Protein AF-A0A9D9QK35-F1 (afdb_monomer)

pLDDT: mean 75.26, std 17.84, range [32.78, 96.38]

Sequence (414 aa):
GKDINMLPVLISDKKNRTYVKGNFLLESWALDYFKVDVSSFGDTKRGLKISDTFCGIDVDGYVLGDLSISGMSDSITIDGDITVNNCIINLSQNSNYDSFDSNSMTEYIVNMNITTGTGVEFFWPTKKLPVLRAFASRGQKVQILYDSSINQFDIDGNVAFRGGDIFYFSNNFFIKDGLLVLNENQDKFDPLITVNAECRTATRNNQKVKLMFIMDNTPLSHFQPRIESVPALSQAELYELMGDTMMGGNVSDEERSTMSTLANAGAYGTQLIGILRPLERSVKDFLNVDIFAIRAQLNDKVFNDQRNAEKSSGDMKRVGSNTVFRNIDVFFGKYFGEYFFLDTTIRFSAWDFDTFEYYEYNMPTFYNMYLESEINLEVNTPLCILNLGLYPKLGKMPDFLMDTTIGLSWRFTF

Foldseek 3Di:
DDKDWDDWDFPDDPFKTKTKTKIFDADPNHTFKIKIKIAIDGDLAATCFDADADPQKTKGFHKHFIWMWMDGPAEIEIATEIETHLMEIERHPPPPVPPPVLPRSHKYWYKYKYWYTFNYWYFPHDPQQGQWIFGWDGGWIWIWTATSVVRKTWIFTKTKTCWTWGQAQLDIWIWRIKIWTGTAMSVDDWIWIWTWTWDWDAFPLRHIKIKIWTDDRHTPQRPDTDIAIVVGDDPVRVVVVSPPPQPPDPDDPVNPSVVVSRSVSRVPQSNVQVVCVVVQVVVCVVVVFRGKGKHFRFDPVVVVCVVCVVPDDDDDDPDFDPDRTQKMKIKTWHDDPPFKIKIKIKMWGADRPPDDPDDPDPADDDPRTGIWMKIWMWGHDPFKIKIKIWTDGPPDPPCRVVVIDIDIGGDDDD

Nearest PDB structures (foldseek):
  1nqe-assembly1_A  TM=1.660E-01  e=2.524E-01  Escherichia coli

Radius of gyration: 25.51 Å; Cα contacts (8 Å, |Δi|>4): 914; chains: 1; bounding box: 65×65×82 Å

Solvent-accessible surface area (backbone atoms only — not comparable to full-atom values): 22113 Å² total; per-residue (Å²): 111,51,81,47,76,45,70,75,41,81,58,64,58,105,66,30,45,28,36,39,31,36,42,37,36,27,43,96,87,40,72,49,34,42,37,37,41,38,40,34,53,62,51,76,66,48,48,53,79,45,76,53,73,54,96,41,34,38,39,42,26,18,38,30,38,41,38,39,43,34,35,46,83,44,36,37,39,38,42,33,50,33,35,37,9,49,21,42,39,25,50,43,83,76,50,67,78,68,61,72,63,88,78,58,82,53,35,44,37,37,43,36,41,38,28,35,30,44,42,25,35,42,26,30,63,31,86,72,60,44,39,35,38,36,31,46,38,64,73,26,48,37,40,40,41,35,32,57,84,78,65,45,39,40,34,43,32,54,43,42,27,66,26,43,38,36,53,52,56,75,39,66,23,39,32,65,39,32,37,38,41,40,79,29,40,74,90,44,84,61,43,30,34,28,38,40,23,40,29,79,49,62,48,98,85,68,46,75,31,37,38,37,39,39,36,78,72,33,37,62,87,62,78,71,69,49,77,48,48,47,66,81,67,56,71,69,57,50,45,51,74,37,51,71,84,74,78,83,60,92,72,56,87,87,64,72,48,67,63,61,57,44,53,65,54,31,58,66,63,29,50,54,51,63,69,45,44,66,54,30,52,51,50,21,63,73,72,66,44,44,39,48,46,72,45,67,38,70,30,72,64,64,58,52,49,66,68,44,64,81,74,58,94,73,79,88,71,85,75,73,61,92,54,68,48,39,36,38,40,40,40,40,28,35,70,54,84,94,36,35,37,40,36,36,40,41,35,39,35,51,56,76,69,85,70,81,72,90,72,93,67,78,56,65,64,60,95,65,16,45,68,46,40,40,39,38,40,38,39,56,51,101,68,35,38,39,36,43,37,37,43,53,53,68,82,46,85,75,60,31,72,79,45,56,46,79,46,79,46,70,80,82,81,134

Mean predicted aligned error: 12.46 Å

Secondary structure (DSSP, 8-state):
-EEEEEEEEEEEETTEEEEEEEEEEEETTEEEEEEEEEEEEE-TT--EEEEEEETTEEEEEEEEEEEEEEEESSEEEEEEEEEEEEEEEEE-TT-------TT--SEEEEEEEEEE-SS-EEEES-SSS-SEEEEEPTT-EEEEEEETTTTEEEEEEEEEEEEEEEEETTEEEEEEEEEEEEEEESS----EEEEEEEEEEE-TT--EEEEEEEEEEEEGGG---EEEEES---HHHHHHHHHTTSSSS---TT---HHHHHHHHHTTHHHHHHHHHHHHHHHHHHHT-SEEEEEEEEPHHHHHHHHHTTT--S-----S---SEEEEEEEEEEEETTTEEEEEEEEEEE--TT--------PPEETTEEEEEEEEEEEE-SSEEEEEEE---TTSTTGGGGGEEEEEEE----

Structure (mmCIF, N/CA/C/O backbone):
data_AF-A0A9D9QK35-F1
#
_entry.id   AF-A0A9D9QK35-F1
#
loop_
_atom_site.group_PDB
_atom_site.id
_atom_site.type_symbol
_atom_site.label_atom_id
_atom_site.label_alt_id
_atom_site.label_comp_id
_atom_site.label_asym_id
_atom_site.label_entity_id
_atom_site.label_seq_id
_atom_site.pdbx_PDB_ins_code
_atom_site.Cartn_x
_atom_site.Cartn_y
_atom_site.Cartn_z
_atom_site.occupancy
_atom_site.B_iso_or_equiv
_atom_site.auth_seq_id
_atom_site.auth_comp_id
_atom_site.auth_asym_id
_atom_site.auth_atom_id
_atom_site.pdbx_PDB_model_num
ATOM 1 N N . GLY A 1 1 ? 25.762 1.185 -41.593 1.00 70.88 1 GLY A N 1
ATOM 2 C CA . GLY A 1 1 ? 25.521 2.129 -40.488 1.00 70.88 1 GLY A CA 1
ATOM 3 C C . GLY A 1 1 ? 26.793 2.489 -39.735 1.00 70.88 1 GLY A C 1
ATOM 4 O O . GLY A 1 1 ? 27.824 1.859 -39.948 1.00 70.88 1 GLY A O 1
ATOM 5 N N . LYS A 1 2 ? 26.729 3.514 -38.880 1.00 80.50 2 LYS A N 1
ATOM 6 C CA . LYS A 1 2 ? 27.716 3.814 -37.832 1.00 80.50 2 LYS A CA 1
ATOM 7 C C . LYS A 1 2 ? 27.169 3.302 -36.500 1.00 80.50 2 LYS A C 1
ATOM 9 O O . LYS A 1 2 ? 26.040 3.634 -36.161 1.00 80.50 2 LYS A O 1
ATOM 14 N N . ASP A 1 3 ? 27.970 2.535 -35.769 1.00 84.62 3 ASP A N 1
ATOM 15 C CA . ASP A 1 3 ? 27.663 2.121 -34.396 1.00 84.62 3 ASP A CA 1
ATOM 16 C C . ASP A 1 3 ? 28.226 3.161 -33.416 1.00 84.62 3 ASP A C 1
ATOM 18 O O . ASP A 1 3 ? 29.409 3.516 -33.479 1.00 84.62 3 ASP A O 1
ATOM 22 N N . ILE A 1 4 ? 27.368 3.684 -32.545 1.00 85.88 4 ILE A N 1
ATOM 23 C CA . ILE A 1 4 ? 27.723 4.614 -31.478 1.00 85.88 4 ILE A CA 1
ATOM 24 C C . ILE A 1 4 ? 27.440 3.933 -30.144 1.00 85.88 4 ILE A C 1
ATOM 26 O O . ILE A 1 4 ? 26.296 3.702 -29.760 1.00 85.88 4 ILE A O 1
ATOM 30 N N . ASN A 1 5 ? 28.511 3.681 -29.398 1.00 85.62 5 ASN A N 1
ATOM 31 C CA . ASN A 1 5 ? 28.445 3.114 -28.061 1.00 85.62 5 ASN A CA 1
ATOM 32 C C . ASN A 1 5 ? 28.623 4.214 -27.013 1.00 85.62 5 ASN A C 1
ATOM 34 O O . ASN A 1 5 ? 29.683 4.836 -26.921 1.00 85.62 5 ASN A O 1
ATOM 38 N N . MET A 1 6 ? 27.598 4.424 -26.192 1.00 86.25 6 MET A N 1
ATOM 39 C CA . MET A 1 6 ? 27.694 5.223 -24.980 1.00 86.25 6 MET A CA 1
ATOM 40 C C . MET A 1 6 ? 28.158 4.320 -23.837 1.00 86.25 6 MET A C 1
ATOM 42 O O . MET A 1 6 ? 27.431 3.429 -23.387 1.00 86.25 6 MET A O 1
ATOM 46 N N . LEU A 1 7 ? 29.389 4.549 -23.371 1.00 85.06 7 LEU A N 1
ATOM 47 C CA . LEU A 1 7 ? 29.916 3.882 -22.181 1.00 85.06 7 LEU A CA 1
ATOM 48 C C . LEU A 1 7 ? 29.020 4.172 -20.964 1.00 85.06 7 LEU A C 1
ATOM 50 O O . LEU A 1 7 ? 28.403 5.235 -20.927 1.00 85.06 7 LEU A O 1
ATOM 54 N N . PRO A 1 8 ? 28.960 3.272 -19.964 1.00 82.88 8 PRO A N 1
ATOM 55 C CA . PRO A 1 8 ? 28.147 3.485 -18.772 1.00 82.88 8 PRO A CA 1
ATOM 56 C C . PRO A 1 8 ? 28.460 4.827 -18.101 1.00 82.88 8 PRO A C 1
ATOM 58 O O . PRO A 1 8 ? 29.577 5.049 -17.627 1.00 82.88 8 PRO A O 1
ATOM 61 N N . VAL A 1 9 ? 27.470 5.715 -18.048 1.00 84.75 9 VAL A N 1
ATOM 62 C CA . VAL A 1 9 ? 27.563 7.014 -17.379 1.00 84.75 9 VAL A CA 1
ATOM 63 C C . VAL A 1 9 ? 26.848 6.925 -16.040 1.00 84.75 9 VAL A C 1
ATOM 65 O O . VAL A 1 9 ? 25.692 6.512 -15.968 1.00 84.75 9 VAL A O 1
ATOM 68 N N . LEU A 1 10 ? 27.537 7.326 -14.971 1.00 81.44 10 LEU A N 1
ATOM 69 C CA . LEU A 1 10 ? 26.926 7.481 -13.657 1.00 81.44 10 LEU A CA 1
ATOM 70 C C . LEU A 1 10 ? 26.151 8.802 -13.613 1.00 81.44 10 LEU A C 1
ATOM 72 O O . LEU A 1 10 ? 26.740 9.881 -13.607 1.00 81.44 10 LEU A O 1
ATOM 76 N N . ILE A 1 11 ? 24.833 8.698 -13.515 1.00 75.19 11 ILE A N 1
ATOM 77 C CA . ILE A 1 11 ? 23.922 9.797 -13.217 1.00 75.19 11 ILE A CA 1
ATOM 78 C C . ILE A 1 11 ? 23.600 9.679 -11.723 1.00 75.19 11 ILE A C 1
ATOM 80 O O . ILE A 1 11 ? 22.804 8.839 -11.303 1.00 75.19 11 ILE A O 1
ATOM 84 N N . SER A 1 12 ? 24.307 10.447 -10.892 1.00 65.56 12 SER A N 1
ATOM 85 C CA . SER A 1 12 ? 24.224 10.344 -9.430 1.00 65.56 12 SER A CA 1
ATOM 86 C C . SER A 1 12 ? 23.837 11.669 -8.780 1.00 65.56 12 SER A C 1
ATOM 88 O O . SER A 1 12 ? 24.371 12.722 -9.116 1.00 65.56 12 SER A O 1
ATOM 90 N N . ASP A 1 13 ? 22.952 11.574 -7.790 1.00 60.47 13 ASP A N 1
ATOM 91 C CA . ASP A 1 13 ? 22.933 12.460 -6.621 1.00 60.47 13 ASP A CA 1
ATOM 92 C C . ASP A 1 13 ? 23.658 11.727 -5.473 1.00 60.47 13 ASP A C 1
ATOM 94 O O . ASP A 1 13 ? 23.740 10.500 -5.490 1.00 60.47 13 ASP A O 1
ATOM 98 N N . LYS A 1 14 ? 24.161 12.432 -4.451 1.00 57.78 14 LYS A N 1
ATOM 99 C CA . LYS A 1 14 ? 24.988 11.918 -3.334 1.00 57.78 14 LYS A CA 1
ATOM 100 C C . LYS A 1 14 ? 24.472 10.632 -2.660 1.00 57.78 14 LYS A C 1
ATOM 102 O O . LYS A 1 14 ? 25.232 10.003 -1.927 1.00 57.78 14 LYS A O 1
ATOM 107 N N . LYS A 1 15 ? 23.205 10.255 -2.863 1.00 62.62 15 LYS A N 1
ATOM 108 C CA . LYS A 1 15 ? 22.542 9.081 -2.274 1.00 62.62 15 LYS A CA 1
ATOM 109 C C . LYS A 1 15 ? 22.077 8.018 -3.284 1.00 62.62 15 LYS A C 1
ATOM 111 O O . LYS A 1 15 ? 21.806 6.898 -2.860 1.00 62.62 15 LYS A O 1
ATOM 116 N N . ASN A 1 16 ? 22.044 8.324 -4.585 1.00 67.69 16 ASN A N 1
ATOM 117 C CA . ASN A 1 16 ? 21.499 7.440 -5.623 1.00 67.69 16 ASN A CA 1
ATOM 118 C C . ASN A 1 16 ? 22.539 7.231 -6.727 1.00 67.69 16 ASN A C 1
ATOM 120 O O . ASN A 1 16 ? 23.146 8.197 -7.198 1.00 67.69 16 ASN A O 1
ATOM 124 N N . ARG A 1 17 ? 22.742 5.981 -7.154 1.00 78.06 17 ARG A N 1
ATOM 125 C CA . ARG A 1 17 ? 23.639 5.647 -8.264 1.00 78.06 17 ARG A CA 1
ATOM 126 C C . ARG A 1 17 ? 22.832 5.007 -9.380 1.00 78.06 17 ARG A C 1
ATOM 128 O O . ARG A 1 17 ? 22.469 3.838 -9.295 1.00 78.06 17 ARG A O 1
ATOM 135 N N . THR A 1 18 ? 22.576 5.779 -10.426 1.00 83.00 18 THR A N 1
ATOM 136 C CA . THR A 1 18 ? 21.956 5.267 -11.644 1.00 83.00 18 THR A CA 1
ATOM 137 C C . THR A 1 18 ? 23.003 5.232 -12.740 1.00 83.00 18 THR A C 1
ATOM 139 O O . THR A 1 18 ? 23.640 6.241 -13.033 1.00 83.00 18 THR A O 1
ATOM 142 N N . TYR A 1 19 ? 23.207 4.063 -13.325 1.00 86.81 19 TYR A N 1
ATOM 143 C CA . TYR A 1 19 ? 24.061 3.870 -14.483 1.00 86.81 19 TYR A CA 1
ATOM 144 C C . TYR A 1 19 ? 23.188 3.828 -15.724 1.00 86.81 19 TYR A C 1
ATOM 146 O O . TYR A 1 19 ? 22.184 3.123 -15.745 1.00 86.81 19 TYR A O 1
ATOM 154 N N . VAL A 1 20 ? 23.582 4.576 -16.749 1.00 89.00 20 VAL A N 1
ATOM 155 C CA . VAL A 1 20 ? 22.929 4.531 -18.057 1.00 89.00 20 VAL A CA 1
ATOM 156 C C . VAL A 1 20 ? 23.963 4.149 -19.099 1.00 89.00 20 VAL A C 1
ATOM 158 O O . VAL A 1 20 ? 25.029 4.762 -19.178 1.00 89.00 20 VAL A O 1
ATOM 161 N N . LYS A 1 21 ? 23.654 3.133 -19.896 1.00 92.12 21 LYS A N 1
ATOM 162 C CA . LYS A 1 21 ? 24.457 2.667 -21.027 1.00 92.12 21 LYS A CA 1
ATOM 163 C C . LYS A 1 21 ? 23.590 2.709 -22.278 1.00 92.12 21 LYS A C 1
ATOM 165 O O . LYS A 1 21 ? 22.399 2.437 -22.203 1.00 92.12 21 LYS A O 1
ATOM 170 N N . GLY A 1 22 ? 24.182 3.048 -23.419 1.00 91.69 22 GLY A N 1
ATOM 171 C CA . GLY A 1 22 ? 23.455 3.141 -24.683 1.00 91.69 22 GLY A CA 1
ATOM 172 C C . GLY A 1 22 ? 24.227 2.524 -25.841 1.00 91.69 22 GLY A C 1
ATOM 173 O O . GLY A 1 22 ? 25.446 2.667 -25.917 1.00 91.69 22 GLY A O 1
ATOM 174 N N . ASN A 1 23 ? 23.524 1.866 -26.750 1.00 91.44 23 ASN A N 1
ATOM 175 C CA . ASN A 1 23 ? 24.012 1.471 -28.063 1.00 91.44 23 ASN A CA 1
ATOM 176 C C . ASN A 1 23 ? 23.062 2.052 -29.115 1.00 91.44 23 ASN A C 1
ATOM 178 O O . ASN A 1 23 ? 21.847 1.941 -28.972 1.00 91.44 23 ASN A O 1
ATOM 182 N N . PHE A 1 24 ? 23.616 2.699 -30.135 1.00 90.19 24 PHE A N 1
ATOM 183 C CA . PHE A 1 24 ? 22.847 3.349 -31.188 1.00 90.19 24 PHE A CA 1
ATOM 184 C C . PHE A 1 24 ? 23.430 2.971 -32.544 1.00 90.19 24 PHE A C 1
ATOM 186 O O . PHE A 1 24 ? 24.603 3.229 -32.819 1.00 90.19 24 PHE A O 1
ATOM 193 N N . LEU A 1 25 ? 22.595 2.415 -33.412 1.00 88.75 25 LEU A N 1
ATOM 194 C CA . LEU A 1 25 ? 22.929 2.133 -34.795 1.00 88.75 25 LEU A CA 1
ATOM 195 C C . LEU A 1 25 ? 22.318 3.217 -35.679 1.00 88.75 25 LEU A C 1
ATOM 197 O O . LEU A 1 25 ? 21.104 3.397 -35.718 1.00 88.75 25 LEU A O 1
ATOM 201 N N . LEU A 1 26 ? 23.171 3.944 -36.395 1.00 85.44 26 LEU A N 1
ATOM 202 C CA . LEU A 1 26 ? 22.745 4.964 -37.349 1.00 85.44 26 LEU A CA 1
ATOM 203 C C . LEU A 1 26 ? 22.941 4.474 -38.778 1.00 85.44 26 LEU A C 1
ATOM 205 O O . LEU A 1 26 ? 24.072 4.200 -39.187 1.00 85.44 26 LEU A O 1
ATOM 209 N N . GLU A 1 27 ? 21.886 4.458 -39.579 1.00 84.06 27 GLU A N 1
ATOM 210 C CA . GLU A 1 27 ? 21.961 4.234 -41.019 1.00 84.06 27 GLU A CA 1
ATOM 211 C C . GLU A 1 27 ? 21.617 5.522 -41.770 1.00 84.06 27 GLU A C 1
ATOM 213 O O . GLU A 1 27 ? 20.596 6.149 -41.532 1.00 84.06 27 GLU A O 1
ATOM 218 N N . SER A 1 28 ? 22.510 5.980 -42.655 1.00 84.44 28 SER A N 1
ATOM 219 C CA . SER A 1 28 ? 22.316 7.227 -43.418 1.00 84.44 28 SER A CA 1
ATOM 220 C C . SER A 1 28 ? 21.981 8.466 -42.564 1.00 84.44 28 SER A C 1
ATOM 222 O O . SER A 1 28 ? 21.263 9.351 -43.018 1.00 84.44 28 SER A O 1
ATOM 224 N N . TRP A 1 29 ? 22.538 8.548 -41.347 1.00 77.56 29 TRP A N 1
ATOM 225 C CA . TRP A 1 29 ? 22.240 9.569 -40.321 1.00 77.56 29 TRP A CA 1
ATOM 226 C C . TRP A 1 29 ? 20.842 9.489 -39.682 1.00 77.56 29 TRP A C 1
ATOM 228 O O . TRP A 1 29 ? 20.546 10.306 -38.815 1.00 77.56 29 TRP A O 1
ATOM 238 N N . ALA A 1 30 ? 20.025 8.498 -40.041 1.00 78.56 30 ALA A N 1
ATOM 239 C CA . ALA A 1 30 ? 18.809 8.136 -39.324 1.00 78.56 30 ALA A CA 1
ATOM 240 C C . ALA A 1 30 ? 19.121 7.087 -38.246 1.00 78.56 30 ALA A C 1
ATOM 242 O O . ALA A 1 30 ? 20.017 6.259 -38.422 1.00 78.56 30 ALA A O 1
ATOM 243 N N . LEU A 1 31 ? 18.421 7.153 -37.112 1.00 79.69 31 LEU A N 1
ATOM 244 C CA . LEU A 1 31 ? 18.518 6.148 -36.057 1.00 79.69 31 LEU A CA 1
ATOM 245 C C . LEU A 1 31 ? 17.752 4.905 -36.515 1.00 79.69 31 LEU A C 1
ATOM 247 O O . LEU A 1 31 ? 16.541 4.971 -36.677 1.00 79.69 31 LEU A O 1
ATOM 251 N N . ASP A 1 32 ? 18.471 3.816 -36.751 1.00 86.56 32 ASP A N 1
ATOM 252 C CA . ASP A 1 32 ? 17.900 2.548 -37.214 1.00 86.56 32 ASP A CA 1
ATOM 253 C C . ASP A 1 32 ? 17.542 1.646 -36.028 1.00 86.56 32 ASP A C 1
ATOM 255 O O . ASP A 1 32 ? 16.464 1.062 -35.961 1.00 86.56 32 ASP A O 1
ATOM 259 N N . TYR A 1 33 ? 18.432 1.610 -35.035 1.00 90.19 33 TYR A N 1
ATOM 260 C CA . TYR A 1 33 ? 18.228 0.875 -33.796 1.00 90.19 33 TYR A CA 1
ATOM 261 C C . TYR A 1 33 ? 18.820 1.635 -32.617 1.00 90.19 33 TYR A C 1
ATOM 263 O O . TYR A 1 33 ? 19.884 2.254 -32.718 1.00 90.19 33 TYR A O 1
ATOM 271 N N . PHE A 1 34 ? 18.161 1.550 -31.469 1.00 92.19 34 PHE A N 1
ATOM 272 C CA . PHE A 1 34 ? 18.730 1.977 -30.204 1.00 92.19 34 PHE A CA 1
ATOM 273 C C . PHE A 1 34 ? 18.466 0.956 -29.108 1.00 92.19 34 PHE A C 1
ATOM 275 O O . PHE A 1 34 ? 17.460 0.252 -29.104 1.00 92.19 34 PHE A O 1
ATOM 282 N N . LYS A 1 35 ? 19.372 0.921 -28.137 1.00 93.31 35 LYS A N 1
ATOM 283 C CA . LYS A 1 35 ? 19.196 0.233 -26.867 1.00 93.31 35 LYS A CA 1
ATOM 284 C C . LYS A 1 35 ? 19.773 1.078 -25.752 1.00 93.31 35 LYS A C 1
ATOM 286 O O . LYS A 1 35 ? 20.924 1.496 -25.827 1.00 93.31 35 LYS A O 1
ATOM 291 N N . VAL A 1 36 ? 18.985 1.302 -24.717 1.00 92.88 36 VAL A N 1
ATOM 292 C CA . VAL A 1 36 ? 19.343 2.040 -23.516 1.00 92.88 36 VAL A CA 1
ATOM 293 C C . VAL A 1 36 ? 19.088 1.134 -22.324 1.00 92.88 36 VAL A C 1
ATOM 295 O O . VAL A 1 36 ? 17.955 0.755 -22.058 1.00 92.88 36 VAL A O 1
ATOM 298 N N . ASP A 1 37 ? 20.152 0.807 -21.602 1.00 92.19 37 ASP A N 1
ATOM 299 C CA . ASP A 1 37 ? 20.083 0.056 -20.356 1.00 92.19 37 ASP A CA 1
ATOM 300 C C . ASP A 1 37 ? 20.263 1.033 -19.189 1.00 92.19 37 ASP A C 1
ATOM 302 O O . ASP A 1 37 ? 21.234 1.799 -19.139 1.00 92.19 37 ASP A O 1
ATOM 306 N N . VAL A 1 38 ? 19.322 1.009 -18.252 1.00 90.00 38 VAL A N 1
ATOM 307 C CA . VAL A 1 38 ? 19.310 1.815 -17.035 1.00 90.00 38 VAL A CA 1
ATOM 308 C C . VAL A 1 38 ? 19.345 0.870 -15.844 1.00 90.00 38 VAL A C 1
ATOM 310 O O . VAL A 1 38 ? 18.424 0.087 -15.648 1.00 90.00 38 VAL A O 1
ATOM 313 N N . SER A 1 39 ? 20.377 0.989 -15.017 1.00 89.25 39 SER A N 1
ATOM 314 C CA . SER A 1 39 ? 20.517 0.203 -13.791 1.00 89.25 39 SER A CA 1
ATOM 315 C C . SER A 1 39 ? 20.654 1.136 -12.599 1.00 89.25 39 SER A C 1
ATOM 317 O O . SER A 1 39 ? 21.602 1.923 -12.517 1.00 89.25 39 SER A O 1
ATOM 319 N N . SER A 1 40 ? 19.712 1.074 -11.663 1.00 86.12 40 SER A N 1
ATOM 320 C CA . SER A 1 40 ? 19.708 1.917 -10.469 1.00 86.12 40 SER A CA 1
ATOM 321 C C . SER A 1 40 ? 19.931 1.091 -9.208 1.00 86.12 40 SER A C 1
ATOM 323 O O . SER A 1 40 ? 19.134 0.218 -8.866 1.00 86.12 40 SER A O 1
ATOM 325 N N . PHE A 1 41 ? 21.008 1.419 -8.491 1.00 74.56 41 PHE A N 1
ATOM 326 C CA . PHE A 1 41 ? 21.401 0.794 -7.232 1.00 74.56 41 PHE A CA 1
ATOM 327 C C . PHE A 1 41 ? 21.605 1.876 -6.165 1.00 74.56 41 PHE A C 1
ATOM 329 O O . PHE A 1 41 ? 22.182 2.936 -6.426 1.00 74.56 41 PHE A O 1
ATOM 336 N N . GLY A 1 42 ? 21.164 1.635 -4.933 1.00 68.12 42 GLY A N 1
ATOM 337 C CA . GLY A 1 42 ? 21.307 2.641 -3.883 1.00 68.12 42 GLY A CA 1
ATOM 338 C C . GLY A 1 42 ? 20.447 2.390 -2.658 1.00 68.12 42 GLY A C 1
ATOM 339 O O . GLY A 1 42 ? 19.992 1.274 -2.418 1.00 68.12 42 GLY A O 1
ATOM 340 N N . ASP A 1 43 ? 20.262 3.446 -1.867 1.00 63.69 43 ASP A N 1
ATOM 341 C CA . ASP A 1 43 ? 19.432 3.400 -0.669 1.00 63.69 43 ASP A CA 1
ATOM 342 C C . ASP A 1 43 ? 17.989 3.022 -1.040 1.00 63.69 43 ASP A C 1
ATOM 344 O O . ASP A 1 43 ? 17.361 3.656 -1.889 1.00 63.69 43 ASP A O 1
ATOM 348 N N . THR A 1 44 ? 17.458 2.005 -0.358 1.00 63.12 44 THR A N 1
ATOM 349 C CA . THR A 1 44 ? 16.124 1.395 -0.536 1.00 63.12 44 THR A CA 1
ATOM 350 C C . THR A 1 44 ? 14.942 2.371 -0.474 1.00 63.12 44 THR A C 1
ATOM 352 O O . THR A 1 44 ? 13.802 1.962 -0.634 1.00 63.12 44 THR A O 1
ATOM 355 N N . LYS A 1 45 ? 15.175 3.665 -0.231 1.00 64.88 45 LYS A N 1
ATOM 356 C CA . LYS A 1 45 ? 14.140 4.699 -0.114 1.00 64.88 45 LYS A CA 1
ATOM 357 C C . LYS A 1 45 ? 14.117 5.705 -1.259 1.00 64.88 45 LYS A C 1
ATOM 359 O O . LYS A 1 45 ? 13.104 6.387 -1.423 1.00 64.88 45 LYS A O 1
ATOM 364 N N . ARG A 1 46 ? 15.215 5.868 -2.005 1.00 69.00 46 ARG A N 1
ATOM 365 C CA . ARG A 1 46 ? 15.365 6.918 -3.024 1.00 69.00 46 ARG A CA 1
ATOM 366 C C . ARG A 1 46 ? 16.091 6.329 -4.234 1.00 69.00 46 ARG A C 1
ATOM 368 O O . ARG A 1 46 ? 17.262 5.998 -4.164 1.00 69.00 46 ARG A O 1
ATOM 375 N N . GLY A 1 47 ? 15.366 6.205 -5.338 1.00 76.31 47 GLY A N 1
ATOM 376 C CA . GLY A 1 47 ? 15.853 5.731 -6.637 1.00 76.31 47 GLY A CA 1
ATOM 377 C C . GLY A 1 47 ? 15.646 6.776 -7.732 1.00 76.31 47 GLY A C 1
ATOM 378 O O . GLY A 1 47 ? 15.660 7.978 -7.456 1.00 76.31 47 GLY A O 1
ATOM 379 N N . LEU A 1 48 ? 15.428 6.338 -8.970 1.00 83.38 48 LEU A N 1
ATOM 380 C CA . LEU A 1 48 ? 14.980 7.205 -10.058 1.00 83.38 48 LEU A CA 1
ATOM 381 C C . LEU A 1 48 ? 13.564 7.708 -9.753 1.00 83.38 48 LEU A C 1
ATOM 383 O O . LEU A 1 48 ? 12.675 6.910 -9.466 1.00 83.38 48 LEU A O 1
ATOM 387 N N . LYS A 1 49 ? 13.344 9.025 -9.776 1.00 85.50 49 LYS A N 1
ATOM 388 C CA . LYS A 1 49 ? 12.009 9.591 -9.555 1.00 85.50 49 LYS A CA 1
ATOM 389 C C . LYS A 1 49 ? 11.125 9.292 -10.769 1.00 85.50 49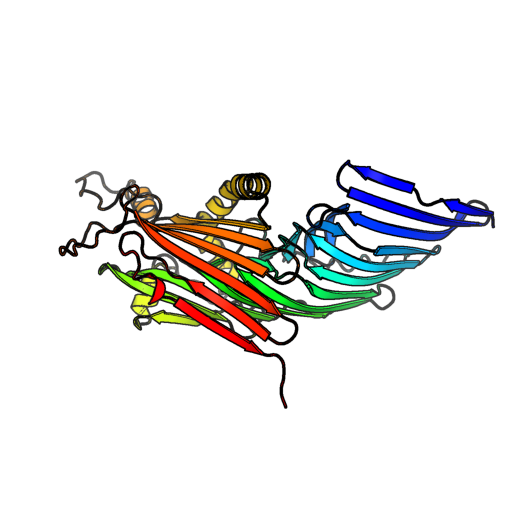 LYS A C 1
ATOM 391 O O . LYS A 1 49 ? 11.513 9.618 -11.885 1.00 85.50 49 LYS A O 1
ATOM 396 N N . ILE A 1 50 ? 9.939 8.738 -10.528 1.00 85.44 50 ILE A N 1
ATOM 397 C CA . ILE A 1 50 ? 8.877 8.567 -11.525 1.00 85.44 50 ILE A CA 1
ATOM 398 C C . ILE A 1 50 ? 7.636 9.333 -11.065 1.00 85.44 50 ILE A C 1
ATOM 400 O O . ILE A 1 50 ? 7.321 9.348 -9.873 1.00 85.44 50 ILE A O 1
ATOM 404 N N . SER A 1 51 ? 6.975 10.014 -11.993 1.00 87.25 51 SER A N 1
ATOM 405 C CA . SER A 1 51 ? 5.719 10.724 -11.755 1.00 87.25 51 SER A CA 1
ATOM 406 C C . SER A 1 51 ? 4.968 10.803 -13.074 1.00 87.25 51 SER A C 1
ATOM 408 O O . SER A 1 51 ? 5.178 11.749 -13.830 1.00 87.25 51 SER A O 1
ATOM 410 N N . ASP A 1 52 ? 4.143 9.803 -13.354 1.00 83.38 52 ASP A N 1
ATOM 411 C CA . ASP A 1 52 ? 3.440 9.688 -14.629 1.00 83.38 52 ASP A CA 1
ATOM 412 C C . ASP A 1 52 ? 2.158 8.851 -14.485 1.00 83.38 52 ASP A C 1
ATOM 414 O O . ASP A 1 52 ? 1.890 8.284 -13.422 1.00 83.38 52 ASP A O 1
ATOM 418 N N . THR A 1 53 ? 1.352 8.805 -15.541 1.00 75.31 53 THR A N 1
ATOM 419 C CA . THR A 1 53 ? 0.102 8.044 -15.607 1.00 75.31 53 THR A CA 1
ATOM 420 C C . THR A 1 53 ? 0.200 6.996 -16.704 1.00 75.31 53 THR A C 1
ATOM 422 O O . THR A 1 53 ? 0.369 7.334 -17.871 1.00 75.31 53 THR A O 1
ATOM 425 N N . PHE A 1 54 ? 0.061 5.722 -16.341 1.00 69.75 54 PHE A N 1
ATOM 426 C CA . PHE A 1 54 ? 0.150 4.602 -17.278 1.00 69.75 54 PHE A CA 1
ATOM 427 C C . PHE A 1 54 ? -1.127 3.775 -17.208 1.00 69.75 54 PHE A C 1
ATOM 429 O O . PHE A 1 54 ? -1.466 3.292 -16.134 1.00 69.75 54 PHE A O 1
ATOM 436 N N . CYS A 1 55 ? -1.829 3.597 -18.331 1.00 63.78 55 CYS A N 1
ATOM 437 C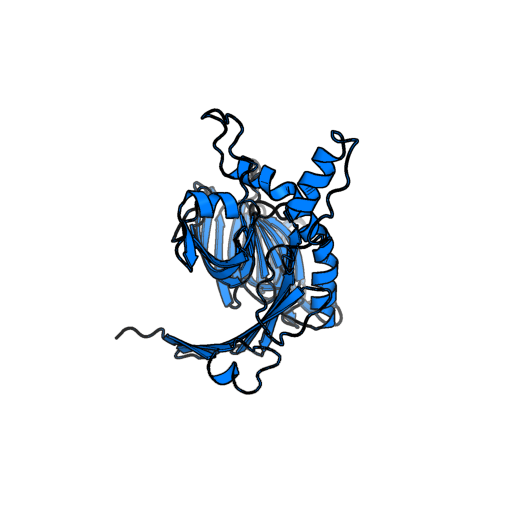 CA . CYS A 1 55 ? -3.015 2.729 -18.421 1.00 63.78 55 CYS A CA 1
ATOM 438 C C . CYS A 1 55 ? -4.054 2.984 -17.307 1.00 63.78 55 CYS A C 1
ATOM 440 O O . CYS A 1 55 ? -4.524 2.056 -16.658 1.00 63.78 55 CYS A O 1
ATOM 442 N N . GLY A 1 56 ? -4.353 4.257 -17.018 1.00 67.00 56 GLY A N 1
ATOM 443 C CA . GLY A 1 56 ? -5.282 4.616 -15.941 1.00 67.00 56 GLY A CA 1
ATOM 444 C C . GLY A 1 56 ? -4.722 4.444 -14.523 1.00 67.00 56 GLY A C 1
ATOM 445 O O . GLY A 1 56 ? -5.482 4.524 -13.564 1.00 67.00 56 GLY A O 1
ATOM 446 N N . ILE A 1 57 ? -3.414 4.243 -14.349 1.00 78.31 57 ILE A N 1
ATOM 447 C CA . ILE A 1 57 ? -2.743 4.149 -13.048 1.00 78.31 57 ILE A CA 1
ATOM 448 C C . ILE A 1 57 ? -1.812 5.352 -12.873 1.00 78.31 57 ILE A C 1
ATOM 450 O O . ILE A 1 57 ? -0.811 5.485 -13.577 1.00 78.31 57 ILE A O 1
ATOM 454 N N . ASP A 1 58 ? -2.105 6.214 -11.897 1.00 85.50 58 ASP A N 1
ATOM 455 C CA . ASP A 1 58 ? -1.246 7.352 -11.560 1.00 85.50 58 ASP A CA 1
ATOM 456 C C . ASP A 1 58 ? -0.148 6.908 -10.588 1.00 85.50 58 ASP A C 1
ATOM 458 O O . ASP A 1 58 ? -0.420 6.603 -9.417 1.00 85.50 58 ASP A O 1
ATOM 462 N N . VAL A 1 59 ? 1.107 6.985 -11.016 1.00 88.94 59 VAL A N 1
ATOM 463 C CA . VAL A 1 59 ? 2.270 6.547 -10.242 1.00 88.94 59 VAL A CA 1
ATOM 464 C C . VAL A 1 59 ? 3.157 7.743 -9.918 1.00 88.94 59 VAL A C 1
ATOM 466 O O . VAL A 1 59 ? 3.623 8.443 -10.807 1.00 88.94 59 VAL A O 1
ATOM 469 N N . ASP A 1 60 ? 3.424 7.979 -8.633 1.00 90.88 60 ASP A N 1
ATOM 470 C CA . ASP A 1 60 ? 4.348 9.025 -8.168 1.00 90.88 60 ASP A CA 1
ATOM 471 C C . ASP A 1 60 ? 5.262 8.466 -7.075 1.00 90.88 60 ASP A C 1
ATOM 473 O O . ASP A 1 60 ? 4.840 8.283 -5.935 1.00 90.88 60 ASP A O 1
ATOM 477 N N . GLY A 1 61 ? 6.521 8.171 -7.399 1.00 89.88 61 GLY A N 1
ATOM 478 C CA . GLY A 1 61 ? 7.418 7.464 -6.487 1.00 89.88 61 GLY A CA 1
ATOM 479 C C . GLY A 1 61 ? 8.862 7.410 -6.937 1.00 89.88 61 GLY A C 1
ATOM 480 O O . GLY A 1 61 ? 9.308 8.247 -7.719 1.00 89.88 61 GLY A O 1
ATOM 481 N N . TYR A 1 62 ? 9.596 6.442 -6.404 1.00 89.25 62 TYR A N 1
ATOM 482 C CA . TYR A 1 62 ? 10.966 6.156 -6.794 1.00 89.25 62 TYR A CA 1
ATOM 483 C C . TYR A 1 62 ? 11.108 4.714 -7.262 1.00 89.25 62 TYR A C 1
ATOM 485 O O . TYR A 1 62 ? 10.477 3.820 -6.707 1.00 89.25 62 TYR A O 1
ATOM 493 N N . VAL A 1 63 ? 11.981 4.491 -8.236 1.00 89.19 63 VAL A N 1
ATOM 494 C CA . VAL A 1 63 ? 12.218 3.192 -8.863 1.00 89.19 63 VAL A CA 1
ATOM 495 C C . VAL A 1 63 ? 13.694 2.821 -8.742 1.00 89.19 63 VAL A C 1
ATOM 497 O O . VAL A 1 63 ? 14.569 3.660 -8.954 1.00 89.19 63 VAL A O 1
ATOM 500 N N . LEU A 1 64 ? 13.968 1.574 -8.374 1.00 90.62 64 LEU A N 1
ATOM 501 C CA . LEU A 1 64 ? 15.291 0.944 -8.375 1.00 90.62 64 LEU A CA 1
ATOM 502 C C . LEU A 1 64 ? 15.246 -0.314 -9.244 1.00 90.62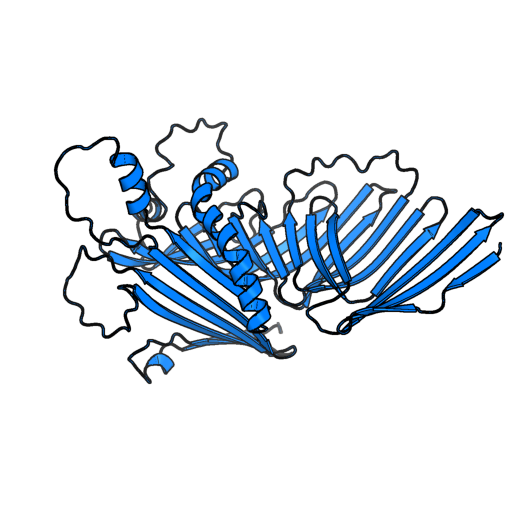 64 LEU A C 1
ATOM 504 O O . LEU A 1 64 ? 14.161 -0.839 -9.460 1.00 90.62 64 LEU A O 1
ATOM 508 N N . GLY A 1 65 ? 16.393 -0.822 -9.686 1.00 90.50 65 GLY A N 1
ATOM 509 C CA . GLY A 1 65 ? 16.468 -2.030 -10.513 1.00 90.50 65 GLY A CA 1
ATOM 510 C C . GLY A 1 65 ? 16.926 -1.751 -11.936 1.00 90.50 65 GLY A C 1
ATOM 511 O O . GLY A 1 65 ? 17.565 -0.726 -12.198 1.00 90.50 65 GLY A O 1
ATOM 512 N N . ASP A 1 66 ? 16.616 -2.687 -12.823 1.00 91.88 66 ASP A N 1
ATOM 513 C CA . ASP A 1 66 ? 17.121 -2.734 -14.187 1.00 91.88 66 ASP A CA 1
ATOM 514 C C . ASP A 1 66 ? 15.980 -2.514 -15.184 1.00 91.88 66 ASP A C 1
ATOM 516 O O . ASP A 1 66 ? 14.922 -3.135 -15.099 1.00 91.88 66 ASP A O 1
ATOM 520 N N . LEU A 1 67 ? 16.210 -1.614 -16.134 1.00 92.81 67 LEU A N 1
ATOM 521 C CA . LEU A 1 67 ? 15.296 -1.278 -17.217 1.00 92.81 67 LEU A CA 1
ATOM 522 C C . LEU A 1 67 ? 16.081 -1.275 -18.527 1.00 92.81 67 LEU A C 1
ATOM 524 O O . LEU A 1 67 ? 17.128 -0.637 -18.629 1.00 92.81 67 LEU A O 1
ATOM 528 N N . SER A 1 68 ? 15.565 -1.955 -19.537 1.00 94.06 68 SER A N 1
ATOM 529 C CA . SER A 1 68 ? 16.099 -1.971 -20.889 1.00 94.06 68 SER A CA 1
ATOM 530 C C . SER A 1 68 ? 15.044 -1.412 -21.828 1.00 94.06 68 SER A C 1
ATOM 532 O O . SER A 1 68 ? 13.929 -1.917 -21.905 1.00 94.06 68 SER A O 1
ATOM 534 N N . ILE A 1 69 ? 15.393 -0.341 -22.526 1.00 93.31 69 ILE A N 1
ATOM 535 C CA . ILE A 1 69 ? 14.555 0.271 -23.549 1.00 93.31 69 ILE A CA 1
ATOM 536 C C . ILE A 1 69 ? 15.279 0.064 -24.866 1.00 93.31 69 ILE A C 1
ATOM 538 O O . ILE A 1 69 ? 16.388 0.562 -25.045 1.00 93.31 69 ILE A O 1
ATOM 542 N N . SER A 1 70 ? 14.673 -0.654 -25.795 1.00 94.19 70 SER A N 1
ATOM 543 C CA . SER A 1 70 ? 15.217 -0.822 -27.138 1.00 94.19 70 SER A CA 1
ATOM 544 C C . SER A 1 70 ? 14.173 -0.483 -28.176 1.00 94.19 70 SER A C 1
ATOM 546 O O . SER A 1 70 ? 12.983 -0.498 -27.885 1.00 94.19 70 SER A O 1
ATOM 548 N N . GLY A 1 71 ? 14.599 -0.132 -29.376 1.00 90.25 71 GLY A N 1
ATOM 549 C CA . GLY A 1 71 ? 13.650 0.167 -30.427 1.00 90.25 71 GLY A CA 1
ATOM 550 C C . GLY A 1 71 ? 14.283 0.269 -31.795 1.00 90.25 71 GLY A C 1
ATOM 551 O O . GLY A 1 71 ? 15.492 0.476 -31.935 1.00 90.25 71 GLY A O 1
ATOM 552 N N . MET A 1 72 ? 13.423 0.106 -32.785 1.00 87.38 72 MET A N 1
ATOM 553 C CA . MET A 1 72 ? 13.673 0.316 -34.201 1.00 87.38 72 MET A CA 1
ATOM 554 C C . MET A 1 72 ? 12.798 1.480 -34.687 1.00 87.38 72 MET A C 1
ATOM 556 O O . MET A 1 72 ? 12.137 2.156 -33.898 1.00 87.38 72 MET A O 1
ATOM 560 N N . SER A 1 73 ? 12.810 1.735 -35.991 1.00 77.75 73 SER A N 1
ATOM 561 C CA . SER A 1 73 ? 12.064 2.833 -36.622 1.00 77.75 73 SER A CA 1
ATOM 562 C C . SER A 1 73 ? 10.557 2.840 -36.305 1.00 77.75 73 SER A C 1
ATOM 564 O O . SER A 1 73 ? 9.933 3.900 -36.311 1.00 77.75 73 SER A O 1
ATOM 566 N N . ASP A 1 74 ? 9.979 1.671 -36.040 1.00 84.44 74 ASP A N 1
ATOM 567 C CA . ASP A 1 74 ? 8.543 1.414 -35.913 1.00 84.44 74 ASP A CA 1
ATOM 568 C C . ASP A 1 74 ? 8.160 0.643 -34.644 1.00 84.44 74 ASP A C 1
ATOM 570 O O . ASP A 1 74 ? 6.977 0.426 -34.415 1.00 84.44 74 ASP A O 1
ATOM 574 N N . SER A 1 75 ? 9.116 0.258 -33.798 1.00 89.00 75 SER A N 1
ATOM 575 C CA . SER A 1 75 ? 8.841 -0.515 -32.585 1.00 89.00 75 SER A CA 1
ATOM 576 C C . SER A 1 75 ? 9.722 -0.085 -31.418 1.00 89.00 75 SER A C 1
ATOM 578 O O . SER A 1 75 ? 10.902 0.219 -31.581 1.00 89.00 75 SER A O 1
ATOM 580 N N . ILE A 1 76 ? 9.157 -0.059 -30.215 1.00 91.44 76 ILE A N 1
ATOM 581 C CA . ILE A 1 76 ? 9.832 0.236 -28.954 1.00 91.44 76 ILE A CA 1
ATOM 582 C C . ILE A 1 76 ? 9.480 -0.875 -27.972 1.00 91.44 76 ILE A C 1
ATOM 584 O O . ILE A 1 76 ? 8.320 -1.094 -27.644 1.00 91.44 76 ILE A O 1
ATOM 588 N N . THR A 1 77 ? 10.498 -1.566 -27.478 1.00 93.19 77 THR A N 1
ATOM 589 C CA . THR A 1 77 ? 10.392 -2.588 -26.439 1.00 93.19 77 THR A CA 1
ATOM 590 C C . THR A 1 77 ? 10.949 -2.061 -25.120 1.00 93.19 77 THR A C 1
ATOM 592 O O . THR A 1 77 ? 12.054 -1.512 -25.075 1.00 93.19 77 THR A O 1
ATOM 595 N N . ILE A 1 78 ? 10.186 -2.234 -24.045 1.00 93.12 78 ILE A N 1
ATOM 596 C CA . ILE A 1 78 ? 10.530 -1.846 -22.680 1.00 93.12 78 ILE A CA 1
ATOM 597 C C . ILE A 1 78 ? 10.478 -3.100 -21.809 1.00 93.12 78 ILE A C 1
ATOM 599 O O . ILE A 1 78 ? 9.398 -3.596 -21.500 1.00 93.12 78 ILE A O 1
ATOM 603 N N . ASP A 1 79 ? 11.637 -3.582 -21.377 1.00 95.38 79 ASP A N 1
ATOM 604 C CA . ASP A 1 79 ? 11.764 -4.700 -20.444 1.00 95.38 79 ASP A CA 1
ATOM 605 C C . ASP A 1 79 ? 12.330 -4.205 -19.116 1.00 95.38 79 ASP A C 1
ATOM 607 O O . ASP A 1 79 ? 13.282 -3.421 -19.097 1.00 95.38 79 ASP A O 1
ATOM 611 N N . GLY A 1 80 ? 11.818 -4.687 -17.988 1.00 93.88 80 GLY A N 1
ATOM 612 C CA . GLY A 1 80 ? 12.386 -4.297 -16.701 1.00 93.88 80 GLY A CA 1
ATOM 613 C C . GLY A 1 80 ? 12.045 -5.206 -15.535 1.00 93.88 80 GLY A C 1
ATOM 614 O O . GLY A 1 80 ? 10.981 -5.820 -15.481 1.00 93.88 80 GLY A O 1
ATOM 615 N N . ASP A 1 81 ? 12.958 -5.245 -14.569 1.00 95.56 81 ASP A N 1
ATOM 616 C CA . ASP A 1 81 ? 12.718 -5.748 -13.217 1.00 95.56 81 ASP A CA 1
ATOM 617 C C . ASP A 1 81 ? 13.041 -4.620 -12.243 1.00 95.56 81 ASP A C 1
ATOM 619 O O . ASP A 1 81 ? 14.197 -4.219 -12.059 1.00 95.56 81 ASP A O 1
ATOM 623 N N . ILE A 1 82 ? 11.982 -4.050 -11.676 1.00 93.06 82 ILE A N 1
ATOM 624 C CA . ILE A 1 82 ? 12.062 -2.830 -10.898 1.00 93.06 82 ILE A CA 1
ATOM 625 C C . ILE A 1 82 ? 11.449 -2.994 -9.515 1.00 93.06 82 ILE A C 1
ATOM 627 O O . ILE A 1 82 ? 10.447 -3.670 -9.311 1.00 93.06 82 ILE A O 1
ATOM 631 N N . THR A 1 83 ? 12.024 -2.301 -8.540 1.00 93.44 83 THR A N 1
ATOM 632 C CA . THR A 1 83 ? 11.474 -2.152 -7.196 1.00 93.44 83 THR A CA 1
ATOM 633 C C . THR A 1 83 ? 11.001 -0.722 -6.972 1.00 93.44 83 THR A C 1
ATOM 635 O O . THR A 1 83 ? 11.790 0.223 -7.062 1.00 93.44 83 THR A O 1
ATOM 638 N N . VAL A 1 84 ? 9.725 -0.552 -6.626 1.00 92.69 84 VAL A N 1
ATOM 639 C CA . VAL A 1 84 ? 9.121 0.760 -6.353 1.00 92.69 84 VAL A CA 1
ATOM 640 C C . VAL A 1 84 ? 9.186 1.101 -4.866 1.00 92.69 84 VAL A C 1
ATOM 642 O O . VAL A 1 84 ? 8.794 0.312 -4.016 1.00 92.69 84 VAL A O 1
ATOM 645 N N . ASN A 1 85 ? 9.666 2.294 -4.526 1.00 91.06 85 ASN A N 1
ATOM 646 C CA . ASN A 1 85 ? 9.823 2.773 -3.153 1.00 91.06 85 ASN A CA 1
ATOM 647 C C . ASN A 1 85 ? 9.212 4.162 -2.994 1.00 91.06 85 ASN A C 1
ATOM 649 O O . ASN A 1 85 ? 9.277 4.982 -3.912 1.00 91.06 85 ASN A O 1
ATOM 653 N N . ASN A 1 86 ? 8.661 4.447 -1.812 1.00 90.31 86 ASN A N 1
ATOM 654 C CA . ASN A 1 86 ? 8.012 5.713 -1.472 1.00 90.31 86 ASN A CA 1
ATOM 655 C C . ASN A 1 86 ? 7.087 6.186 -2.601 1.00 90.31 86 ASN A C 1
ATOM 657 O O . ASN A 1 86 ? 7.208 7.312 -3.090 1.00 90.31 86 ASN A O 1
ATOM 661 N N . CYS A 1 87 ? 6.244 5.266 -3.065 1.00 91.62 87 CYS A N 1
ATOM 662 C CA . CYS A 1 87 ? 5.469 5.402 -4.284 1.00 91.62 87 CYS A CA 1
ATOM 663 C C . CYS A 1 87 ? 3.984 5.476 -3.965 1.00 91.62 87 CYS A C 1
ATOM 665 O O . CYS A 1 87 ? 3.479 4.678 -3.184 1.00 91.62 87 CYS A O 1
ATOM 667 N N . ILE A 1 88 ? 3.299 6.436 -4.571 1.00 91.69 88 ILE A N 1
ATOM 668 C CA . ILE A 1 88 ? 1.863 6.624 -4.466 1.00 91.69 88 ILE A CA 1
ATOM 669 C C . ILE A 1 88 ? 1.229 6.151 -5.763 1.00 91.69 88 ILE A C 1
ATOM 671 O O . ILE A 1 88 ? 1.442 6.762 -6.813 1.00 91.69 88 ILE A O 1
ATOM 675 N N . ILE A 1 89 ? 0.403 5.121 -5.642 1.00 91.19 89 ILE A N 1
ATOM 676 C CA . ILE A 1 89 ? -0.345 4.490 -6.721 1.00 91.19 89 ILE A CA 1
ATOM 677 C C . ILE A 1 89 ? -1.820 4.853 -6.543 1.00 91.19 89 ILE A C 1
ATOM 679 O O . ILE A 1 89 ? -2.356 4.775 -5.437 1.00 91.19 89 ILE A O 1
ATOM 683 N N . ASN A 1 90 ? -2.475 5.285 -7.614 1.00 88.31 90 ASN A N 1
ATOM 684 C CA . ASN A 1 90 ? -3.908 5.564 -7.630 1.00 88.31 90 ASN A CA 1
ATOM 685 C C . ASN A 1 90 ? -4.527 5.032 -8.916 1.00 88.31 90 ASN A C 1
ATOM 687 O O . ASN A 1 90 ? -3.935 5.191 -9.979 1.00 88.31 90 ASN A O 1
ATOM 691 N N . LEU A 1 91 ? -5.724 4.463 -8.817 1.00 78.19 91 LEU A N 1
ATOM 692 C CA . LEU A 1 91 ? -6.510 4.107 -9.994 1.00 78.19 91 LEU A CA 1
ATOM 693 C C . LEU A 1 91 ? -7.265 5.350 -10.474 1.00 78.19 91 LEU A C 1
ATOM 695 O O . LEU A 1 91 ? -8.071 5.921 -9.743 1.00 78.19 91 LEU A O 1
ATOM 699 N N . SER A 1 92 ? -6.984 5.801 -11.686 1.00 64.19 92 SER A N 1
ATOM 700 C CA . SER A 1 92 ? -7.679 6.908 -12.329 1.00 64.19 92 SER A CA 1
ATOM 701 C C . SER A 1 92 ? -8.988 6.409 -12.940 1.00 64.19 92 SER A C 1
ATOM 703 O O . SER A 1 92 ? -9.005 5.752 -13.979 1.00 64.19 92 SER A O 1
ATOM 705 N N . GLN A 1 93 ? -10.108 6.763 -12.302 1.00 55.09 93 GLN A N 1
ATOM 706 C CA . GLN A 1 93 ? -11.465 6.464 -12.790 1.00 55.09 93 GLN A CA 1
ATOM 707 C C . GLN A 1 93 ? -11.831 7.183 -14.094 1.00 55.09 93 GLN A C 1
ATOM 709 O O . GLN A 1 93 ? -12.819 6.832 -14.725 1.00 55.09 93 GLN A O 1
ATOM 714 N N . ASN A 1 94 ? -11.039 8.184 -14.490 1.00 44.69 94 ASN A N 1
ATOM 715 C CA . ASN A 1 94 ? -11.234 8.965 -15.709 1.00 44.69 94 ASN A CA 1
ATOM 716 C C . ASN A 1 94 ? -10.299 8.540 -16.838 1.00 44.69 94 ASN A C 1
ATOM 718 O O . ASN A 1 94 ? -10.102 9.305 -17.782 1.00 44.69 94 ASN A O 1
ATOM 722 N N . SER A 1 95 ? -9.769 7.319 -16.794 1.00 41.53 95 SER A N 1
ATOM 723 C CA . SER A 1 95 ? -9.467 6.691 -18.066 1.00 41.53 95 SER A CA 1
ATOM 724 C C . SER A 1 95 ? -10.811 6.352 -18.721 1.00 41.53 95 SER A C 1
ATOM 726 O O . SER A 1 95 ? -11.291 5.225 -18.703 1.00 41.53 95 SER A O 1
ATOM 728 N N . ASN A 1 96 ? -11.377 7.338 -19.435 1.00 37.31 96 ASN A N 1
ATOM 729 C CA . ASN A 1 96 ? -11.652 7.007 -20.823 1.00 37.31 96 ASN A CA 1
ATOM 730 C C . ASN A 1 96 ? -10.390 6.260 -21.243 1.00 37.31 96 ASN A C 1
ATOM 732 O O . ASN A 1 96 ? -9.291 6.819 -21.154 1.00 37.31 96 ASN A O 1
ATOM 736 N N . TYR A 1 97 ? -10.513 4.974 -21.553 1.00 46.47 97 TYR A N 1
ATOM 737 C CA . TYR A 1 97 ? -9.574 4.374 -22.471 1.00 46.47 97 TYR A CA 1
ATOM 738 C C . TYR A 1 97 ? -9.748 5.227 -23.726 1.00 46.47 97 TYR A C 1
ATOM 740 O O . TYR A 1 97 ? -10.529 4.886 -24.610 1.00 46.47 97 TYR A O 1
ATOM 748 N N . ASP A 1 98 ? -9.143 6.422 -23.733 1.00 39.62 98 ASP A N 1
ATOM 749 C CA . ASP A 1 98 ? -8.761 7.130 -24.923 1.00 39.62 98 ASP A CA 1
ATOM 750 C C . ASP A 1 98 ? -7.918 6.059 -25.564 1.00 39.62 98 ASP A C 1
ATOM 752 O O . ASP A 1 98 ? -6.802 5.781 -25.121 1.00 39.62 98 ASP A O 1
ATOM 756 N N . SER A 1 99 ? -8.596 5.312 -26.438 1.00 42.03 99 SER A N 1
ATOM 757 C CA . SER A 1 99 ? -8.058 4.300 -27.314 1.00 42.03 99 SER A CA 1
ATOM 758 C C . SER A 1 99 ? -6.648 4.750 -27.589 1.00 42.03 99 SER A C 1
ATOM 760 O O . SER A 1 99 ? -6.522 5.837 -28.165 1.00 42.03 99 SER A O 1
ATOM 762 N N . PHE A 1 100 ? -5.649 4.023 -27.059 1.00 47.66 100 PHE A N 1
ATOM 763 C CA . PHE A 1 100 ? -4.240 4.274 -27.350 1.00 47.66 100 PHE A CA 1
ATOM 764 C C . PHE A 1 100 ? -4.207 4.709 -28.792 1.00 47.66 100 PHE A C 1
ATOM 766 O O . PHE A 1 100 ? -4.684 3.926 -29.613 1.00 47.66 100 PHE A O 1
ATOM 773 N N . ASP A 1 101 ? -3.880 5.983 -29.036 1.00 43.09 101 ASP A N 1
ATOM 774 C CA . ASP A 1 101 ? -4.228 6.649 -30.286 1.00 43.09 101 ASP A CA 1
ATOM 775 C C . ASP A 1 101 ? -3.758 5.734 -31.409 1.00 43.09 101 ASP A C 1
ATOM 777 O O . ASP A 1 101 ? -2.560 5.593 -31.636 1.00 43.09 101 ASP A O 1
ATOM 781 N N . SER A 1 102 ? -4.696 5.005 -32.027 1.00 46.78 102 SER A N 1
ATOM 782 C CA . SER A 1 102 ? -4.380 3.856 -32.897 1.00 46.78 102 SER A CA 1
ATOM 783 C C . SER A 1 102 ? -3.658 4.291 -34.179 1.00 46.78 102 SER A C 1
ATOM 785 O O . SER A 1 102 ? -3.349 3.486 -35.051 1.00 46.78 102 SER A O 1
ATOM 787 N N . ASN A 1 103 ? -3.395 5.595 -34.275 1.00 45.22 103 ASN A N 1
ATOM 788 C CA . ASN A 1 103 ? -2.594 6.282 -35.261 1.00 45.22 103 ASN A CA 1
ATOM 789 C C . ASN A 1 103 ? -1.129 6.503 -34.851 1.00 45.22 103 ASN A C 1
ATOM 791 O O . ASN A 1 103 ? -0.387 7.084 -35.648 1.00 45.22 103 ASN A O 1
ATOM 795 N N . SER A 1 104 ? -0.667 6.079 -33.667 1.00 54.09 104 SER A N 1
ATOM 796 C CA . SER A 1 104 ? 0.775 6.045 -33.422 1.00 54.09 104 SER A CA 1
ATOM 797 C C . SER A 1 104 ? 1.373 4.938 -34.282 1.00 54.09 104 SER A C 1
ATOM 799 O O . SER A 1 104 ? 1.199 3.757 -34.008 1.00 54.09 104 SER A O 1
ATOM 801 N N . MET A 1 105 ? 2.094 5.328 -35.330 1.00 61.44 105 MET A N 1
ATOM 802 C CA . MET A 1 105 ? 2.773 4.428 -36.272 1.00 61.44 105 MET A CA 1
ATOM 803 C C . MET A 1 105 ? 3.897 3.591 -35.621 1.00 61.44 105 MET A C 1
ATOM 805 O O . MET A 1 105 ? 4.600 2.871 -36.320 1.00 61.44 105 MET A O 1
ATOM 809 N N . THR A 1 106 ? 4.097 3.734 -34.307 1.00 76.00 106 THR A N 1
ATOM 810 C CA . THR A 1 106 ? 5.130 3.080 -33.509 1.00 76.00 106 THR A CA 1
ATOM 811 C C . THR A 1 106 ? 4.478 2.085 -32.557 1.00 76.00 106 THR A C 1
ATOM 813 O O . THR A 1 106 ? 3.651 2.461 -31.729 1.00 76.00 106 THR A O 1
ATOM 816 N N . GLU A 1 107 ? 4.877 0.826 -32.671 1.00 87.44 107 GLU A N 1
ATOM 817 C CA . GLU A 1 107 ? 4.467 -0.271 -31.809 1.00 87.44 107 GLU A CA 1
ATOM 818 C C . GLU A 1 107 ? 5.225 -0.205 -30.477 1.00 87.44 107 GLU A C 1
ATOM 820 O O . GLU A 1 107 ? 6.440 -0.045 -30.433 1.00 87.44 107 GLU A O 1
ATOM 825 N N . TYR A 1 108 ? 4.514 -0.340 -29.369 1.00 87.75 108 TYR A N 1
ATOM 826 C CA . TYR A 1 108 ? 5.049 -0.458 -28.021 1.00 87.75 108 TYR A CA 1
ATOM 827 C C . TYR A 1 108 ? 4.829 -1.868 -27.480 1.00 87.75 108 TYR A C 1
ATOM 829 O O . TYR A 1 108 ? 3.698 -2.356 -27.451 1.00 87.75 108 TYR A O 1
ATOM 837 N N . ILE A 1 109 ? 5.909 -2.476 -26.998 1.00 91.56 109 ILE A N 1
ATOM 838 C CA . ILE A 1 109 ? 5.914 -3.741 -26.265 1.00 91.56 109 ILE A CA 1
ATOM 839 C C . ILE A 1 109 ? 6.500 -3.456 -24.884 1.00 91.56 109 ILE A C 1
ATOM 841 O O . ILE A 1 109 ? 7.598 -2.918 -24.769 1.00 91.56 109 ILE A O 1
ATOM 845 N N . VAL A 1 110 ? 5.775 -3.784 -23.823 1.00 91.88 110 VAL A N 1
ATOM 846 C CA . VAL A 1 110 ? 6.180 -3.546 -22.435 1.00 91.88 110 VAL A CA 1
ATOM 847 C C . VAL A 1 110 ? 6.077 -4.848 -21.660 1.00 91.88 110 VAL A C 1
ATOM 849 O O . VAL A 1 110 ? 5.044 -5.510 -21.680 1.00 91.88 110 VAL A O 1
ATOM 852 N N . ASN A 1 111 ? 7.141 -5.189 -20.944 1.00 94.94 111 ASN A N 1
ATOM 853 C CA . ASN A 1 111 ? 7.217 -6.341 -20.062 1.00 94.94 111 ASN A CA 1
ATOM 854 C C . ASN A 1 111 ? 7.946 -5.948 -18.777 1.00 94.94 111 ASN A C 1
ATOM 856 O O . ASN A 1 111 ? 9.172 -5.845 -18.721 1.00 94.94 111 ASN A O 1
ATOM 860 N N . MET A 1 112 ? 7.168 -5.696 -17.732 1.00 93.62 112 MET A N 1
ATOM 861 C CA . MET A 1 112 ? 7.668 -5.137 -16.485 1.00 93.62 112 MET A CA 1
ATOM 862 C C . MET A 1 112 ? 7.339 -6.057 -15.322 1.00 93.62 112 MET A C 1
ATOM 864 O O . MET A 1 112 ? 6.175 -6.324 -15.034 1.00 93.62 112 MET A O 1
ATOM 868 N N . ASN A 1 113 ? 8.372 -6.472 -14.598 1.00 96.38 113 ASN A N 1
ATOM 869 C CA . ASN A 1 113 ? 8.241 -7.072 -13.281 1.00 96.38 113 ASN A CA 1
ATOM 870 C C . ASN A 1 113 ? 8.422 -5.978 -12.234 1.00 96.38 113 ASN A C 1
ATOM 872 O O . ASN A 1 113 ? 9.466 -5.331 -12.159 1.00 96.38 113 ASN A O 1
ATOM 876 N N . ILE A 1 114 ? 7.392 -5.750 -11.429 1.00 94.56 114 ILE A N 1
ATOM 877 C CA . ILE A 1 114 ? 7.367 -4.703 -10.416 1.00 94.56 114 ILE A CA 1
ATOM 878 C C . ILE A 1 114 ? 7.317 -5.356 -9.045 1.00 94.56 114 ILE A C 1
ATOM 880 O O . ILE A 1 114 ? 6.394 -6.098 -8.721 1.00 94.56 114 ILE A O 1
ATOM 884 N N . THR A 1 115 ? 8.299 -5.033 -8.212 1.00 95.31 115 THR A N 1
ATOM 885 C CA . THR A 1 115 ? 8.361 -5.448 -6.815 1.00 95.31 115 THR A CA 1
ATOM 886 C C . THR A 1 115 ? 8.070 -4.259 -5.899 1.00 95.31 115 THR A C 1
ATOM 888 O O . THR A 1 115 ? 8.670 -3.191 -6.021 1.00 95.31 115 THR A O 1
ATOM 891 N N . THR A 1 116 ? 7.164 -4.412 -4.937 1.00 93.94 116 THR A N 1
ATOM 892 C CA . THR A 1 116 ? 6.904 -3.368 -3.939 1.00 93.94 116 THR A CA 1
ATOM 893 C C . THR A 1 116 ? 8.051 -3.279 -2.933 1.00 93.94 116 THR A C 1
ATOM 895 O O . THR A 1 116 ? 8.507 -4.266 -2.356 1.00 93.94 116 THR A O 1
ATOM 898 N N . GLY A 1 117 ? 8.535 -2.071 -2.700 1.00 91.19 117 GLY A N 1
ATOM 899 C CA . GLY A 1 117 ? 9.575 -1.767 -1.733 1.00 91.19 117 GLY A CA 1
ATOM 900 C C . GLY A 1 117 ? 9.011 -1.152 -0.451 1.00 91.19 117 GLY A C 1
ATOM 901 O O . GLY A 1 117 ? 7.970 -1.572 0.051 1.00 91.19 117 GLY A O 1
ATOM 902 N N . THR A 1 118 ? 9.708 -0.169 0.116 1.00 89.62 118 THR A N 1
ATOM 903 C CA . THR A 1 118 ? 9.272 0.520 1.346 1.00 89.62 118 THR A CA 1
ATOM 904 C C . THR A 1 118 ? 8.365 1.709 1.036 1.00 89.62 118 THR A C 1
ATOM 906 O O . THR A 1 118 ? 8.574 2.409 0.049 1.00 89.62 118 THR A O 1
ATOM 909 N N . GLY A 1 119 ? 7.364 1.969 1.884 1.00 88.62 119 GLY A N 1
ATOM 910 C CA . GLY A 1 119 ? 6.530 3.177 1.801 1.00 88.62 119 GLY A CA 1
ATOM 911 C C . GLY A 1 119 ? 5.664 3.283 0.540 1.00 88.62 119 GLY A C 1
ATOM 912 O O . GLY A 1 119 ? 5.446 4.391 0.053 1.00 88.62 119 GLY A O 1
ATOM 913 N N . VAL A 1 120 ? 5.224 2.154 -0.020 1.00 93.12 120 VAL A N 1
ATOM 914 C CA . VAL A 1 120 ? 4.301 2.122 -1.164 1.00 93.12 120 VAL A CA 1
ATOM 915 C C . VAL A 1 120 ? 2.864 2.273 -0.662 1.00 93.12 120 VAL A C 1
ATOM 917 O O . VAL A 1 120 ? 2.416 1.516 0.198 1.00 93.12 120 VAL A O 1
ATOM 920 N N . GLU A 1 121 ? 2.152 3.261 -1.193 1.00 93.19 121 GLU A N 1
ATOM 921 C CA . GLU A 1 121 ? 0.805 3.654 -0.789 1.00 93.19 121 GLU A CA 1
ATOM 922 C C . GLU A 1 121 ? -0.163 3.514 -1.965 1.00 93.19 121 GLU A C 1
ATOM 924 O O . GLU A 1 121 ? 0.079 4.053 -3.045 1.00 93.19 121 GLU A O 1
ATOM 929 N N . PHE A 1 122 ? -1.280 2.835 -1.738 1.00 92.81 122 PHE A N 1
ATOM 930 C CA . PHE A 1 122 ? -2.377 2.702 -2.684 1.00 92.81 122 PHE A CA 1
ATOM 931 C C . PHE A 1 122 ? -3.548 3.584 -2.255 1.00 92.81 122 PHE A C 1
ATOM 933 O O . PHE A 1 122 ? -3.942 3.561 -1.089 1.00 92.81 122 PHE A O 1
ATOM 940 N N . PHE A 1 123 ? -4.098 4.352 -3.192 1.00 88.38 123 PHE A N 1
ATOM 941 C CA . PHE A 1 123 ? -5.260 5.209 -2.988 1.00 88.38 123 PHE A CA 1
ATOM 942 C C . PHE A 1 123 ? -6.376 4.808 -3.946 1.00 88.38 123 PHE A C 1
ATOM 944 O O . PHE A 1 123 ? -6.141 4.591 -5.134 1.00 88.38 123 PHE A O 1
ATOM 951 N N . TRP A 1 124 ? -7.599 4.771 -3.430 1.00 87.00 124 TRP A N 1
ATOM 952 C CA . TRP A 1 124 ? -8.797 4.565 -4.229 1.00 87.00 124 TRP A CA 1
ATOM 953 C C . TRP A 1 124 ? -9.989 5.310 -3.610 1.00 87.00 124 TRP A C 1
ATOM 955 O O . TRP A 1 124 ? -10.096 5.359 -2.384 1.00 87.00 124 TRP A O 1
ATOM 965 N N . PRO A 1 125 ? -10.899 5.909 -4.398 1.00 78.25 125 PRO A N 1
ATOM 966 C CA . PRO A 1 125 ? -10.850 6.030 -5.856 1.00 78.25 125 PRO A CA 1
ATOM 967 C C . PRO A 1 125 ? -9.934 7.158 -6.346 1.00 78.25 125 PRO A C 1
ATOM 969 O O . PRO A 1 125 ? -9.557 7.180 -7.509 1.00 78.25 125 PRO A O 1
ATOM 972 N N . THR A 1 126 ? -9.585 8.123 -5.488 1.00 78.00 126 THR A N 1
ATOM 973 C CA . THR A 1 126 ? -8.690 9.227 -5.862 1.00 78.00 126 THR A CA 1
ATOM 974 C C . THR A 1 126 ? -7.726 9.578 -4.734 1.00 78.00 126 THR A C 1
ATOM 976 O O . THR A 1 126 ? -8.047 9.445 -3.553 1.00 78.00 126 THR A O 1
ATOM 979 N N . LYS A 1 127 ? -6.572 10.168 -5.074 1.00 77.62 127 LYS A N 1
ATOM 980 C CA . LYS A 1 127 ? -5.618 10.702 -4.080 1.00 77.62 127 LYS A CA 1
ATOM 981 C C . LYS A 1 127 ? -6.194 11.853 -3.239 1.00 77.62 127 LYS A C 1
ATOM 983 O O . LYS A 1 127 ? -5.661 12.146 -2.169 1.00 77.62 127 LYS A O 1
ATOM 988 N N . LYS A 1 128 ? -7.204 12.584 -3.729 1.00 75.31 128 LYS A N 1
ATOM 989 C CA . LYS A 1 128 ? -7.764 13.767 -3.039 1.00 75.31 128 LYS A CA 1
ATOM 990 C C . LYS A 1 128 ? -8.856 13.388 -2.045 1.00 75.31 128 LYS A C 1
ATOM 992 O O . LYS A 1 128 ? -8.860 13.926 -0.944 1.00 75.31 128 LYS A O 1
ATOM 997 N N . LEU A 1 129 ? -9.727 12.465 -2.439 1.00 73.94 129 LEU A N 1
ATOM 998 C CA . LEU A 1 129 ? -10.837 11.953 -1.641 1.00 73.94 129 LEU A CA 1
ATOM 999 C C . LEU A 1 129 ? -10.762 10.416 -1.624 1.00 73.94 129 LEU A C 1
ATOM 1001 O O . LEU A 1 129 ? -11.564 9.763 -2.294 1.00 73.94 129 LEU A O 1
ATOM 1005 N N . PRO A 1 130 ? -9.759 9.822 -0.951 1.00 80.75 130 PRO A N 1
ATOM 1006 C CA . PRO A 1 130 ? -9.661 8.375 -0.879 1.00 80.75 130 PRO A CA 1
ATOM 1007 C C . PRO A 1 130 ? -10.721 7.817 0.068 1.00 80.75 130 PRO A C 1
ATOM 1009 O O . PRO A 1 130 ? -10.858 8.274 1.201 1.00 80.75 130 PRO A O 1
ATOM 1012 N N . VAL A 1 131 ? -11.430 6.799 -0.405 1.00 83.75 131 VAL A N 1
ATOM 1013 C CA . VAL A 1 131 ? -12.217 5.882 0.426 1.00 83.75 131 VAL A CA 1
ATOM 1014 C C . VAL A 1 131 ? -11.282 4.854 1.056 1.00 83.75 131 VAL A C 1
ATOM 1016 O O . VAL A 1 131 ? -11.426 4.527 2.224 1.00 83.75 131 VAL A O 1
ATOM 1019 N N . LEU A 1 132 ? -10.290 4.389 0.299 1.00 87.44 132 LEU A N 1
ATOM 1020 C CA . LEU A 1 132 ? -9.279 3.433 0.718 1.00 87.44 132 LEU A CA 1
ATOM 1021 C C . LEU A 1 132 ? -7.894 4.064 0.561 1.00 87.44 132 LEU A C 1
ATOM 1023 O O . LEU A 1 132 ? -7.521 4.511 -0.527 1.00 87.44 132 LEU A O 1
ATOM 1027 N N . ARG A 1 133 ? -7.118 4.054 1.643 1.00 89.81 133 ARG A N 1
ATOM 1028 C CA . ARG A 1 133 ? -5.665 4.241 1.627 1.00 89.81 133 ARG A CA 1
ATOM 1029 C C . ARG A 1 133 ? -5.028 3.006 2.235 1.00 89.81 133 ARG A C 1
ATOM 1031 O O . ARG A 1 133 ? -5.265 2.723 3.398 1.00 89.81 133 ARG A O 1
ATOM 1038 N N . ALA A 1 134 ? -4.194 2.299 1.487 1.00 92.50 134 ALA A N 1
ATOM 1039 C CA . ALA A 1 134 ? -3.523 1.098 1.972 1.00 92.50 134 ALA A CA 1
ATOM 1040 C C . ALA A 1 134 ? -2.006 1.191 1.803 1.00 92.50 134 ALA A C 1
ATOM 1042 O O . ALA A 1 134 ? -1.513 1.803 0.856 1.00 92.50 134 ALA A O 1
ATOM 1043 N N . PHE A 1 135 ? -1.263 0.566 2.713 1.00 92.81 135 PHE A N 1
ATOM 1044 C CA . PHE A 1 135 ? 0.188 0.431 2.617 1.00 92.81 135 PHE A CA 1
ATOM 1045 C C . PHE A 1 135 ? 0.532 -0.972 2.130 1.00 92.81 135 PHE A C 1
ATOM 1047 O O . PHE A 1 135 ? 0.240 -1.962 2.810 1.00 92.81 135 PHE A O 1
ATOM 1054 N N . ALA A 1 136 ? 1.149 -1.060 0.953 1.00 93.81 136 ALA A N 1
ATOM 1055 C CA . ALA A 1 136 ? 1.558 -2.338 0.395 1.00 93.81 136 ALA A CA 1
ATOM 1056 C C . ALA A 1 136 ? 2.712 -2.933 1.210 1.00 93.81 136 ALA A C 1
ATOM 1058 O O . ALA A 1 136 ? 3.650 -2.241 1.612 1.00 93.81 136 ALA A O 1
ATOM 1059 N N . SER A 1 137 ? 2.643 -4.242 1.431 1.00 91.69 137 SER A N 1
ATOM 1060 C CA . SER A 1 137 ? 3.740 -5.021 1.997 1.00 91.69 137 SER A CA 1
ATOM 1061 C C . SER A 1 137 ? 4.970 -4.923 1.105 1.00 91.69 137 SER A C 1
ATOM 1063 O O . SER A 1 137 ? 4.847 -4.763 -0.106 1.00 91.69 137 SER A O 1
ATOM 1065 N N . ARG A 1 138 ? 6.162 -5.099 1.673 1.00 91.31 138 ARG A N 1
ATOM 1066 C CA . ARG A 1 138 ? 7.387 -5.254 0.881 1.00 91.31 138 ARG A CA 1
ATOM 1067 C C . ARG A 1 138 ? 7.406 -6.596 0.135 1.00 91.31 138 ARG A C 1
ATOM 1069 O O . ARG A 1 138 ? 6.885 -7.597 0.628 1.00 91.31 138 ARG A O 1
ATOM 1076 N N . GLY A 1 139 ? 8.054 -6.625 -1.024 1.00 91.06 139 GLY A N 1
ATOM 1077 C CA . GLY A 1 139 ? 8.343 -7.829 -1.802 1.00 91.06 139 GLY A CA 1
ATOM 1078 C C . GLY A 1 139 ? 7.155 -8.405 -2.573 1.00 91.06 139 GLY A C 1
ATOM 1079 O O . GLY A 1 139 ? 7.250 -9.539 -3.037 1.00 91.06 139 GLY A O 1
ATOM 1080 N N . GLN A 1 140 ? 6.042 -7.676 -2.686 1.00 93.69 140 GLN A N 1
ATOM 1081 C CA . GLN A 1 140 ? 4.900 -8.099 -3.500 1.00 93.69 140 GLN A CA 1
ATOM 1082 C C . GLN A 1 140 ? 5.242 -7.899 -4.968 1.00 93.69 140 GLN A C 1
ATOM 1084 O O . GLN A 1 140 ? 5.861 -6.893 -5.310 1.00 93.69 140 GLN A O 1
ATOM 1089 N N . LYS A 1 141 ? 4.859 -8.852 -5.813 1.00 95.12 141 LYS A N 1
ATOM 1090 C CA . LYS A 1 141 ? 5.197 -8.847 -7.234 1.00 95.12 141 LYS A CA 1
ATOM 1091 C C . LYS A 1 141 ? 3.948 -8.619 -8.069 1.00 95.12 141 LYS A C 1
ATOM 1093 O O . LYS A 1 141 ? 2.922 -9.246 -7.814 1.00 95.12 141 LYS A O 1
ATOM 1098 N N . VAL A 1 142 ? 4.079 -7.738 -9.048 1.00 94.62 142 VAL A N 1
ATOM 1099 C CA . VAL A 1 142 ? 3.075 -7.442 -10.067 1.00 94.62 142 VAL A CA 1
ATOM 1100 C C . VAL A 1 142 ? 3.777 -7.463 -11.414 1.00 94.62 142 VAL A C 1
ATOM 1102 O O . VAL A 1 142 ? 4.821 -6.828 -11.569 1.00 94.62 142 VAL A O 1
ATOM 1105 N N . GLN A 1 143 ? 3.224 -8.198 -12.366 1.00 94.88 143 GLN A N 1
ATOM 1106 C CA . GLN A 1 143 ? 3.674 -8.197 -13.745 1.00 94.88 143 GLN A CA 1
ATOM 1107 C C . GLN A 1 143 ? 2.755 -7.301 -14.568 1.00 94.88 143 GLN A C 1
ATOM 1109 O O . GLN A 1 143 ? 1.542 -7.322 -14.385 1.00 94.88 143 GLN A O 1
ATOM 1114 N N . ILE A 1 144 ? 3.344 -6.511 -15.462 1.00 91.81 144 ILE A N 1
ATOM 1115 C CA . ILE A 1 144 ? 2.614 -5.732 -16.458 1.00 91.81 144 ILE A CA 1
ATOM 1116 C C . ILE A 1 144 ? 3.126 -6.138 -17.831 1.00 91.81 144 ILE A C 1
ATOM 1118 O O . ILE A 1 144 ? 4.324 -6.027 -18.105 1.00 91.81 144 ILE A O 1
ATOM 1122 N N . LEU A 1 145 ? 2.208 -6.579 -18.683 1.00 92.62 145 LEU A N 1
ATOM 1123 C CA . LEU A 1 145 ? 2.450 -6.872 -20.085 1.00 92.62 145 LEU A CA 1
ATOM 1124 C C . LEU A 1 145 ? 1.576 -5.954 -20.934 1.00 92.62 145 LEU A C 1
ATOM 1126 O O . LEU A 1 145 ? 0.383 -5.797 -20.679 1.00 92.62 145 LEU A O 1
ATOM 1130 N N . TYR A 1 146 ? 2.164 -5.348 -21.954 1.00 89.38 146 TYR A N 1
ATOM 1131 C CA . TYR A 1 146 ? 1.424 -4.564 -22.931 1.00 89.38 146 TYR A CA 1
ATOM 1132 C C . TYR A 1 146 ? 2.031 -4.754 -24.313 1.00 89.38 146 TYR A C 1
ATOM 1134 O O . TYR A 1 146 ? 3.243 -4.656 -24.475 1.00 89.38 146 TYR A O 1
ATOM 1142 N N . ASP A 1 147 ? 1.188 -5.006 -25.302 1.00 90.44 147 ASP A N 1
ATOM 1143 C CA . ASP A 1 147 ? 1.567 -5.081 -26.704 1.00 90.44 147 ASP A CA 1
ATOM 1144 C C . ASP A 1 147 ? 0.542 -4.307 -27.533 1.00 90.44 147 ASP A C 1
ATOM 1146 O O . ASP A 1 147 ? -0.599 -4.735 -27.728 1.00 90.44 147 ASP A O 1
ATOM 1150 N N . SER A 1 148 ? 0.956 -3.142 -28.022 1.00 86.69 148 SER A N 1
ATOM 1151 C CA . SER A 1 148 ? 0.097 -2.280 -28.836 1.00 86.69 148 SER A CA 1
ATOM 1152 C C . SER A 1 148 ? -0.208 -2.852 -30.226 1.00 86.69 148 SER A C 1
ATOM 1154 O O . SER A 1 148 ? -1.235 -2.493 -30.796 1.00 86.69 148 SER A O 1
ATOM 1156 N N . SER A 1 149 ? 0.633 -3.745 -30.770 1.00 84.56 149 SER A N 1
ATOM 1157 C CA . SER A 1 149 ? 0.462 -4.289 -32.129 1.00 84.56 149 SER A CA 1
ATOM 1158 C C . SER A 1 149 ? -0.795 -5.161 -32.234 1.00 84.56 149 SER A C 1
ATOM 1160 O O . SER A 1 149 ? -1.485 -5.180 -33.254 1.00 84.56 149 SER A O 1
ATOM 1162 N N . ILE A 1 150 ? -1.125 -5.839 -31.133 1.00 87.31 150 ILE A N 1
ATOM 1163 C CA . ILE A 1 150 ? -2.306 -6.694 -30.972 1.00 87.31 150 ILE A CA 1
ATOM 1164 C C . ILE A 1 150 ? -3.311 -6.132 -29.960 1.00 87.31 150 ILE A C 1
ATOM 1166 O O . ILE A 1 150 ? -4.318 -6.780 -29.678 1.00 87.31 150 ILE A O 1
ATOM 1170 N N . ASN A 1 151 ? -3.051 -4.931 -29.433 1.00 82.75 151 ASN A N 1
ATOM 1171 C CA . ASN A 1 151 ? -3.837 -4.268 -28.392 1.00 82.75 151 ASN A CA 1
ATOM 1172 C C . ASN A 1 151 ? -4.103 -5.178 -27.174 1.00 82.75 151 ASN A C 1
ATOM 1174 O O . ASN A 1 151 ? -5.223 -5.262 -26.666 1.00 82.75 151 ASN A O 1
ATOM 1178 N N . GLN A 1 152 ? -3.068 -5.897 -26.738 1.00 87.94 152 GLN A N 1
ATOM 1179 C CA . GLN A 1 152 ? -3.121 -6.781 -25.579 1.00 87.94 152 GLN A CA 1
ATOM 1180 C C . GLN A 1 152 ? -2.544 -6.068 -24.360 1.00 87.94 152 GLN A C 1
ATOM 1182 O O . GLN A 1 152 ? -1.457 -5.497 -24.415 1.00 87.94 152 GLN A O 1
ATOM 1187 N N . PHE A 1 153 ? -3.256 -6.140 -23.244 1.00 87.50 153 PHE A N 1
ATOM 1188 C CA . PHE A 1 153 ? -2.812 -5.624 -21.957 1.00 87.50 153 PHE A CA 1
ATOM 1189 C C . PHE A 1 153 ? -3.101 -6.669 -20.888 1.00 87.50 153 PHE A C 1
ATOM 1191 O O . PHE A 1 153 ? -4.172 -7.268 -20.908 1.00 87.50 153 PHE A O 1
ATOM 1198 N N . ASP A 1 154 ? -2.160 -6.890 -19.978 1.00 90.94 154 ASP A N 1
ATOM 1199 C CA . ASP A 1 154 ? -2.299 -7.832 -18.870 1.00 90.94 154 ASP A CA 1
ATOM 1200 C C . ASP A 1 154 ? -1.599 -7.273 -17.625 1.00 90.94 154 ASP A C 1
ATOM 1202 O O . ASP A 1 154 ? -0.459 -6.795 -17.693 1.00 90.94 154 ASP A O 1
ATOM 1206 N N . ILE A 1 155 ? -2.291 -7.314 -16.489 1.00 91.94 155 ILE A N 1
ATOM 1207 C CA . ILE A 1 155 ? -1.721 -7.076 -15.168 1.00 91.94 155 ILE A CA 1
ATOM 1208 C C . ILE A 1 155 ? -2.094 -8.242 -14.265 1.00 91.94 155 ILE A C 1
ATOM 1210 O O . ILE A 1 155 ? -3.257 -8.392 -13.885 1.00 91.94 155 ILE A O 1
ATOM 1214 N N . ASP A 1 156 ? -1.073 -8.962 -13.811 1.00 94.38 156 ASP A N 1
ATOM 1215 C CA . ASP A 1 156 ? -1.211 -10.072 -12.873 1.00 94.38 156 ASP A CA 1
ATOM 1216 C C . ASP A 1 156 ? -0.373 -9.831 -11.617 1.00 94.38 156 ASP A C 1
ATOM 1218 O O . ASP A 1 156 ? 0.794 -9.425 -11.673 1.00 94.38 156 ASP A O 1
ATOM 1222 N N . GLY A 1 157 ? -0.959 -10.075 -10.449 1.00 94.06 157 GLY A N 1
ATOM 1223 C CA . GLY A 1 157 ? -0.217 -10.000 -9.200 1.00 94.06 157 GLY A CA 1
ATOM 1224 C C . GLY A 1 157 ? -1.070 -9.917 -7.947 1.00 94.06 157 GLY A C 1
ATOM 1225 O O . GLY A 1 157 ? -2.219 -9.489 -7.946 1.00 94.06 157 GLY A O 1
ATOM 1226 N N . ASN A 1 158 ? -0.449 -10.279 -6.829 1.00 95.50 158 ASN A N 1
ATOM 1227 C CA . ASN A 1 158 ? -1.064 -10.241 -5.509 1.00 95.50 158 ASN A CA 1
ATOM 1228 C C . ASN A 1 158 ? -0.310 -9.251 -4.629 1.00 95.50 158 ASN A C 1
ATOM 1230 O O . ASN A 1 158 ? 0.887 -9.415 -4.381 1.00 95.50 158 ASN A O 1
ATOM 1234 N N . VAL A 1 159 ? -1.018 -8.238 -4.132 1.00 94.94 159 VAL A N 1
ATOM 1235 C CA . VAL A 1 159 ? -0.453 -7.184 -3.290 1.00 94.94 159 VAL A CA 1
ATOM 1236 C C . VAL A 1 159 ? -1.116 -7.214 -1.921 1.00 94.94 159 VAL A C 1
ATOM 1238 O O . VAL A 1 159 ? -2.228 -6.728 -1.736 1.00 94.94 159 VAL A O 1
ATOM 1241 N N . ALA A 1 160 ? -0.421 -7.781 -0.937 1.00 94.44 160 ALA A N 1
ATOM 1242 C CA . ALA A 1 160 ? -0.877 -7.759 0.449 1.00 94.44 160 ALA A CA 1
ATOM 1243 C C . ALA A 1 160 ? -0.702 -6.370 1.088 1.00 94.44 160 ALA A C 1
ATOM 1245 O O . ALA A 1 160 ? 0.337 -5.724 0.921 1.00 94.44 160 ALA A O 1
ATOM 1246 N N . PHE A 1 161 ? -1.663 -5.953 1.907 1.00 91.44 161 PHE A N 1
ATOM 1247 C CA . PHE A 1 161 ? -1.634 -4.728 2.704 1.00 91.44 161 PHE A CA 1
ATOM 1248 C C . PHE A 1 161 ? -1.312 -5.034 4.169 1.00 91.44 161 PHE A C 1
ATOM 1250 O O . PHE A 1 161 ? -1.831 -5.993 4.734 1.00 91.44 161 PHE A O 1
ATOM 1257 N N . ARG A 1 162 ? -0.473 -4.199 4.792 1.00 82.12 162 ARG A N 1
ATOM 1258 C CA . ARG A 1 162 ? -0.090 -4.312 6.221 1.00 82.12 162 ARG A CA 1
ATOM 1259 C C . ARG A 1 162 ? -0.692 -3.233 7.109 1.00 82.12 162 ARG A C 1
ATOM 1261 O O . ARG A 1 162 ? -0.342 -3.106 8.275 1.00 82.12 162 ARG A O 1
ATOM 1268 N N . GLY A 1 163 ? -1.543 -2.403 6.532 1.00 86.38 163 GLY A N 1
ATOM 1269 C CA . GLY A 1 163 ? -2.151 -1.296 7.233 1.00 86.38 163 GLY A CA 1
ATOM 1270 C C . GLY A 1 163 ? -2.735 -0.293 6.267 1.00 86.38 163 GLY A C 1
ATOM 1271 O O . GLY A 1 163 ? -2.666 -0.443 5.043 1.00 86.38 163 GLY A O 1
ATOM 1272 N N . GLY A 1 164 ? -3.279 0.763 6.849 1.00 87.62 164 GLY A N 1
ATOM 1273 C CA . GLY A 1 164 ? -3.982 1.802 6.126 1.00 87.62 164 GLY A CA 1
ATOM 1274 C C . GLY A 1 164 ? -5.329 2.068 6.762 1.00 87.62 164 GLY A C 1
ATOM 1275 O O . GLY A 1 164 ? -5.572 1.733 7.923 1.00 87.62 164 GLY A O 1
ATOM 1276 N N . ASP A 1 165 ? -6.201 2.689 5.994 1.00 85.31 165 ASP A N 1
ATOM 1277 C CA . ASP A 1 165 ? -7.473 3.176 6.463 1.00 85.31 165 ASP A CA 1
ATOM 1278 C C . ASP A 1 165 ? -8.541 3.131 5.380 1.00 85.31 165 ASP A C 1
ATOM 1280 O O . ASP A 1 165 ? -8.279 3.356 4.195 1.00 85.31 165 ASP A O 1
ATOM 1284 N N . ILE A 1 166 ? -9.758 2.845 5.831 1.00 87.38 166 ILE A N 1
ATOM 1285 C CA . ILE A 1 166 ? -10.967 2.878 5.031 1.00 87.38 166 ILE A CA 1
ATOM 1286 C C . ILE A 1 166 ? -11.921 3.879 5.653 1.00 87.38 166 ILE A C 1
ATOM 1288 O O . ILE A 1 166 ? -12.412 3.699 6.768 1.00 87.38 166 ILE A O 1
ATOM 1292 N N . PHE A 1 167 ? -12.222 4.919 4.892 1.00 80.81 167 PHE A N 1
ATOM 1293 C CA . PHE A 1 167 ? -13.238 5.881 5.246 1.00 80.81 167 PHE A CA 1
ATOM 1294 C C . PHE A 1 167 ? -14.596 5.412 4.718 1.00 80.81 167 PHE A C 1
ATOM 1296 O O . PHE A 1 167 ? -14.813 5.333 3.509 1.00 80.81 167 PHE A O 1
ATOM 1303 N N . TYR A 1 168 ? -15.521 5.105 5.625 1.00 78.69 168 TYR A N 1
ATOM 1304 C CA . TYR A 1 168 ? -16.849 4.605 5.283 1.00 78.69 168 TYR A CA 1
ATOM 1305 C C . TYR A 1 168 ? -17.915 5.316 6.125 1.00 78.69 168 TYR A C 1
ATOM 1307 O O . TYR A 1 168 ? -17.953 5.193 7.353 1.00 78.69 168 TYR A O 1
ATOM 1315 N N . PHE A 1 169 ? -18.775 6.081 5.445 1.00 76.25 169 PHE A N 1
ATOM 1316 C CA . PHE A 1 169 ? -19.733 7.022 6.042 1.00 76.25 169 PHE A CA 1
ATOM 1317 C C . PHE A 1 169 ? -19.079 8.020 7.006 1.00 76.25 169 PHE A C 1
ATOM 1319 O O . PHE A 1 169 ? -18.272 8.821 6.559 1.00 76.25 169 PHE A O 1
ATOM 1326 N N . SER A 1 170 ? -19.413 8.023 8.301 1.00 71.19 170 SER A N 1
ATOM 1327 C CA . SER A 1 170 ? -18.781 8.907 9.291 1.00 71.19 170 SER A CA 1
ATOM 1328 C C . SER A 1 170 ? -17.583 8.272 10.002 1.00 71.19 170 SER A C 1
ATOM 1330 O O . SER A 1 170 ? -16.962 8.919 10.850 1.00 71.19 170 SER A O 1
ATOM 1332 N N . ASN A 1 171 ? -17.237 7.018 9.682 1.00 76.50 171 ASN A N 1
ATOM 1333 C CA . ASN A 1 171 ? -16.224 6.249 10.399 1.00 76.50 171 ASN A CA 1
ATOM 1334 C C . ASN A 1 171 ? -14.963 6.007 9.586 1.00 76.50 171 ASN A C 1
ATOM 1336 O O . ASN A 1 171 ? -14.987 5.837 8.370 1.00 76.50 171 ASN A O 1
ATOM 1340 N N . ASN A 1 172 ? -13.851 5.948 10.313 1.00 78.94 172 ASN A N 1
ATOM 1341 C CA . ASN A 1 172 ? -12.572 5.545 9.770 1.00 78.94 172 ASN A CA 1
ATOM 1342 C C . ASN A 1 172 ? -12.171 4.191 10.361 1.00 78.94 172 ASN A C 1
ATOM 1344 O O . ASN A 1 172 ? -12.055 4.055 11.582 1.00 78.94 172 ASN A O 1
ATOM 1348 N N . PHE A 1 173 ? -11.989 3.202 9.498 1.00 85.19 173 PHE A N 1
ATOM 1349 C CA . PHE A 1 173 ? -11.609 1.843 9.851 1.00 85.19 173 PHE A CA 1
ATOM 1350 C C . PHE A 1 173 ? -10.125 1.651 9.582 1.00 85.19 173 PHE A C 1
ATOM 1352 O O . PHE A 1 173 ? -9.649 1.937 8.491 1.00 85.19 173 PHE A O 1
ATOM 1359 N N . PHE A 1 174 ? -9.392 1.153 10.569 1.00 85.81 174 PHE A N 1
ATOM 1360 C CA . PHE A 1 174 ? -7.974 0.857 10.438 1.00 85.81 174 PHE A CA 1
ATOM 1361 C C . PHE A 1 174 ? -7.782 -0.551 9.876 1.00 85.81 174 PHE A C 1
ATOM 1363 O O . PHE A 1 174 ? -8.286 -1.513 10.457 1.00 85.81 174 PHE A O 1
ATOM 1370 N N . ILE A 1 175 ? -7.058 -0.672 8.764 1.00 90.56 175 ILE A N 1
ATOM 1371 C CA . ILE A 1 175 ? -6.791 -1.957 8.106 1.00 90.56 175 ILE A CA 1
ATOM 1372 C C . ILE A 1 175 ? -5.839 -2.774 8.979 1.00 90.56 175 ILE A C 1
ATOM 1374 O O . ILE A 1 175 ? -4.753 -2.305 9.311 1.00 90.56 175 ILE A O 1
ATOM 1378 N N . LYS A 1 176 ? -6.239 -3.995 9.332 1.00 85.81 176 LYS A N 1
ATOM 1379 C CA . LYS A 1 176 ? -5.387 -4.966 10.033 1.00 85.81 176 LYS A CA 1
ATOM 1380 C C . LYS A 1 176 ? -4.643 -5.853 9.050 1.00 85.81 176 LYS A C 1
ATOM 1382 O O . LYS A 1 176 ? -3.441 -6.056 9.187 1.00 85.81 176 LYS A O 1
ATOM 1387 N N . ASP A 1 177 ? -5.346 -6.298 8.024 1.00 87.81 177 ASP A N 1
ATOM 1388 C CA . ASP A 1 177 ? -4.810 -7.100 6.941 1.00 87.81 177 ASP A CA 1
ATOM 1389 C C . ASP A 1 177 ? -5.643 -6.876 5.683 1.00 87.81 177 ASP A C 1
ATOM 1391 O O . ASP A 1 177 ? -6.827 -6.526 5.731 1.00 87.81 177 ASP A O 1
ATOM 1395 N N . GLY A 1 178 ? -5.004 -7.052 4.534 1.00 92.88 178 GLY A N 1
ATOM 1396 C CA . GLY A 1 178 ? -5.708 -7.022 3.270 1.00 92.88 178 GLY A CA 1
ATOM 1397 C C . GLY A 1 178 ? -4.893 -7.588 2.124 1.00 92.88 178 GLY A C 1
ATOM 1398 O O . GLY A 1 178 ? -3.691 -7.830 2.240 1.00 92.88 178 GLY A O 1
ATOM 1399 N N . LEU A 1 179 ? -5.567 -7.792 1.006 1.00 95.75 179 LEU A N 1
ATOM 1400 C CA . LEU A 1 179 ? -5.027 -8.329 -0.226 1.00 95.75 179 LEU A CA 1
ATOM 1401 C C . LEU A 1 179 ? -5.754 -7.682 -1.400 1.00 95.75 179 LEU A C 1
ATOM 1403 O O . LEU A 1 179 ? -6.983 -7.665 -1.440 1.00 95.75 179 LEU A O 1
ATOM 1407 N N . LEU A 1 180 ? -4.981 -7.189 -2.357 1.00 94.75 180 LEU A N 1
ATOM 1408 C CA . LEU A 1 180 ? -5.455 -6.808 -3.676 1.00 94.75 180 LEU A CA 1
ATOM 1409 C C . LEU A 1 180 ? -4.967 -7.848 -4.680 1.00 94.75 180 LEU A C 1
ATOM 1411 O O . LEU A 1 180 ? -3.762 -8.072 -4.798 1.00 94.75 180 LEU A O 1
ATOM 1415 N N . VAL A 1 181 ? -5.906 -8.477 -5.372 1.00 95.50 181 VAL A N 1
ATOM 1416 C CA . VAL A 1 181 ? -5.646 -9.415 -6.461 1.00 95.50 181 VAL A CA 1
ATOM 1417 C C . VAL A 1 181 ? -5.870 -8.666 -7.765 1.00 95.50 181 VAL A C 1
ATOM 1419 O O . VAL A 1 181 ? -6.974 -8.184 -8.026 1.00 95.50 181 VAL A O 1
ATOM 1422 N N . LEU A 1 182 ? -4.804 -8.551 -8.546 1.00 92.62 182 LEU A N 1
ATOM 1423 C CA . LEU A 1 182 ? -4.792 -7.984 -9.885 1.00 92.62 182 LEU A CA 1
ATOM 1424 C C . LEU A 1 182 ? -4.810 -9.153 -10.869 1.00 92.62 182 LEU A C 1
ATOM 1426 O O . LEU A 1 182 ? -3.938 -10.016 -10.800 1.00 92.62 182 LEU A O 1
ATOM 1430 N N . ASN A 1 183 ? -5.820 -9.191 -11.728 1.00 93.00 183 ASN A N 1
ATOM 1431 C CA . ASN A 1 183 ? -5.896 -10.094 -12.874 1.00 93.00 183 ASN A CA 1
ATOM 1432 C C . ASN A 1 183 ? -6.720 -9.375 -13.943 1.00 93.00 183 ASN A C 1
ATOM 1434 O O . ASN A 1 183 ? -7.892 -9.690 -14.182 1.00 93.00 183 ASN A O 1
ATOM 1438 N N . GLU A 1 184 ? -6.122 -8.307 -14.460 1.00 89.50 184 GLU A N 1
ATOM 1439 C CA . GLU A 1 184 ? -6.777 -7.329 -15.320 1.00 89.50 184 GLU A CA 1
ATOM 1440 C C . GLU A 1 184 ? -6.238 -7.421 -16.737 1.00 89.50 184 GLU A C 1
ATOM 1442 O O . GLU A 1 184 ? -5.077 -7.758 -16.954 1.00 89.50 184 GLU A O 1
ATOM 1447 N N . ASN A 1 185 ? -7.077 -7.078 -17.706 1.00 88.56 185 ASN A N 1
ATOM 1448 C CA . ASN A 1 185 ? -6.698 -7.062 -19.108 1.00 88.56 185 ASN A CA 1
ATOM 1449 C C . ASN A 1 185 ? -7.298 -5.856 -19.841 1.00 88.56 185 ASN A C 1
ATOM 1451 O O . ASN A 1 185 ? -7.880 -4.962 -19.224 1.00 88.56 185 ASN A O 1
ATOM 1455 N N . GLN A 1 186 ? -7.143 -5.803 -21.165 1.00 80.75 186 GLN A N 1
ATOM 1456 C CA . GLN A 1 186 ? -7.663 -4.695 -21.971 1.00 80.75 186 GLN A CA 1
ATOM 1457 C C . GLN A 1 186 ? -9.192 -4.523 -21.892 1.00 80.75 186 GLN A C 1
ATOM 1459 O O . GLN A 1 186 ? -9.687 -3.420 -22.110 1.00 80.75 186 GLN A O 1
ATOM 1464 N N . ASP A 1 187 ? -9.935 -5.587 -21.575 1.00 81.81 187 ASP A N 1
ATOM 1465 C CA . ASP A 1 187 ? -11.403 -5.588 -21.565 1.00 81.81 187 ASP A CA 1
ATOM 1466 C C . ASP A 1 187 ? -11.986 -5.352 -20.164 1.00 81.81 187 ASP A C 1
ATOM 1468 O O . ASP A 1 187 ? -13.123 -4.894 -20.020 1.00 81.81 187 ASP A O 1
ATOM 1472 N N . LYS A 1 188 ? -11.230 -5.696 -19.117 1.00 83.44 188 LYS A N 1
ATOM 1473 C CA . LYS A 1 188 ? -11.671 -5.637 -17.726 1.00 83.44 188 LYS A CA 1
ATOM 1474 C C . LYS A 1 188 ? -10.553 -5.117 -16.831 1.00 83.44 188 LYS A C 1
ATOM 1476 O O . LYS A 1 188 ? -9.490 -5.723 -16.746 1.00 83.44 188 LYS A O 1
ATOM 1481 N N . PHE A 1 189 ? -10.869 -4.048 -16.104 1.00 85.00 189 PHE A N 1
ATOM 1482 C CA . PHE A 1 189 ? -10.034 -3.494 -15.046 1.00 85.00 189 PHE A CA 1
ATOM 1483 C C . PHE A 1 189 ? -10.883 -3.238 -13.796 1.00 85.00 189 PHE A C 1
ATOM 1485 O O . PHE A 1 189 ? -11.454 -2.164 -13.604 1.00 85.00 189 PHE A O 1
ATOM 1492 N N . ASP A 1 190 ? -11.024 -4.261 -12.962 1.00 86.94 190 ASP A N 1
ATOM 1493 C CA . ASP A 1 190 ? -11.770 -4.215 -11.709 1.00 86.94 190 ASP A CA 1
ATOM 1494 C C . ASP A 1 190 ? -11.198 -5.230 -10.706 1.00 86.94 190 ASP A C 1
ATOM 1496 O O . ASP A 1 190 ? -11.729 -6.343 -10.565 1.00 86.94 190 ASP A O 1
ATOM 1500 N N . PRO A 1 191 ? -10.100 -4.862 -10.021 1.00 91.25 191 PRO A N 1
ATOM 1501 C CA . PRO A 1 191 ? -9.366 -5.791 -9.182 1.00 91.25 191 PRO A CA 1
ATOM 1502 C C . PRO A 1 191 ? -10.141 -6.169 -7.927 1.00 91.25 191 PRO A C 1
ATOM 1504 O O . PRO A 1 191 ? -10.980 -5.418 -7.415 1.00 91.25 191 PRO A O 1
ATOM 1507 N N . LEU A 1 192 ? -9.837 -7.360 -7.416 1.00 93.50 192 LEU A N 1
ATOM 1508 C CA . LEU A 1 192 ? -10.525 -7.940 -6.269 1.00 93.50 192 LEU A CA 1
ATOM 1509 C C . LEU A 1 192 ? -9.800 -7.553 -4.986 1.00 93.50 192 LEU A C 1
ATOM 1511 O O . LEU A 1 192 ? -8.587 -7.714 -4.860 1.00 93.50 192 LEU A O 1
ATOM 1515 N N . ILE A 1 193 ? -10.557 -7.073 -4.008 1.00 94.31 193 ILE A N 1
ATOM 1516 C CA . ILE A 1 193 ? -10.050 -6.685 -2.702 1.00 94.31 193 ILE A CA 1
ATOM 1517 C C . ILE A 1 193 ? -10.602 -7.602 -1.610 1.00 94.31 193 ILE A C 1
ATOM 1519 O O . ILE A 1 193 ? -11.793 -7.906 -1.545 1.00 94.31 193 ILE A O 1
ATOM 1523 N N . THR A 1 194 ? -9.709 -8.027 -0.724 1.00 95.75 194 THR A N 1
ATOM 1524 C CA . THR A 1 194 ? -10.036 -8.643 0.562 1.00 95.75 194 THR A CA 1
ATOM 1525 C C . THR A 1 194 ? -9.445 -7.765 1.649 1.00 95.75 194 THR A C 1
ATOM 1527 O O . THR A 1 194 ? -8.247 -7.498 1.614 1.00 95.75 194 THR A O 1
ATOM 1530 N N . VAL A 1 195 ? -10.248 -7.273 2.587 1.00 94.88 195 VAL A N 1
ATOM 1531 C CA . VAL A 1 195 ? -9.765 -6.423 3.683 1.00 94.88 195 VAL A CA 1
ATOM 1532 C C . VAL A 1 195 ? -10.516 -6.735 4.963 1.00 94.88 195 VAL A C 1
ATOM 1534 O O . VAL A 1 195 ? -11.745 -6.767 4.978 1.00 94.88 195 VAL A O 1
ATOM 1537 N N . ASN A 1 196 ? -9.750 -6.838 6.045 1.00 93.31 196 ASN A N 1
ATOM 1538 C CA . ASN A 1 196 ? -10.239 -6.785 7.409 1.00 93.31 196 ASN A CA 1
ATOM 1539 C C . ASN A 1 196 ? -9.752 -5.489 8.058 1.00 93.31 196 ASN A C 1
ATOM 1541 O O . ASN A 1 196 ? -8.551 -5.239 8.202 1.00 93.31 196 ASN A O 1
ATOM 1545 N N . ALA A 1 197 ? -10.693 -4.647 8.459 1.00 91.56 197 ALA A N 1
ATOM 1546 C CA . ALA A 1 197 ? -10.410 -3.395 9.137 1.00 91.56 197 ALA A CA 1
ATOM 1547 C C . ALA A 1 197 ? -11.274 -3.245 10.393 1.00 91.56 197 ALA A C 1
ATOM 1549 O O . ALA A 1 197 ? -12.333 -3.854 10.524 1.00 91.56 197 ALA A O 1
ATOM 1550 N N . GLU A 1 198 ? -10.826 -2.440 11.350 1.00 88.44 198 GLU A N 1
ATOM 1551 C CA . GLU A 1 198 ? -11.547 -2.226 12.603 1.00 88.44 198 GLU A CA 1
ATOM 1552 C C . GLU A 1 198 ? -11.628 -0.751 12.989 1.00 88.44 198 GLU A C 1
ATOM 1554 O O . GLU A 1 198 ? -10.696 0.030 12.802 1.00 88.44 198 GLU A O 1
ATOM 1559 N N . CYS A 1 199 ? -12.741 -0.372 13.601 1.00 82.69 199 CYS A N 1
ATOM 1560 C CA . CYS A 1 199 ? -12.924 0.922 14.242 1.00 82.69 199 CYS A CA 1
ATOM 1561 C C . CYS A 1 199 ? -13.392 0.683 15.680 1.00 82.69 199 CYS A C 1
ATOM 1563 O O . CYS A 1 199 ? -14.195 -0.213 15.925 1.00 82.69 199 CYS A O 1
ATOM 1565 N N . ARG A 1 200 ? -12.907 1.459 16.654 1.00 77.75 200 ARG A N 1
ATOM 1566 C CA . ARG A 1 200 ? -13.496 1.470 18.004 1.00 77.75 200 ARG A CA 1
ATOM 1567 C C . ARG A 1 200 ? -14.252 2.780 18.170 1.00 77.75 200 ARG A C 1
ATOM 1569 O O . ARG A 1 200 ? -13.688 3.852 17.964 1.00 77.75 200 ARG A O 1
ATOM 1576 N N . THR A 1 201 ? -15.519 2.677 18.531 1.00 72.62 201 THR A N 1
ATOM 1577 C CA . THR A 1 201 ? -16.423 3.805 18.756 1.00 72.62 201 THR A CA 1
ATOM 1578 C C . THR A 1 201 ? -17.213 3.585 20.045 1.00 72.62 201 THR A C 1
ATOM 1580 O O . THR A 1 201 ? -17.092 2.537 20.683 1.00 72.62 201 THR A O 1
ATOM 1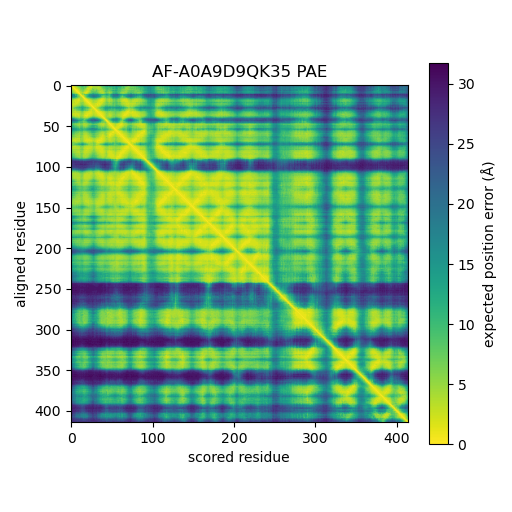583 N N . ALA A 1 202 ? -18.005 4.572 20.449 1.00 70.00 202 ALA A N 1
ATOM 1584 C CA . ALA A 1 202 ? -18.950 4.449 21.547 1.00 70.00 202 ALA A CA 1
ATOM 1585 C C . ALA A 1 202 ? -20.374 4.722 21.051 1.00 70.00 202 ALA A C 1
ATOM 1587 O O . ALA A 1 202 ? -20.578 5.566 20.178 1.00 70.00 202 ALA A O 1
ATOM 1588 N N . THR A 1 203 ? -21.353 4.000 21.593 1.00 67.94 203 THR A N 1
ATOM 1589 C CA . THR A 1 203 ? -22.776 4.305 21.374 1.00 67.94 203 THR A CA 1
ATOM 1590 C C . THR A 1 203 ? -23.185 5.565 22.135 1.00 67.94 203 THR A C 1
ATOM 1592 O O . THR A 1 203 ? -22.463 6.025 23.019 1.00 67.94 203 THR A O 1
ATOM 1595 N N . ARG A 1 204 ? -24.387 6.094 21.859 1.00 64.69 204 ARG A N 1
ATOM 1596 C CA . ARG A 1 204 ? -24.997 7.179 22.658 1.00 64.69 204 ARG A CA 1
ATOM 1597 C C . ARG A 1 204 ? -25.068 6.872 24.155 1.00 64.69 204 ARG A C 1
ATOM 1599 O O . ARG A 1 204 ? -25.029 7.785 24.968 1.00 64.69 204 ARG A O 1
ATOM 1606 N N . ASN A 1 205 ? -25.140 5.591 24.510 1.00 63.41 205 ASN A N 1
ATOM 1607 C CA . ASN A 1 205 ? -25.153 5.123 25.896 1.00 63.41 205 ASN A CA 1
ATOM 1608 C C . ASN A 1 205 ? -23.732 4.935 26.460 1.00 63.41 205 ASN A C 1
ATOM 1610 O O . ASN A 1 205 ? -23.553 4.238 27.457 1.00 63.41 205 ASN A O 1
ATOM 1614 N N . ASN A 1 206 ? -22.720 5.496 25.792 1.00 64.75 206 ASN A N 1
ATOM 1615 C CA . ASN A 1 206 ? -21.304 5.433 26.139 1.00 64.75 206 ASN A CA 1
ATOM 1616 C C . ASN A 1 206 ? -20.741 4.002 26.251 1.00 64.75 206 ASN A C 1
ATOM 1618 O O . ASN A 1 206 ? -19.747 3.752 26.937 1.00 64.75 206 ASN A O 1
ATOM 1622 N N . GLN A 1 207 ? -21.363 3.034 25.570 1.00 69.19 207 GLN A N 1
ATOM 1623 C CA . GLN A 1 207 ? -20.844 1.670 25.518 1.00 69.19 207 GLN A CA 1
ATOM 1624 C C . GLN A 1 207 ? -19.766 1.579 24.445 1.00 69.19 207 GLN A C 1
ATOM 1626 O O . GLN A 1 207 ? -20.008 1.939 23.293 1.00 69.19 207 GLN A O 1
ATOM 1631 N N . LYS A 1 208 ? -18.586 1.072 24.816 1.00 71.75 208 LYS A N 1
ATOM 1632 C CA . LYS A 1 208 ? -17.490 0.820 23.875 1.00 71.75 208 LYS A CA 1
ATOM 1633 C C . LYS A 1 208 ? -17.868 -0.302 22.915 1.00 71.75 208 LYS A C 1
ATOM 1635 O O . LYS A 1 208 ? -18.203 -1.404 23.346 1.00 71.75 208 LYS A O 1
ATOM 1640 N N . VAL A 1 209 ? -17.744 -0.029 21.624 1.00 79.44 209 VAL A N 1
ATOM 1641 C CA . VAL A 1 209 ? -18.063 -0.957 20.544 1.00 79.44 209 VAL A CA 1
ATOM 1642 C C . VAL A 1 209 ? -16.904 -1.001 19.561 1.00 79.44 209 VAL A C 1
ATOM 1644 O O . VAL A 1 209 ? -16.421 0.025 19.082 1.00 79.44 209 VAL A O 1
ATOM 1647 N N . LYS A 1 210 ? -16.461 -2.211 19.237 1.00 84.69 210 LYS A N 1
ATOM 1648 C CA . LYS A 1 210 ? -15.558 -2.474 18.123 1.00 84.69 210 LYS A CA 1
ATOM 1649 C C . LYS A 1 210 ? -16.399 -2.795 16.894 1.00 84.69 210 LYS A C 1
ATOM 1651 O O . LYS A 1 210 ? -17.113 -3.788 16.903 1.00 84.69 210 LYS A O 1
ATOM 1656 N N . LEU A 1 211 ? -16.298 -1.980 15.855 1.00 87.50 211 LEU A N 1
ATOM 1657 C CA . LEU A 1 211 ? -16.841 -2.260 14.533 1.00 87.50 211 LEU A CA 1
ATOM 1658 C C . LEU A 1 211 ? -15.777 -2.967 13.694 1.00 87.50 211 LEU A C 1
ATOM 1660 O O . LEU A 1 211 ? -14.615 -2.558 13.688 1.00 87.50 211 LEU A O 1
ATOM 1664 N N . MET A 1 212 ? -16.179 -4.013 12.990 1.00 91.00 212 MET A N 1
ATOM 1665 C CA . MET A 1 212 ? -15.354 -4.778 12.061 1.00 91.00 212 MET A CA 1
ATOM 1666 C C . MET A 1 212 ? -15.875 -4.521 10.654 1.00 91.00 212 MET A C 1
ATOM 1668 O O . MET A 1 212 ? -17.074 -4.612 10.411 1.00 91.00 212 MET A O 1
ATOM 1672 N N . PHE A 1 213 ? -14.971 -4.171 9.755 1.00 92.38 213 PHE A N 1
ATOM 1673 C CA . PHE A 1 213 ? -15.215 -3.940 8.344 1.00 92.38 213 PHE A CA 1
ATOM 1674 C C . PHE A 1 213 ? -14.572 -5.085 7.583 1.00 92.38 213 PHE A C 1
ATOM 1676 O O . PHE A 1 213 ? -13.355 -5.259 7.652 1.00 92.38 213 PHE A O 1
ATOM 1683 N N . ILE A 1 214 ? -15.397 -5.867 6.898 1.00 93.69 214 ILE A N 1
ATOM 1684 C CA . ILE A 1 214 ? -14.966 -7.097 6.250 1.00 93.69 214 ILE A CA 1
ATOM 1685 C C . ILE A 1 214 ? -15.381 -7.053 4.783 1.00 93.69 214 ILE A C 1
ATOM 1687 O O . ILE A 1 214 ? -16.551 -6.837 4.453 1.00 93.69 214 ILE A O 1
ATOM 1691 N N . MET A 1 215 ? -14.410 -7.264 3.904 1.00 94.00 215 MET A N 1
ATOM 1692 C CA . MET A 1 215 ? -14.607 -7.494 2.479 1.00 94.00 215 MET A CA 1
ATOM 1693 C C . MET A 1 215 ? -13.834 -8.745 2.095 1.00 94.00 215 MET A C 1
ATOM 1695 O O . MET A 1 215 ? -12.649 -8.839 2.397 1.00 94.00 215 MET A O 1
ATOM 1699 N N . ASP A 1 216 ? -14.504 -9.671 1.417 1.00 94.06 216 ASP A N 1
ATOM 1700 C CA . ASP A 1 216 ? -13.958 -10.977 1.065 1.00 94.06 216 ASP A CA 1
ATOM 1701 C C . ASP A 1 216 ? -14.041 -11.147 -0.454 1.00 94.06 216 ASP A C 1
ATOM 1703 O O . ASP A 1 216 ? -15.113 -11.425 -0.992 1.00 94.06 216 ASP A O 1
ATOM 1707 N N . ASN A 1 217 ? -12.907 -10.984 -1.141 1.00 93.31 217 ASN A N 1
ATOM 1708 C CA . ASN A 1 217 ? -12.784 -11.162 -2.590 1.00 93.31 217 ASN A CA 1
ATOM 1709 C C . ASN A 1 217 ? -13.817 -10.362 -3.414 1.00 93.31 217 ASN A C 1
ATOM 1711 O O . ASN A 1 217 ? -14.446 -10.883 -4.340 1.00 93.31 217 ASN A O 1
ATOM 1715 N N . THR A 1 218 ? -14.011 -9.093 -3.063 1.00 91.31 218 THR A N 1
ATOM 1716 C CA . THR A 1 218 ? -15.011 -8.219 -3.685 1.00 91.31 218 THR A CA 1
ATOM 1717 C C . THR A 1 218 ? -14.356 -7.331 -4.748 1.00 91.31 218 THR A C 1
ATOM 1719 O O . THR A 1 218 ? -13.300 -6.771 -4.468 1.00 91.31 218 THR A O 1
ATOM 1722 N N . PRO A 1 219 ? -14.949 -7.131 -5.937 1.00 91.06 219 PRO A N 1
ATOM 1723 C CA . PRO A 1 219 ? -14.432 -6.163 -6.906 1.00 91.06 219 PRO A CA 1
ATOM 1724 C C . PRO A 1 219 ? -14.465 -4.726 -6.365 1.00 91.06 219 PRO A C 1
ATOM 1726 O O . PRO A 1 219 ? -15.431 -4.345 -5.694 1.00 91.06 219 PRO A O 1
ATOM 1729 N N . LEU A 1 220 ? -13.448 -3.910 -6.666 1.00 87.06 220 LEU A N 1
ATOM 1730 C CA . LEU A 1 220 ? -13.395 -2.509 -6.216 1.00 87.06 220 LEU A CA 1
ATOM 1731 C C . LEU A 1 220 ? -14.591 -1.685 -6.711 1.00 87.06 220 LEU A C 1
ATOM 1733 O O . LEU A 1 220 ? -15.077 -0.821 -5.981 1.00 87.06 220 LEU A O 1
ATOM 1737 N N . SER A 1 221 ? -15.106 -1.960 -7.911 1.00 83.06 221 SER A N 1
ATOM 1738 C CA . SER A 1 221 ? -16.305 -1.299 -8.444 1.00 83.06 221 SER A CA 1
ATOM 1739 C C . SER A 1 221 ? -17.563 -1.568 -7.602 1.00 83.06 221 SER A C 1
ATOM 1741 O O . SER A 1 221 ? -18.452 -0.720 -7.512 1.00 83.06 221 SER A O 1
ATOM 1743 N N . HIS A 1 222 ? -17.615 -2.719 -6.926 1.00 85.81 222 HIS A N 1
ATOM 1744 C CA . HIS A 1 222 ? -18.720 -3.170 -6.083 1.00 85.81 222 HIS A CA 1
ATOM 1745 C C . HIS A 1 222 ? -18.354 -3.081 -4.597 1.00 85.81 222 HIS A C 1
ATOM 1747 O O . HIS A 1 222 ? -18.552 -4.026 -3.836 1.00 85.81 222 HIS A O 1
ATOM 1753 N N . PHE A 1 223 ? -17.835 -1.928 -4.169 1.00 82.69 223 PHE A N 1
ATOM 1754 C CA . PHE A 1 223 ? -17.394 -1.681 -2.794 1.00 82.69 223 PHE A CA 1
ATOM 1755 C C . PHE A 1 223 ? -18.556 -1.736 -1.776 1.00 82.69 223 PHE A C 1
ATOM 1757 O O . PHE A 1 223 ? -19.150 -0.718 -1.411 1.00 82.69 223 PHE A O 1
ATOM 1764 N N . GLN A 1 224 ? -18.908 -2.948 -1.340 1.00 84.44 224 GLN A N 1
ATOM 1765 C CA . GLN A 1 224 ? -19.992 -3.245 -0.401 1.00 84.44 224 GLN A CA 1
ATOM 1766 C C . GLN A 1 224 ? -19.462 -4.102 0.756 1.00 84.44 224 GLN A C 1
ATOM 1768 O O . GLN A 1 224 ? -19.368 -5.325 0.631 1.00 84.44 224 GLN A O 1
ATOM 1773 N N . PRO A 1 225 ? -19.085 -3.477 1.879 1.00 88.69 225 PRO A N 1
ATOM 1774 C CA . PRO A 1 225 ? -18.543 -4.190 3.023 1.00 88.69 225 PRO A CA 1
ATOM 1775 C C . PRO A 1 225 ? -19.626 -4.817 3.896 1.00 88.69 225 PRO A C 1
ATOM 1777 O O . PRO A 1 225 ? -20.743 -4.307 4.012 1.00 88.69 225 PRO A O 1
ATOM 1780 N N . ARG A 1 226 ? -19.249 -5.884 4.598 1.00 90.06 226 ARG A N 1
ATOM 1781 C CA . ARG A 1 226 ? -19.993 -6.404 5.743 1.00 90.06 226 ARG A CA 1
ATOM 1782 C C . ARG A 1 226 ? -19.480 -5.716 7.004 1.00 90.06 226 ARG A C 1
ATOM 1784 O O . ARG A 1 226 ? -18.284 -5.762 7.290 1.00 90.06 226 ARG A O 1
ATOM 1791 N N . ILE A 1 227 ? -20.385 -5.073 7.741 1.00 89.81 227 ILE A N 1
ATOM 1792 C CA . ILE A 1 227 ? -20.070 -4.442 9.024 1.00 89.81 227 ILE A CA 1
ATOM 1793 C C . ILE A 1 227 ? -20.628 -5.296 10.155 1.00 89.81 227 ILE A C 1
ATOM 1795 O O . ILE A 1 227 ? -21.819 -5.599 10.189 1.00 89.81 227 ILE A O 1
ATOM 1799 N N . GLU A 1 228 ? -19.760 -5.654 11.090 1.00 89.69 228 GLU A N 1
ATOM 1800 C CA . GLU A 1 228 ? -20.098 -6.411 12.294 1.00 89.69 228 GLU A CA 1
ATOM 1801 C C . GLU A 1 228 ? -19.658 -5.630 13.535 1.00 89.69 228 GLU A C 1
ATOM 1803 O O . GLU A 1 228 ? -18.819 -4.732 13.446 1.00 89.69 228 GLU A O 1
ATOM 1808 N N . SER A 1 229 ? -20.203 -5.953 14.710 1.00 89.50 229 SER A N 1
ATOM 1809 C CA . SER A 1 229 ? -19.806 -5.293 15.954 1.00 89.50 229 SER A CA 1
ATOM 1810 C C . SER A 1 229 ? -19.573 -6.251 17.108 1.00 89.50 229 SER A C 1
ATOM 1812 O O . SER A 1 229 ? -20.197 -7.304 17.223 1.00 89.50 229 SER A O 1
ATOM 1814 N N . VAL A 1 230 ? -18.689 -5.831 18.009 1.00 83.56 230 VAL A N 1
ATOM 1815 C CA . VAL A 1 230 ? -18.439 -6.470 19.296 1.00 83.56 230 VAL A CA 1
ATOM 1816 C C . VAL A 1 230 ? -18.515 -5.399 20.394 1.00 83.56 230 VAL A C 1
ATOM 1818 O O . VAL A 1 230 ? -17.660 -4.508 20.412 1.00 83.56 230 VAL A O 1
ATOM 1821 N N . PRO A 1 231 ? -19.490 -5.463 21.322 1.00 84.69 231 PRO A N 1
ATOM 1822 C CA . PRO A 1 231 ? -20.612 -6.411 21.378 1.00 84.69 231 PRO A CA 1
ATOM 1823 C C . PRO A 1 231 ? -21.546 -6.338 20.155 1.00 84.69 231 PRO A C 1
ATOM 1825 O O . PRO A 1 231 ? -21.570 -5.330 19.447 1.00 84.69 231 PRO A O 1
ATOM 1828 N N . ALA A 1 232 ? -22.301 -7.411 19.900 1.00 86.62 232 ALA A N 1
ATOM 1829 C CA . ALA A 1 232 ? -23.248 -7.463 18.787 1.00 86.62 232 ALA A CA 1
ATOM 1830 C C . ALA A 1 232 ? -24.367 -6.429 18.979 1.00 86.62 232 ALA A C 1
ATOM 1832 O O . ALA A 1 232 ? -25.033 -6.418 20.013 1.00 86.62 232 ALA A O 1
ATOM 1833 N N . LEU A 1 233 ? -24.551 -5.572 17.979 1.00 85.44 233 LEU A N 1
ATOM 1834 C CA . LEU A 1 233 ? -25.569 -4.527 17.937 1.00 85.44 233 LEU A CA 1
ATOM 1835 C C . LEU A 1 233 ? -26.662 -4.875 16.927 1.00 85.44 233 LEU A C 1
ATOM 1837 O O . LEU A 1 233 ? -26.456 -5.664 16.001 1.00 85.44 233 LEU A O 1
ATOM 1841 N N . SER A 1 234 ? -27.828 -4.252 17.082 1.00 85.50 234 SER A N 1
ATOM 1842 C CA . SER A 1 234 ? -28.875 -4.284 16.061 1.00 85.50 234 SER A CA 1
ATOM 1843 C C . SER A 1 234 ? -28.478 -3.473 14.819 1.00 85.50 234 SER A C 1
ATOM 1845 O O . SER A 1 234 ? -27.638 -2.575 14.881 1.00 85.50 234 SER A O 1
ATOM 1847 N N . GLN A 1 235 ? -29.116 -3.743 13.674 1.00 81.31 235 GLN A N 1
ATOM 1848 C CA . GLN A 1 235 ? -28.870 -2.969 12.448 1.00 81.31 235 GLN A CA 1
ATOM 1849 C C . GLN A 1 235 ? -29.156 -1.473 12.638 1.00 81.31 235 GLN A C 1
ATOM 1851 O O . GLN A 1 235 ? -28.396 -0.648 12.148 1.00 81.31 235 GLN A O 1
ATOM 1856 N N . ALA A 1 236 ? -30.206 -1.117 13.385 1.00 79.00 236 ALA A N 1
ATOM 1857 C CA . ALA A 1 236 ? -30.536 0.278 13.670 1.00 79.00 236 ALA A CA 1
ATOM 1858 C C . ALA A 1 236 ? -29.422 0.985 14.463 1.00 79.00 236 ALA A C 1
ATOM 1860 O O . ALA A 1 236 ? -29.031 2.093 14.110 1.00 79.00 236 ALA A O 1
ATOM 1861 N N . GLU A 1 237 ? -28.861 0.323 15.479 1.00 81.12 237 GLU A N 1
ATOM 1862 C CA . GLU A 1 237 ? -27.739 0.858 16.263 1.00 81.12 237 GLU A CA 1
ATOM 1863 C C . GLU A 1 237 ? -26.448 0.949 15.436 1.00 81.12 237 GLU A C 1
ATOM 1865 O O . GLU A 1 237 ? -25.702 1.918 15.564 1.00 81.12 237 GLU A O 1
ATOM 1870 N N . LEU A 1 238 ? -26.186 -0.027 14.556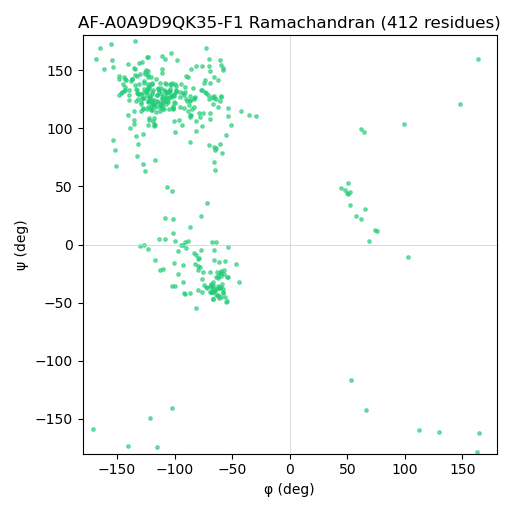 1.00 80.50 238 LEU A N 1
ATOM 1871 C CA . LEU A 1 238 ? -25.068 0.039 13.609 1.00 80.50 238 LEU A CA 1
ATOM 1872 C C . LEU A 1 238 ? -25.208 1.236 12.665 1.00 80.50 238 LEU A C 1
ATOM 1874 O O . LEU A 1 238 ? -24.247 1.979 12.488 1.00 80.50 238 LEU A O 1
ATOM 1878 N N . TYR A 1 239 ? -26.395 1.462 12.097 1.00 77.81 239 TYR A N 1
ATOM 1879 C CA . TYR A 1 239 ? -26.639 2.607 11.219 1.00 77.81 239 TYR A CA 1
ATOM 1880 C C . TYR A 1 239 ? -26.521 3.943 11.955 1.00 77.81 239 TYR A C 1
ATOM 1882 O O . TYR A 1 239 ? -25.917 4.872 11.420 1.00 77.81 239 TYR A O 1
ATOM 1890 N N . GLU A 1 240 ? -27.004 4.028 13.196 1.00 75.38 240 GLU A N 1
ATOM 1891 C CA . GLU A 1 240 ? -26.816 5.216 14.033 1.00 75.38 240 GLU A CA 1
ATOM 1892 C C . GLU A 1 240 ? -25.322 5.507 14.253 1.00 75.38 240 GLU A C 1
ATOM 1894 O O . GLU A 1 240 ? -24.875 6.639 14.060 1.00 75.38 240 GLU A O 1
ATOM 1899 N N . LEU A 1 241 ? -24.524 4.479 14.571 1.00 76.81 241 LEU A N 1
ATOM 1900 C CA . LEU A 1 241 ? -23.069 4.602 14.720 1.00 76.81 241 LEU A CA 1
ATOM 1901 C C . LEU A 1 241 ? -22.355 4.991 13.421 1.00 76.81 241 LEU A C 1
ATOM 1903 O O . LEU A 1 241 ? -21.280 5.593 13.467 1.00 76.81 241 LEU A O 1
ATOM 1907 N N . MET A 1 242 ? -22.928 4.634 12.274 1.00 75.94 242 MET A N 1
ATOM 1908 C CA . MET A 1 242 ? -22.414 4.965 10.946 1.00 75.94 242 MET A CA 1
ATOM 1909 C C . MET A 1 242 ? -22.808 6.366 10.464 1.00 75.94 242 MET A C 1
ATOM 1911 O O . MET A 1 242 ? -22.248 6.829 9.472 1.00 75.94 242 MET A O 1
ATOM 1915 N N . GLY A 1 243 ? -23.673 7.064 11.205 1.00 68.25 243 GLY A N 1
ATOM 1916 C CA . GLY A 1 243 ? -24.123 8.425 10.923 1.00 68.25 243 GLY A CA 1
ATOM 1917 C C . GLY A 1 243 ? -25.493 8.456 10.238 1.00 68.25 243 GLY A C 1
ATOM 1918 O O . GLY A 1 243 ? -25.603 8.257 9.033 1.00 68.25 243 GLY A O 1
ATOM 1919 N N . ASP A 1 244 ? -26.529 8.793 11.012 1.00 51.47 244 ASP A N 1
ATOM 1920 C CA . ASP A 1 244 ? -27.955 8.876 10.623 1.00 51.47 244 ASP A CA 1
ATOM 1921 C C . ASP A 1 244 ? -28.287 9.995 9.598 1.00 51.47 244 ASP A C 1
ATOM 1923 O O . ASP A 1 244 ? -29.410 10.136 9.121 1.00 51.47 244 ASP A O 1
ATOM 1927 N N . THR A 1 245 ? -27.329 10.842 9.215 1.00 48.56 245 THR A N 1
ATOM 1928 C CA . THR A 1 245 ? -27.620 12.101 8.504 1.00 48.56 245 THR A CA 1
ATOM 1929 C C . THR A 1 245 ? -27.643 12.037 6.973 1.00 48.56 245 THR A C 1
ATOM 1931 O O . THR A 1 245 ? -27.883 13.076 6.359 1.00 48.56 245 THR A O 1
ATOM 1934 N N . MET A 1 246 ? -27.457 10.875 6.326 1.00 43.28 246 MET A N 1
ATOM 1935 C CA . MET A 1 246 ? -27.415 10.803 4.845 1.00 43.28 246 MET A CA 1
ATOM 1936 C C . MET A 1 246 ? -28.364 9.808 4.164 1.00 43.28 246 MET A C 1
ATOM 1938 O O . MET A 1 246 ? -28.399 9.781 2.938 1.00 43.28 246 MET A O 1
ATOM 1942 N N . MET A 1 247 ? -29.178 9.043 4.898 1.00 44.03 247 MET A N 1
ATOM 1943 C CA . MET A 1 247 ? -30.194 8.163 4.281 1.00 44.03 247 MET A CA 1
ATOM 1944 C C . MET A 1 247 ? -31.621 8.743 4.284 1.00 44.03 247 MET A C 1
ATOM 1946 O O . MET A 1 247 ? -32.553 8.087 3.835 1.00 44.03 247 MET A O 1
ATOM 1950 N N . GLY A 1 248 ? -31.812 9.977 4.767 1.00 36.38 248 GLY A N 1
ATOM 1951 C CA . GLY A 1 248 ? -33.123 10.643 4.830 1.00 36.38 248 GLY A CA 1
ATOM 1952 C C . GLY A 1 248 ? -33.531 11.436 3.579 1.00 36.38 248 GLY A C 1
ATOM 1953 O O . GLY A 1 248 ? -34.562 12.107 3.598 1.00 36.38 248 GLY A O 1
ATOM 1954 N N . GLY A 1 249 ? -32.730 11.418 2.511 1.00 34.69 249 GLY A N 1
ATOM 1955 C CA . GLY A 1 249 ? -33.115 11.973 1.213 1.00 34.69 249 GLY A CA 1
ATOM 1956 C C . GLY A 1 249 ? -33.663 10.861 0.329 1.00 34.69 249 GLY A C 1
ATOM 1957 O O . GLY A 1 249 ? -33.031 9.817 0.225 1.00 34.69 249 GLY A O 1
ATOM 1958 N N . ASN A 1 250 ? -34.819 11.070 -0.304 1.00 32.78 250 ASN A N 1
ATOM 1959 C CA . ASN A 1 250 ? -35.330 10.192 -1.357 1.00 32.78 250 ASN A CA 1
ATOM 1960 C C . ASN A 1 250 ? -34.327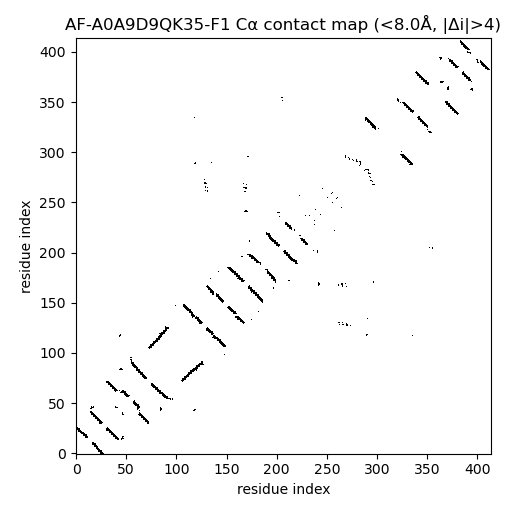 10.164 -2.523 1.00 32.78 250 ASN A C 1
ATOM 1962 O O . ASN A 1 250 ? -34.433 10.965 -3.448 1.00 32.78 250 ASN A O 1
ATOM 1966 N N . VAL A 1 251 ? -33.336 9.279 -2.451 1.00 39.69 251 VAL A N 1
ATOM 1967 C CA . VAL A 1 251 ? -32.429 8.985 -3.557 1.00 39.69 251 VAL A CA 1
ATOM 1968 C C . VAL A 1 251 ? -33.214 8.083 -4.497 1.00 39.69 251 VAL A C 1
ATOM 1970 O O . VAL A 1 251 ? -33.577 6.964 -4.136 1.00 39.69 251 VAL A O 1
ATOM 1973 N N . SER A 1 252 ? -33.569 8.621 -5.661 1.00 37.88 252 SER A N 1
ATOM 1974 C CA . SER A 1 252 ? -34.223 7.853 -6.719 1.00 37.88 252 SER A CA 1
ATOM 1975 C C . SER A 1 252 ? -33.350 6.658 -7.122 1.00 37.88 252 SER A C 1
ATOM 1977 O O . SER A 1 252 ? -32.124 6.721 -7.025 1.00 37.88 252 SER A O 1
ATOM 1979 N N . ASP A 1 253 ? -33.967 5.559 -7.565 1.00 43.03 253 ASP A N 1
ATOM 1980 C CA . ASP A 1 253 ? -33.274 4.297 -7.880 1.00 43.03 253 ASP A CA 1
ATOM 1981 C C . ASP A 1 253 ? -32.144 4.437 -8.930 1.00 43.03 253 ASP A C 1
ATOM 1983 O O . ASP A 1 253 ? -31.287 3.559 -9.028 1.00 43.03 253 ASP A O 1
ATOM 1987 N N . GLU A 1 254 ? -32.083 5.556 -9.661 1.00 41.28 254 GLU A N 1
ATOM 1988 C CA . GLU A 1 254 ? -31.038 5.879 -10.645 1.00 41.28 254 GLU A CA 1
ATOM 1989 C C . GLU A 1 254 ? -29.744 6.461 -10.030 1.00 41.28 254 GLU A C 1
ATOM 1991 O O . GLU A 1 254 ? -28.692 6.425 -10.664 1.00 41.28 254 GLU A O 1
ATOM 1996 N N . GLU A 1 255 ? -29.765 6.933 -8.778 1.00 39.91 255 GLU A N 1
ATOM 1997 C CA . GLU A 1 255 ? -28.618 7.577 -8.106 1.00 39.91 255 GLU A CA 1
ATOM 1998 C C . GLU A 1 255 ? -27.873 6.646 -7.126 1.00 39.91 255 GLU A C 1
ATOM 2000 O O . GLU A 1 255 ? -26.967 7.065 -6.403 1.00 39.91 255 GLU A O 1
ATOM 2005 N N . ARG A 1 256 ? -28.188 5.343 -7.137 1.00 41.97 256 ARG A N 1
ATOM 2006 C CA . ARG A 1 256 ? -27.533 4.285 -6.340 1.00 41.97 256 ARG A CA 1
ATOM 2007 C C . ARG A 1 256 ? -26.114 3.920 -6.810 1.00 41.97 256 ARG A C 1
ATOM 2009 O O . ARG A 1 256 ? -25.700 2.767 -6.686 1.00 41.97 256 ARG A O 1
ATOM 2016 N N . SER A 1 257 ? -25.315 4.878 -7.280 1.00 48.16 257 SER A N 1
ATOM 2017 C CA . SER A 1 257 ? -23.867 4.659 -7.276 1.00 48.16 257 SER A CA 1
ATOM 2018 C C . SER A 1 257 ? -23.389 4.853 -5.837 1.00 48.16 257 SER A C 1
ATOM 2020 O O . SER A 1 257 ? -23.260 5.975 -5.349 1.00 48.16 257 SER A O 1
ATOM 2022 N N . THR A 1 258 ? -23.144 3.746 -5.132 1.00 52.22 258 THR A N 1
ATOM 2023 C CA . THR A 1 258 ? -22.561 3.710 -3.773 1.00 52.22 258 THR A CA 1
ATOM 2024 C C . THR A 1 258 ? -21.373 4.666 -3.636 1.00 52.22 258 THR A C 1
ATOM 2026 O O . THR A 1 258 ? -21.180 5.285 -2.593 1.00 52.22 258 THR A O 1
ATOM 2029 N N . MET A 1 259 ? -20.634 4.857 -4.728 1.00 47.88 259 MET A N 1
ATOM 2030 C CA . MET A 1 259 ? -19.516 5.778 -4.868 1.00 47.88 259 MET A CA 1
ATOM 2031 C C . MET A 1 259 ? -19.879 7.266 -4.756 1.00 47.88 259 MET A C 1
ATOM 2033 O O . MET A 1 259 ? -19.139 8.004 -4.115 1.00 47.88 259 MET A O 1
ATOM 2037 N N . SER A 1 260 ? -21.006 7.721 -5.318 1.00 45.38 260 SER A N 1
ATOM 2038 C CA . SER A 1 260 ? -21.440 9.125 -5.211 1.00 45.38 260 SER A CA 1
ATOM 2039 C C . SER A 1 260 ? -21.933 9.458 -3.800 1.00 45.38 260 SER A C 1
ATOM 2041 O O . SER A 1 260 ? -21.611 10.518 -3.263 1.00 45.38 260 SER A O 1
ATOM 2043 N N . THR A 1 261 ? -22.624 8.522 -3.143 1.00 48.62 261 THR A N 1
ATOM 2044 C CA . THR A 1 261 ? -23.054 8.663 -1.746 1.00 48.62 261 THR A CA 1
ATOM 2045 C C . THR A 1 261 ? -21.862 8.617 -0.782 1.00 48.62 261 THR A C 1
ATOM 2047 O O . THR A 1 261 ? -21.790 9.441 0.126 1.00 48.62 261 THR A O 1
ATOM 2050 N N . LEU A 1 262 ? -20.880 7.731 -1.006 1.00 51.22 262 LEU A N 1
ATOM 2051 C CA . LEU A 1 262 ? -19.633 7.666 -0.225 1.00 51.22 262 LEU A CA 1
ATOM 2052 C C . LEU A 1 262 ? -18.745 8.903 -0.430 1.00 51.22 262 LEU A C 1
ATOM 2054 O O . LEU A 1 262 ? -18.194 9.429 0.538 1.00 51.22 262 LEU A O 1
ATOM 2058 N N . ALA A 1 263 ? -18.639 9.402 -1.664 1.00 45.91 263 ALA A N 1
ATOM 2059 C CA . ALA A 1 263 ? -17.877 10.608 -1.985 1.00 45.91 263 ALA A CA 1
ATOM 2060 C C . ALA A 1 263 ? -18.498 11.869 -1.359 1.00 45.91 263 ALA A C 1
ATOM 2062 O O . ALA A 1 263 ? -17.773 12.707 -0.821 1.00 45.91 263 ALA A O 1
ATOM 2063 N N . ASN A 1 264 ? -19.831 11.977 -1.365 1.00 41.84 264 ASN A N 1
ATOM 2064 C CA . ASN A 1 264 ? -20.547 13.086 -0.731 1.00 41.84 264 ASN A CA 1
ATOM 2065 C C . ASN A 1 264 ? -20.517 12.994 0.803 1.00 41.84 264 ASN A C 1
ATOM 2067 O O . ASN A 1 264 ? -20.360 14.016 1.471 1.00 41.84 264 ASN A O 1
ATOM 2071 N N . ALA A 1 265 ? -20.581 11.783 1.369 1.00 46.22 265 ALA A N 1
ATOM 2072 C CA . ALA A 1 265 ? -20.458 11.569 2.810 1.00 46.22 265 ALA A CA 1
ATOM 2073 C C . ALA A 1 265 ? -19.055 11.867 3.350 1.00 46.22 265 ALA A C 1
ATOM 2075 O O . ALA A 1 265 ? -18.902 12.402 4.449 1.00 46.22 265 ALA A O 1
ATOM 2076 N N . GLY A 1 266 ? -18.024 11.564 2.560 1.00 44.50 266 GLY A N 1
ATOM 2077 C CA . GLY A 1 266 ? -16.631 11.695 2.967 1.00 44.50 266 GLY A CA 1
ATOM 2078 C C . GLY A 1 266 ? -15.963 13.025 2.696 1.00 44.50 266 GLY A C 1
ATOM 2079 O O . GLY A 1 266 ? -14.829 13.200 3.138 1.00 44.50 266 GLY A O 1
ATOM 2080 N N . ALA A 1 267 ? -16.627 13.986 2.051 1.00 45.00 267 ALA A N 1
ATOM 2081 C CA . ALA A 1 267 ? -15.996 15.233 1.620 1.00 45.00 267 ALA A CA 1
ATOM 2082 C C . ALA A 1 267 ? -15.335 16.046 2.754 1.00 45.00 267 ALA A C 1
ATOM 2084 O O . ALA A 1 267 ? -14.391 16.779 2.482 1.00 45.00 267 ALA A O 1
ATOM 2085 N N . TYR A 1 268 ? -15.761 15.909 4.016 1.00 46.62 268 TYR A N 1
ATOM 2086 C CA . TYR A 1 268 ? -15.228 16.709 5.133 1.00 46.62 268 TYR A CA 1
ATOM 2087 C C . TYR A 1 268 ? -14.181 15.976 5.990 1.00 46.62 268 TYR A C 1
ATOM 2089 O O . TYR A 1 268 ? -13.195 16.584 6.404 1.00 46.62 268 TYR A O 1
ATOM 2097 N N . GLY A 1 269 ? -14.329 14.662 6.205 1.00 46.44 269 GLY A N 1
ATOM 2098 C CA . GLY A 1 269 ? -13.315 13.843 6.891 1.00 46.44 269 GLY A CA 1
ATOM 2099 C C . GLY A 1 269 ? -12.047 13.664 6.051 1.00 46.44 269 GLY A C 1
ATOM 2100 O O . GLY A 1 269 ? -10.927 13.716 6.560 1.00 46.44 269 GLY A O 1
ATOM 2101 N N . THR A 1 270 ? -12.212 13.555 4.732 1.00 49.31 270 THR A N 1
ATOM 2102 C CA . THR A 1 270 ? -11.101 13.422 3.776 1.00 49.31 270 THR A CA 1
ATOM 2103 C C . THR A 1 270 ? -10.343 14.738 3.538 1.00 49.31 270 THR A C 1
ATOM 2105 O O . THR A 1 270 ? -9.150 14.707 3.235 1.00 49.31 270 THR A O 1
ATOM 2108 N N . GLN A 1 271 ? -10.959 15.908 3.763 1.00 47.56 271 GLN A N 1
ATOM 2109 C CA . GLN A 1 271 ? -10.260 17.204 3.694 1.00 47.56 271 GLN A CA 1
ATOM 2110 C C . GLN A 1 271 ? -9.142 17.325 4.741 1.00 47.56 271 GLN A C 1
ATOM 2112 O O . GLN A 1 271 ? -8.061 17.832 4.429 1.00 47.56 271 GLN A O 1
ATOM 2117 N N . LEU A 1 272 ? -9.346 16.797 5.954 1.00 52.03 272 LEU A N 1
ATOM 2118 C CA . LEU A 1 272 ? -8.310 16.775 6.993 1.00 52.03 272 LEU A CA 1
ATOM 2119 C C . LEU A 1 272 ? -7.127 15.875 6.618 1.00 52.03 272 LEU A C 1
ATOM 2121 O O . LEU A 1 272 ? -5.979 16.225 6.901 1.00 52.03 272 LEU A O 1
ATOM 2125 N N . ILE A 1 273 ? -7.382 14.761 5.918 1.00 58.44 273 ILE A N 1
ATOM 2126 C CA . ILE A 1 273 ? -6.327 13.876 5.396 1.00 58.44 273 ILE A CA 1
ATOM 2127 C C . ILE A 1 273 ? -5.390 14.666 4.474 1.00 58.44 273 ILE A C 1
ATOM 2129 O O . ILE A 1 273 ? -4.171 14.531 4.561 1.00 58.44 273 ILE A O 1
ATOM 2133 N N . GLY A 1 274 ? -5.936 15.550 3.633 1.00 61.19 274 GLY A N 1
ATOM 2134 C CA . GLY A 1 274 ? -5.147 16.421 2.764 1.00 61.19 274 GLY A CA 1
ATOM 2135 C C . GLY A 1 274 ? -4.156 17.316 3.519 1.00 61.19 274 GLY A C 1
ATOM 2136 O O . GLY A 1 274 ? -3.008 17.435 3.088 1.00 61.19 274 GLY A O 1
ATOM 2137 N N . ILE A 1 275 ? -4.588 17.889 4.646 1.00 68.56 275 ILE A N 1
ATOM 2138 C CA . ILE A 1 275 ? -3.821 18.843 5.466 1.00 68.56 275 ILE A CA 1
ATOM 2139 C C . ILE A 1 275 ? -2.714 18.148 6.269 1.00 68.56 275 ILE A C 1
ATOM 2141 O O . ILE A 1 275 ? -1.639 18.718 6.450 1.00 68.56 275 ILE A O 1
ATOM 2145 N N . LEU A 1 276 ? -2.939 16.915 6.733 1.00 79.12 276 LEU A N 1
ATOM 2146 C CA . LEU A 1 276 ? -1.967 16.191 7.560 1.00 79.12 276 LEU A CA 1
ATOM 2147 C C . LEU A 1 276 ? -0.830 15.555 6.747 1.00 79.12 276 LEU A C 1
ATOM 2149 O O . LEU A 1 276 ? 0.251 15.342 7.284 1.00 79.12 276 LEU A O 1
ATOM 2153 N N . ARG A 1 277 ? -1.006 15.305 5.444 1.00 79.50 277 ARG A N 1
ATOM 2154 C CA . ARG A 1 277 ? 0.008 14.629 4.605 1.00 79.50 277 ARG A CA 1
ATOM 2155 C C . ARG A 1 277 ? 1.396 15.284 4.579 1.00 79.50 277 ARG A C 1
ATOM 2157 O O . ARG A 1 277 ? 2.380 14.549 4.673 1.00 79.50 277 ARG A O 1
ATOM 2164 N N . PRO A 1 278 ? 1.547 16.616 4.437 1.00 84.69 278 PRO A N 1
ATOM 2165 C CA . PRO A 1 278 ? 2.865 17.249 4.499 1.00 84.69 278 PRO A CA 1
ATOM 2166 C C . PRO A 1 278 ? 3.558 17.017 5.847 1.00 84.69 278 PRO A C 1
ATOM 2168 O O . PRO A 1 278 ? 4.766 16.774 5.881 1.00 84.69 278 PRO A O 1
ATOM 2171 N N . LEU A 1 279 ? 2.789 17.033 6.943 1.00 87.94 279 LEU A N 1
ATOM 2172 C CA . LEU A 1 279 ? 3.281 16.701 8.278 1.00 87.94 279 LEU A CA 1
ATOM 2173 C C . LEU A 1 279 ? 3.664 15.221 8.358 1.00 87.94 279 LEU A C 1
ATOM 2175 O O . LEU A 1 279 ? 4.767 14.920 8.800 1.00 87.94 279 LEU A O 1
ATOM 2179 N N . GLU A 1 280 ? 2.808 14.314 7.876 1.00 88.69 280 GLU A N 1
ATOM 2180 C CA . GLU A 1 280 ? 3.086 12.874 7.850 1.00 88.69 280 GLU A CA 1
ATOM 2181 C C . GLU A 1 280 ? 4.403 12.575 7.129 1.00 88.69 280 GLU A C 1
ATOM 2183 O O . GLU A 1 280 ? 5.262 11.884 7.669 1.00 88.69 280 GLU A O 1
ATOM 2188 N N . ARG A 1 281 ? 4.601 13.154 5.938 1.00 86.06 281 ARG A N 1
ATOM 2189 C CA . ARG A 1 281 ? 5.840 13.007 5.161 1.00 86.06 281 ARG A CA 1
ATOM 2190 C C . ARG A 1 281 ? 7.049 13.580 5.895 1.00 86.06 281 ARG A C 1
ATOM 2192 O O . ARG A 1 281 ? 8.083 12.925 5.949 1.00 86.06 281 ARG A O 1
ATOM 2199 N N . SER A 1 282 ? 6.909 14.762 6.493 1.00 88.12 282 SER A N 1
ATOM 2200 C CA . SER A 1 282 ? 7.999 15.402 7.239 1.00 88.12 282 SER A CA 1
ATOM 2201 C C . SER A 1 282 ? 8.412 14.578 8.459 1.00 88.12 282 SER A C 1
ATOM 2203 O O . SER A 1 282 ? 9.602 14.387 8.694 1.00 88.12 282 SER A O 1
ATOM 2205 N N . VAL A 1 283 ? 7.447 14.046 9.215 1.00 90.12 283 VAL A N 1
ATOM 2206 C CA . VAL A 1 283 ? 7.711 13.167 10.363 1.00 90.12 283 VAL A CA 1
ATOM 2207 C C . VAL A 1 283 ? 8.294 11.834 9.898 1.00 90.12 283 VAL A C 1
ATOM 2209 O O . VAL A 1 283 ? 9.257 11.358 10.499 1.00 90.12 283 VAL A O 1
ATOM 2212 N N . LYS A 1 284 ? 7.779 11.269 8.797 1.00 89.88 284 LYS A N 1
ATOM 2213 C CA . LYS A 1 284 ? 8.312 10.051 8.176 1.00 89.88 284 LYS A CA 1
ATOM 2214 C C . LYS A 1 284 ? 9.795 10.198 7.840 1.00 89.88 284 LYS A C 1
ATOM 2216 O O . LYS A 1 284 ? 10.602 9.347 8.217 1.00 89.88 284 LYS A O 1
ATOM 2221 N N . ASP A 1 285 ? 10.143 11.296 7.172 1.00 87.06 285 ASP A N 1
ATOM 2222 C CA . ASP A 1 285 ? 11.512 11.615 6.772 1.00 87.06 285 ASP A CA 1
ATOM 2223 C C . ASP A 1 285 ? 12.406 11.927 7.982 1.00 87.06 285 ASP A C 1
ATOM 2225 O O . ASP A 1 285 ? 13.546 11.467 8.032 1.00 87.06 285 ASP A O 1
ATOM 2229 N N . PHE A 1 286 ? 11.892 12.662 8.976 1.00 88.81 286 PHE A N 1
ATOM 2230 C CA . PHE A 1 286 ? 12.632 13.026 10.188 1.00 88.81 286 PHE A CA 1
ATOM 2231 C C . PHE A 1 286 ? 12.959 11.811 11.066 1.00 88.81 286 PHE A C 1
ATOM 2233 O O . PHE A 1 286 ? 14.099 11.649 11.496 1.00 88.81 286 PHE A O 1
ATOM 2240 N N . LEU A 1 287 ? 11.979 10.934 11.308 1.00 89.62 287 LEU A N 1
ATOM 2241 C CA . LEU A 1 287 ? 12.159 9.712 12.101 1.00 89.62 287 LEU A CA 1
ATOM 2242 C C . LEU A 1 287 ? 12.783 8.563 11.292 1.00 89.62 287 LEU A C 1
ATOM 2244 O O . LEU A 1 287 ? 13.150 7.530 11.859 1.00 89.62 287 LEU A O 1
ATOM 2248 N N . ASN A 1 288 ? 12.912 8.731 9.972 1.00 88.62 288 ASN A N 1
ATOM 2249 C CA . ASN A 1 288 ? 13.369 7.713 9.030 1.00 88.62 288 ASN A CA 1
ATOM 2250 C C . ASN A 1 288 ? 12.605 6.387 9.194 1.00 88.62 288 ASN A C 1
ATOM 2252 O O . ASN A 1 288 ? 13.188 5.312 9.391 1.00 88.62 288 ASN A O 1
ATOM 2256 N N . VAL A 1 289 ? 11.283 6.479 9.152 1.00 90.56 289 VAL A N 1
ATOM 2257 C CA . VAL A 1 289 ? 10.367 5.332 9.230 1.00 90.56 289 VAL A CA 1
ATOM 2258 C C . VAL A 1 289 ? 9.843 5.020 7.835 1.00 90.56 289 VAL A C 1
ATOM 2260 O O . VAL A 1 289 ? 10.044 5.807 6.907 1.00 90.56 289 VAL A O 1
ATOM 2263 N N . ASP A 1 290 ? 9.250 3.846 7.650 1.00 88.12 290 ASP A N 1
ATOM 2264 C CA . ASP A 1 290 ? 8.757 3.435 6.330 1.00 88.12 290 ASP A CA 1
ATOM 2265 C C . ASP A 1 290 ? 7.292 3.808 6.152 1.00 88.12 290 ASP A C 1
ATOM 2267 O O . ASP A 1 290 ? 6.873 4.169 5.052 1.00 88.12 290 ASP A O 1
ATOM 2271 N N . ILE A 1 291 ? 6.540 3.791 7.252 1.00 89.69 291 ILE A N 1
ATOM 2272 C CA . ILE A 1 291 ? 5.139 4.177 7.290 1.00 89.69 291 ILE A CA 1
ATOM 2273 C C . ILE A 1 291 ? 4.911 5.116 8.472 1.00 89.69 291 ILE A C 1
ATOM 2275 O O . ILE A 1 291 ? 5.357 4.861 9.591 1.00 89.69 291 ILE A O 1
ATOM 2279 N N . PHE A 1 292 ? 4.209 6.212 8.209 1.00 90.25 292 PHE A N 1
ATOM 2280 C CA . PHE A 1 292 ? 3.692 7.099 9.237 1.00 90.25 292 PHE A CA 1
ATOM 2281 C C . PHE A 1 292 ? 2.382 7.711 8.752 1.00 90.25 292 PHE A C 1
ATOM 2283 O O . PHE A 1 292 ? 2.333 8.260 7.649 1.00 90.25 292 PHE A O 1
ATOM 2290 N N . ALA A 1 293 ? 1.335 7.616 9.565 1.00 86.56 293 ALA A N 1
ATOM 2291 C CA . ALA A 1 293 ? 0.029 8.172 9.241 1.00 86.56 293 ALA A CA 1
ATOM 2292 C C . ALA A 1 293 ? -0.642 8.749 10.486 1.00 86.56 293 ALA A C 1
ATOM 2294 O O . ALA A 1 293 ? -0.540 8.187 11.576 1.00 86.56 293 ALA A O 1
ATOM 2295 N N . ILE A 1 294 ? -1.348 9.864 10.308 1.00 85.56 294 ILE A N 1
ATOM 2296 C CA . ILE A 1 294 ? -2.186 10.476 11.333 1.00 85.56 294 ILE A CA 1
ATOM 2297 C C . ILE A 1 294 ? -3.610 10.512 10.801 1.00 85.56 294 ILE A C 1
ATOM 2299 O O . ILE A 1 294 ? -3.888 10.958 9.682 1.00 85.56 294 ILE A O 1
ATOM 2303 N N . ARG A 1 295 ? -4.537 10.058 11.632 1.00 76.94 295 ARG A N 1
ATOM 2304 C CA . ARG A 1 295 ? -5.963 10.056 11.350 1.00 76.94 295 ARG A CA 1
ATOM 2305 C C . ARG A 1 295 ? -6.682 10.787 12.447 1.00 76.94 295 ARG A C 1
ATOM 2307 O O . ARG A 1 295 ? -6.432 10.536 13.612 1.00 76.94 295 ARG A O 1
ATOM 2314 N N . ALA A 1 296 ? -7.573 11.683 12.061 1.00 76.19 296 ALA A N 1
ATOM 2315 C CA . ALA A 1 296 ? -8.410 12.418 12.986 1.00 76.19 296 ALA A CA 1
ATOM 2316 C C . ALA A 1 296 ? -9.863 12.264 12.543 1.00 76.19 296 ALA A C 1
ATOM 2318 O O . ALA A 1 296 ? -10.198 12.522 11.388 1.00 76.19 296 ALA A O 1
ATOM 2319 N N . GLN A 1 297 ? -10.712 11.822 13.460 1.00 72.31 297 GLN A N 1
ATOM 2320 C CA . GLN A 1 297 ? -12.147 11.719 13.269 1.00 72.31 297 GLN A CA 1
ATOM 2321 C C . GLN A 1 297 ? -12.812 12.917 13.932 1.00 72.31 297 GLN A C 1
ATOM 2323 O O . GLN A 1 297 ? -12.561 13.192 15.105 1.00 72.31 297 GLN A O 1
ATOM 2328 N N . LEU A 1 298 ? -13.653 13.628 13.187 1.00 68.44 298 LEU A N 1
ATOM 2329 C CA . LEU A 1 298 ? -14.402 14.767 13.707 1.00 68.44 298 LEU A CA 1
ATOM 2330 C C . LEU A 1 298 ? -15.583 14.313 14.564 1.00 68.44 298 LEU A C 1
ATOM 2332 O O . LEU A 1 298 ? -16.103 13.212 14.403 1.00 68.44 298 LEU A O 1
ATOM 2336 N N . ASN A 1 299 ? -15.981 15.174 15.493 1.00 66.44 299 ASN A N 1
ATOM 2337 C CA . ASN A 1 299 ? -17.162 14.970 16.317 1.00 66.44 299 ASN A CA 1
ATOM 2338 C C . ASN A 1 299 ? -18.413 15.501 15.594 1.00 66.44 299 ASN A C 1
ATOM 2340 O O . ASN A 1 299 ? -18.447 16.665 15.187 1.00 66.44 299 ASN A O 1
ATOM 2344 N N . ASP A 1 300 ? -19.458 14.678 15.481 1.00 60.06 300 ASP A N 1
ATOM 2345 C CA . ASP A 1 300 ? -20.709 15.017 14.783 1.00 60.06 300 ASP A CA 1
ATOM 2346 C C . ASP A 1 300 ? -21.412 16.253 15.381 1.00 60.06 300 ASP A C 1
ATOM 2348 O O . ASP A 1 300 ? -22.103 16.994 14.675 1.00 60.06 300 ASP A O 1
ATOM 2352 N N . LYS A 1 301 ? -21.196 16.525 16.680 1.00 58.97 301 LYS A N 1
ATOM 2353 C CA . LYS A 1 301 ? -21.744 17.697 17.390 1.00 58.97 301 LYS A CA 1
ATOM 2354 C C . LYS A 1 301 ? -21.281 19.028 16.772 1.00 58.97 301 LYS A C 1
ATOM 2356 O O . LYS A 1 301 ? -22.089 19.942 16.642 1.00 58.97 301 LYS A O 1
ATOM 2361 N N . VAL A 1 302 ? -20.033 19.114 16.294 1.00 55.97 302 VAL A N 1
ATOM 2362 C CA . VAL A 1 302 ? -19.465 20.336 15.681 1.00 55.97 302 VAL A CA 1
ATOM 2363 C C . VAL A 1 302 ? -20.235 20.748 14.422 1.00 55.97 302 VAL A C 1
ATOM 2365 O O . VAL A 1 302 ? -20.453 21.936 14.180 1.00 55.97 302 VAL A O 1
ATOM 2368 N N . PHE A 1 303 ? -20.687 19.772 13.632 1.00 53.59 303 PHE A N 1
ATOM 2369 C CA . PHE A 1 303 ? -21.437 20.023 12.401 1.00 53.59 303 PHE A CA 1
ATOM 2370 C C . PHE A 1 303 ? -22.884 20.434 12.674 1.00 53.59 303 PHE A C 1
ATOM 2372 O O . PHE A 1 303 ? -23.413 21.346 12.033 1.00 53.59 303 PHE A O 1
ATOM 2379 N N . ASN A 1 304 ? -23.527 19.784 13.646 1.00 52.19 304 ASN A N 1
ATOM 2380 C CA . ASN A 1 304 ? -24.895 20.118 14.028 1.00 52.19 304 ASN A CA 1
ATOM 2381 C C . ASN A 1 304 ? -24.988 21.499 14.691 1.00 52.19 304 ASN A C 1
ATOM 2383 O O . ASN A 1 304 ? -25.962 22.211 14.443 1.00 52.19 304 ASN A O 1
ATOM 2387 N N . ASP A 1 305 ? -23.971 21.914 15.450 1.00 51.91 305 ASP A N 1
ATOM 2388 C CA . ASP A 1 305 ? -23.926 23.243 16.064 1.00 51.91 305 ASP A CA 1
ATOM 2389 C C . ASP A 1 305 ? -23.784 24.359 15.021 1.00 51.91 305 ASP A C 1
ATOM 2391 O O . ASP A 1 305 ? -24.501 25.352 15.108 1.00 51.91 305 ASP A O 1
ATOM 2395 N N . GLN A 1 306 ? -22.963 24.195 13.973 1.00 48.34 306 GLN A N 1
ATOM 2396 C CA . GLN A 1 306 ? -22.876 25.195 12.896 1.00 48.34 306 GLN A CA 1
ATOM 2397 C C . GLN A 1 306 ? -24.174 25.320 12.087 1.00 48.34 306 GLN A C 1
ATOM 2399 O O . GLN A 1 306 ? -24.561 26.429 11.724 1.00 48.34 306 GLN A O 1
ATOM 2404 N N . ARG A 1 307 ? -24.879 24.209 11.833 1.00 46.28 307 ARG A N 1
ATOM 2405 C CA . ARG A 1 307 ? -26.141 24.226 11.072 1.00 46.28 307 ARG A CA 1
ATOM 2406 C C . ARG A 1 307 ? -27.329 24.746 11.891 1.00 46.28 307 ARG A C 1
ATOM 2408 O O . ARG A 1 307 ? -28.258 25.320 11.326 1.00 46.28 307 ARG A O 1
ATOM 2415 N N . ASN A 1 308 ? -27.315 24.548 13.211 1.00 47.75 308 ASN A N 1
ATOM 2416 C CA . ASN A 1 308 ? -28.372 25.008 14.118 1.00 47.75 308 ASN A CA 1
ATOM 2417 C C . ASN A 1 308 ? -28.106 26.399 14.719 1.00 47.75 308 ASN A C 1
ATOM 2419 O O . ASN A 1 308 ? -29.057 27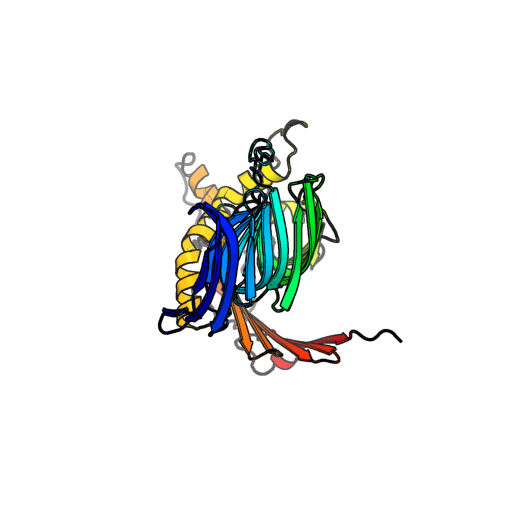.042 15.168 1.00 47.75 308 ASN A O 1
ATOM 2423 N N . ALA A 1 309 ? -26.865 26.901 14.677 1.00 48.34 309 ALA A N 1
ATOM 2424 C CA . ALA A 1 309 ? -26.522 28.267 15.086 1.00 48.34 309 ALA A CA 1
ATOM 2425 C C . ALA A 1 309 ? -27.264 29.343 14.271 1.00 48.34 309 ALA A C 1
ATOM 2427 O O . ALA A 1 309 ? -27.475 30.445 14.767 1.00 48.34 309 ALA A O 1
ATOM 2428 N N . GLU A 1 310 ? -27.733 29.022 13.062 1.00 46.31 310 GLU A N 1
ATOM 2429 C CA . GLU A 1 310 ? -28.569 29.926 12.260 1.00 46.31 310 GLU A CA 1
ATOM 2430 C C . GLU A 1 310 ? -30.049 29.956 12.693 1.00 46.31 310 GLU A C 1
ATOM 2432 O O . GLU A 1 310 ? -30.798 30.818 12.235 1.00 46.31 310 GLU A O 1
ATOM 2437 N N . LYS A 1 311 ? -30.508 29.038 13.562 1.00 45.97 311 LYS A N 1
ATOM 2438 C CA . LYS A 1 311 ? -31.946 28.848 13.850 1.00 45.97 311 LYS A CA 1
ATOM 2439 C C . LYS A 1 311 ? -32.376 28.985 15.310 1.00 45.97 311 LYS A C 1
ATOM 2441 O O . LYS A 1 311 ? -33.578 28.936 15.558 1.00 45.97 311 LYS A O 1
ATOM 2446 N N . SER A 1 312 ? -31.472 29.195 16.267 1.00 43.47 312 SER A N 1
ATOM 2447 C CA . SER A 1 312 ? -31.866 29.305 17.680 1.00 43.47 312 SER A CA 1
ATOM 2448 C C . SER A 1 312 ? -31.216 30.493 18.391 1.00 43.47 312 SER A C 1
ATOM 2450 O O . SER A 1 312 ? -30.134 30.388 18.961 1.00 43.47 312 SER A O 1
ATOM 2452 N N . SER A 1 313 ? -31.927 31.623 18.412 1.00 46.91 313 SER A N 1
ATOM 2453 C CA . SER A 1 313 ? -31.760 32.656 19.440 1.00 46.91 313 SER A CA 1
ATOM 2454 C C . SER A 1 313 ? -32.547 32.229 20.677 1.00 46.91 313 SER A C 1
ATOM 2456 O O . SER A 1 313 ? -33.758 32.429 20.733 1.00 46.91 313 SER A O 1
ATOM 2458 N N . GLY A 1 314 ? -31.877 31.634 21.662 1.00 44.06 314 GLY A N 1
ATOM 2459 C CA . GLY A 1 314 ? -32.478 31.348 22.966 1.00 44.06 314 GLY A CA 1
ATOM 2460 C C . GLY A 1 314 ? -31.922 30.089 23.620 1.00 44.06 314 GLY A C 1
ATOM 2461 O O . GLY A 1 314 ? -32.036 29.003 23.065 1.00 44.06 314 GLY A O 1
ATOM 2462 N N . ASP A 1 315 ? -31.352 30.276 24.807 1.00 38.25 315 ASP A N 1
ATOM 2463 C CA . ASP A 1 315 ? -30.863 29.281 25.764 1.00 38.25 315 ASP A CA 1
ATOM 2464 C C . ASP A 1 315 ? -29.683 28.394 25.343 1.00 38.25 315 ASP A C 1
ATOM 2466 O O . ASP A 1 315 ? -29.786 27.319 24.754 1.00 38.25 315 ASP A O 1
ATOM 2470 N N . MET A 1 316 ? -28.515 28.858 25.789 1.00 38.09 316 MET A N 1
ATOM 2471 C CA . MET A 1 316 ? -27.231 28.174 25.781 1.00 38.09 316 MET A CA 1
ATOM 2472 C C . MET A 1 316 ? -27.293 26.952 26.719 1.00 38.09 316 MET A C 1
ATOM 2474 O O . MET A 1 316 ? -26.904 27.016 27.887 1.00 38.09 316 MET A O 1
ATOM 2478 N N . LYS A 1 317 ? -27.804 25.816 26.226 1.00 37.34 317 LYS A N 1
ATOM 2479 C CA . LYS A 1 317 ? -27.570 24.516 26.870 1.00 37.34 317 LYS A CA 1
ATOM 2480 C C . LYS A 1 317 ? -26.062 24.268 26.871 1.00 37.34 317 LYS A C 1
ATOM 2482 O O . LYS A 1 317 ? -25.425 24.317 25.823 1.00 37.34 317 LYS A O 1
ATOM 2487 N N . ARG A 1 318 ? -25.486 24.042 28.056 1.00 39.06 318 ARG A N 1
ATOM 2488 C CA . ARG A 1 318 ? -24.073 23.672 28.223 1.00 39.06 318 ARG A CA 1
ATOM 2489 C C . ARG A 1 318 ? -23.770 22.449 27.353 1.00 39.06 318 ARG A C 1
ATOM 2491 O O . ARG A 1 318 ? -24.261 21.362 27.631 1.00 39.06 318 ARG A O 1
ATOM 2498 N N . VAL A 1 319 ? -22.980 22.669 26.307 1.00 40.25 319 VAL A N 1
ATOM 2499 C CA . VAL A 1 319 ? -22.528 21.657 25.352 1.00 40.25 319 VAL A CA 1
ATOM 2500 C C . VAL A 1 319 ? -21.544 20.719 26.055 1.00 40.25 319 VAL A C 1
ATOM 2502 O O . VAL A 1 319 ? -20.462 21.137 26.473 1.00 40.25 319 VAL A O 1
ATOM 2505 N N . GLY A 1 320 ? -21.938 19.456 26.221 1.00 42.16 320 GLY A N 1
ATOM 2506 C CA . GLY A 1 320 ? -21.063 18.372 26.660 1.00 42.16 320 GLY A CA 1
ATOM 2507 C C . GLY A 1 320 ? -19.997 18.069 25.601 1.00 42.16 320 GLY A C 1
ATOM 2508 O O . GLY A 1 320 ? -20.330 17.709 24.472 1.00 42.16 320 GLY A O 1
ATOM 2509 N N . SER A 1 321 ? -18.730 18.209 26.010 1.00 48.75 321 SER A N 1
ATOM 2510 C CA . SER A 1 321 ? -17.474 18.044 25.257 1.00 48.75 321 SER A CA 1
ATOM 2511 C C . SER A 1 321 ? -17.257 19.002 24.071 1.00 48.75 321 SER A C 1
ATOM 2513 O O . SER A 1 321 ? -17.718 18.776 22.958 1.00 48.75 321 SER A O 1
ATOM 2515 N N . ASN A 1 322 ? -16.463 20.058 24.290 1.00 50.31 322 ASN A N 1
ATOM 2516 C CA . ASN A 1 322 ? -16.006 21.014 23.265 1.00 50.31 322 ASN A CA 1
ATOM 2517 C C . ASN A 1 322 ? -14.863 20.451 22.381 1.00 50.31 322 ASN A C 1
ATOM 2519 O O . ASN A 1 322 ? -14.019 21.203 21.890 1.00 50.31 322 ASN A O 1
ATOM 2523 N N . THR A 1 323 ? -14.744 19.125 22.244 1.00 58.03 323 THR A N 1
ATOM 2524 C CA . THR A 1 323 ? -13.658 18.510 21.473 1.00 58.03 323 THR A CA 1
ATOM 2525 C C . THR A 1 323 ? -14.044 18.401 20.003 1.00 58.03 323 THR A C 1
ATOM 2527 O O . THR A 1 323 ? -15.006 17.725 19.636 1.00 58.03 323 THR A O 1
ATOM 2530 N N . VAL A 1 324 ? -13.250 19.055 19.148 1.00 65.88 324 VAL A N 1
ATOM 2531 C CA . VAL A 1 324 ? -13.408 19.020 17.683 1.00 65.88 324 VAL A CA 1
ATOM 2532 C C . VAL A 1 324 ? -13.229 17.602 17.135 1.00 65.88 324 VAL A C 1
ATOM 2534 O O . VAL A 1 324 ? -13.920 17.197 16.201 1.00 65.88 324 VAL A O 1
ATOM 2537 N N . PHE A 1 325 ? -12.325 16.833 17.747 1.00 72.19 325 PHE A N 1
ATOM 2538 C CA . PHE A 1 325 ? -12.027 15.460 17.365 1.00 72.19 325 PHE A CA 1
ATOM 2539 C C . PHE A 1 325 ? -12.647 14.465 18.341 1.00 72.19 325 PHE A C 1
ATOM 2541 O O . PHE A 1 325 ? -12.588 14.652 19.558 1.00 72.19 325 PHE A O 1
ATOM 2548 N N . ARG A 1 326 ? -13.213 13.394 17.784 1.00 71.00 326 ARG A N 1
ATOM 2549 C CA . ARG A 1 326 ? -13.663 12.211 18.513 1.00 71.00 326 ARG A CA 1
ATOM 2550 C C . ARG A 1 326 ? -12.481 11.287 18.785 1.00 71.00 326 ARG A C 1
ATOM 2552 O O . ARG A 1 326 ? -12.190 11.007 19.939 1.00 71.00 326 ARG A O 1
ATOM 2559 N N . ASN A 1 327 ? -11.759 10.905 17.732 1.00 74.81 327 ASN A N 1
ATOM 2560 C CA . ASN A 1 327 ? -10.603 10.014 17.806 1.00 74.81 327 ASN A CA 1
ATOM 2561 C C . ASN A 1 327 ? -9.430 10.577 17.000 1.00 74.81 327 ASN A C 1
ATOM 2563 O O . ASN A 1 327 ? -9.637 11.166 15.940 1.00 74.81 327 ASN A O 1
ATOM 2567 N N . ILE A 1 328 ? -8.206 10.370 17.480 1.00 79.88 328 ILE A N 1
ATOM 2568 C CA . ILE A 1 328 ? -6.973 10.607 16.731 1.00 79.88 328 ILE A CA 1
ATOM 2569 C C . ILE A 1 328 ? -6.125 9.339 16.796 1.00 79.88 328 ILE A C 1
ATOM 2571 O O . ILE A 1 328 ? -5.684 8.962 17.877 1.00 79.88 328 ILE A O 1
ATOM 2575 N N . ASP A 1 329 ? -5.869 8.720 15.650 1.00 81.06 329 ASP A N 1
ATOM 2576 C CA . ASP A 1 329 ? -5.009 7.547 15.527 1.00 81.06 329 ASP A CA 1
ATOM 2577 C C . ASP A 1 329 ? -3.687 7.941 14.872 1.00 81.06 329 ASP A C 1
ATOM 2579 O O . ASP A 1 329 ? -3.654 8.611 13.840 1.00 81.06 329 ASP A O 1
ATOM 2583 N N . VAL A 1 330 ? -2.585 7.515 15.473 1.00 87.38 330 VAL A N 1
ATOM 2584 C CA . VAL A 1 330 ? -1.229 7.688 14.961 1.00 87.38 330 VAL A CA 1
AT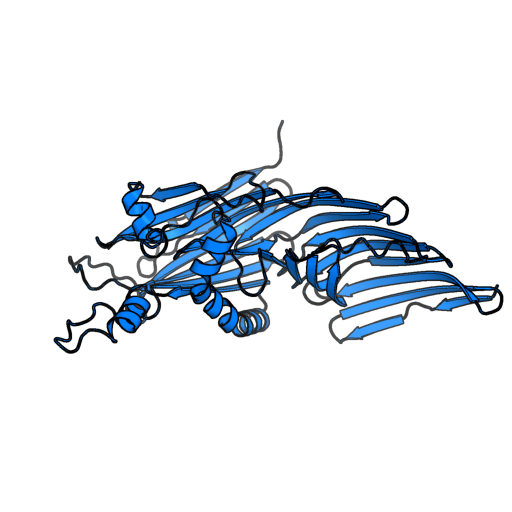OM 2585 C C . VAL A 1 330 ? -0.657 6.308 14.697 1.00 87.38 330 VAL A C 1
ATOM 2587 O O . VAL A 1 330 ? -0.504 5.510 15.620 1.00 87.38 330 VAL A O 1
ATOM 2590 N N . PHE A 1 331 ? -0.334 6.042 13.437 1.00 87.44 331 PHE A N 1
ATOM 2591 C CA . PHE A 1 331 ? 0.269 4.795 12.993 1.00 87.44 331 PHE A CA 1
ATOM 2592 C C . PHE A 1 331 ? 1.735 5.003 12.622 1.00 87.44 331 PHE A C 1
ATOM 2594 O O . PHE A 1 331 ? 2.097 5.976 11.956 1.00 87.44 331 PHE A O 1
ATOM 2601 N N . PHE A 1 332 ? 2.566 4.053 13.028 1.00 90.12 332 PHE A N 1
ATOM 2602 C CA . PHE A 1 332 ? 3.995 3.990 12.769 1.00 90.12 332 PHE A CA 1
ATOM 2603 C C . PHE A 1 332 ? 4.343 2.598 12.250 1.00 90.12 332 PHE A C 1
ATOM 2605 O O . PHE A 1 332 ? 3.881 1.613 12.812 1.00 90.12 332 PHE A O 1
ATOM 2612 N N . GLY A 1 333 ? 5.210 2.513 11.241 1.00 90.44 333 GLY A N 1
ATOM 2613 C CA . GLY A 1 333 ? 5.735 1.246 10.737 1.00 90.44 333 GLY A CA 1
ATOM 2614 C C . GLY A 1 333 ? 7.184 1.361 10.271 1.00 90.44 333 GLY A C 1
ATOM 2615 O O . GLY A 1 333 ? 7.565 2.335 9.608 1.00 90.44 333 GLY A O 1
ATOM 2616 N N . LYS A 1 334 ? 8.006 0.362 10.599 1.00 92.19 334 LYS A N 1
ATOM 2617 C CA . LYS A 1 334 ? 9.415 0.301 10.199 1.00 92.19 334 LYS A CA 1
ATOM 2618 C C . LYS A 1 334 ? 9.889 -1.125 9.940 1.00 92.19 334 LYS A C 1
ATOM 2620 O O . LYS A 1 334 ? 9.737 -2.011 10.777 1.00 92.19 334 LYS A O 1
ATOM 2625 N N . TYR A 1 335 ? 10.546 -1.307 8.804 1.00 88.81 335 TYR A N 1
ATOM 2626 C CA . TYR A 1 335 ? 11.296 -2.499 8.456 1.00 88.81 335 TYR A CA 1
ATOM 2627 C C . TYR A 1 335 ? 12.703 -2.440 9.050 1.00 88.81 335 TYR A C 1
ATOM 2629 O O . TYR A 1 335 ? 13.421 -1.441 8.941 1.00 88.81 335 TYR A O 1
ATOM 2637 N N . PHE A 1 336 ? 13.122 -3.553 9.642 1.00 88.25 336 PHE A N 1
ATOM 2638 C CA . PHE A 1 336 ? 14.492 -3.779 10.075 1.00 88.25 336 PHE A CA 1
ATOM 2639 C C . PHE A 1 336 ? 15.066 -4.954 9.280 1.00 88.25 336 PHE A C 1
ATOM 2641 O O . PHE A 1 336 ? 14.762 -6.121 9.527 1.00 88.25 336 PHE A O 1
ATOM 2648 N N . GLY A 1 337 ? 15.896 -4.636 8.286 1.00 83.69 337 GLY A N 1
ATOM 2649 C CA . GLY A 1 337 ? 16.403 -5.635 7.348 1.00 83.69 337 GLY A CA 1
ATOM 2650 C C . GLY A 1 337 ? 15.283 -6.212 6.481 1.00 83.69 337 GLY A C 1
ATOM 2651 O O . GLY A 1 337 ? 14.394 -5.484 6.045 1.00 83.69 337 GLY A O 1
ATOM 2652 N N . GLU A 1 338 ? 15.345 -7.509 6.188 1.00 79.12 338 GLU A N 1
ATOM 2653 C CA . GLU A 1 338 ? 14.384 -8.190 5.303 1.00 79.12 338 GLU A CA 1
ATOM 2654 C C . GLU A 1 338 ? 13.309 -8.983 6.044 1.00 79.12 338 GLU A C 1
ATOM 2656 O O . GLU A 1 338 ? 12.288 -9.335 5.461 1.00 79.12 338 GLU A O 1
ATOM 2661 N N . TYR A 1 339 ? 13.541 -9.238 7.330 1.00 84.50 339 TYR A N 1
ATOM 2662 C CA . TYR A 1 339 ? 12.796 -10.232 8.097 1.00 84.50 339 TYR A CA 1
ATOM 2663 C C . TYR A 1 339 ? 11.915 -9.626 9.183 1.00 84.50 339 TYR A C 1
ATOM 2665 O O . TYR A 1 339 ? 10.965 -10.269 9.607 1.00 84.50 339 TYR A O 1
ATOM 2673 N N . PHE A 1 340 ? 12.210 -8.410 9.642 1.00 88.12 340 PHE A N 1
ATOM 2674 C CA . PHE A 1 340 ? 11.507 -7.809 10.770 1.00 88.12 340 PHE A CA 1
ATOM 2675 C C . PHE A 1 340 ? 10.709 -6.594 10.325 1.00 88.12 340 PHE A C 1
ATOM 2677 O O . PHE A 1 340 ? 11.230 -5.708 9.641 1.00 88.12 340 PHE A O 1
ATOM 2684 N N . PHE A 1 341 ? 9.465 -6.528 10.776 1.00 89.38 341 PHE A N 1
ATOM 2685 C CA . PHE A 1 341 ? 8.613 -5.362 10.636 1.00 89.38 341 PHE A CA 1
ATOM 2686 C C . PHE A 1 341 ? 7.982 -5.044 11.988 1.00 89.38 341 PHE A C 1
ATOM 2688 O O . PHE A 1 341 ? 7.389 -5.912 12.619 1.00 89.38 341 PHE A O 1
ATOM 2695 N N . LEU A 1 342 ? 8.164 -3.809 12.442 1.00 91.06 342 LEU A N 1
ATOM 2696 C CA . LEU A 1 342 ? 7.571 -3.296 13.668 1.00 91.06 342 LEU A CA 1
ATOM 2697 C C . LEU A 1 342 ? 6.525 -2.258 13.290 1.00 91.06 342 LEU A C 1
ATOM 2699 O O . LEU A 1 342 ? 6.865 -1.277 12.619 1.00 91.06 342 LEU A O 1
ATOM 2703 N N . ASP A 1 343 ? 5.308 -2.426 13.782 1.00 89.62 343 ASP A N 1
ATOM 2704 C CA . ASP A 1 343 ? 4.273 -1.411 13.715 1.00 89.62 343 ASP A CA 1
ATOM 2705 C C . ASP A 1 343 ? 3.709 -1.069 15.092 1.00 89.62 343 ASP A C 1
ATOM 2707 O O . ASP A 1 343 ? 3.705 -1.872 16.022 1.00 89.62 343 ASP A O 1
ATOM 2711 N N . THR A 1 344 ? 3.276 0.179 15.226 1.00 87.06 344 THR A N 1
ATOM 2712 C CA . THR A 1 344 ? 2.688 0.707 16.451 1.00 87.06 344 THR A CA 1
ATOM 2713 C C . THR A 1 344 ? 1.518 1.602 16.088 1.00 87.06 344 THR A C 1
ATOM 2715 O O . THR A 1 344 ? 1.647 2.499 15.253 1.00 87.06 344 THR A O 1
ATOM 2718 N N . THR A 1 345 ? 0.397 1.412 16.775 1.00 85.75 345 THR A N 1
ATOM 2719 C CA . THR A 1 345 ? -0.765 2.297 16.718 1.00 85.75 345 THR A CA 1
ATOM 2720 C C . THR A 1 345 ? -0.973 2.948 18.078 1.00 85.75 345 THR A C 1
ATOM 2722 O O . THR A 1 345 ? -1.046 2.264 19.096 1.00 85.75 345 THR A O 1
ATOM 2725 N N . ILE A 1 346 ? -1.091 4.273 18.106 1.00 84.62 346 ILE A N 1
ATOM 2726 C CA . ILE A 1 346 ? -1.463 5.045 19.295 1.00 84.62 346 ILE A CA 1
ATOM 2727 C C . ILE A 1 346 ? -2.772 5.758 18.996 1.00 84.62 346 ILE A C 1
ATOM 2729 O O . ILE A 1 346 ? -2.859 6.522 18.040 1.00 84.62 346 ILE A O 1
ATOM 2733 N N . ARG A 1 347 ? -3.777 5.534 19.832 1.00 80.31 347 ARG A N 1
ATOM 2734 C CA . ARG A 1 347 ? -5.112 6.104 19.708 1.00 80.31 347 ARG A CA 1
ATOM 2735 C C . ARG A 1 347 ? -5.401 7.028 20.876 1.00 80.31 347 ARG A C 1
ATOM 2737 O O . ARG A 1 347 ? -5.308 6.631 22.033 1.00 80.31 347 ARG A O 1
ATOM 2744 N N . PHE A 1 348 ? -5.830 8.239 20.561 1.00 78.81 348 PHE A N 1
ATOM 2745 C CA . PHE A 1 348 ? -6.407 9.190 21.498 1.00 78.81 348 PHE A CA 1
ATOM 2746 C C . PHE A 1 348 ? -7.910 9.229 21.248 1.00 78.81 348 PHE A C 1
ATOM 2748 O O . PHE A 1 348 ? -8.330 9.517 20.132 1.00 78.81 348 PHE A O 1
ATOM 2755 N N . SER A 1 349 ? -8.733 8.957 22.257 1.00 74.69 349 SER A N 1
ATOM 2756 C CA . SER A 1 349 ? -10.201 9.000 22.129 1.00 74.69 349 SER A CA 1
ATOM 2757 C C . SER A 1 349 ? -10.805 9.953 23.153 1.00 74.69 349 SER A C 1
ATOM 2759 O O . SER A 1 349 ? -10.486 9.862 24.339 1.00 74.69 349 SER A O 1
ATOM 2761 N N . ALA A 1 350 ? -11.652 10.877 22.705 1.00 65.25 350 ALA A N 1
ATOM 2762 C CA . ALA A 1 350 ? -12.317 11.856 23.558 1.00 65.25 350 ALA A CA 1
ATOM 2763 C C . ALA A 1 350 ? -13.302 11.190 24.528 1.00 65.25 350 ALA A C 1
ATOM 2765 O O . ALA A 1 350 ? -13.970 10.215 24.190 1.00 65.25 350 ALA A O 1
ATOM 2766 N N . TRP A 1 351 ? -13.393 11.729 25.744 1.00 57.97 351 TRP A N 1
ATOM 2767 C CA . TRP A 1 351 ? -14.412 11.339 26.717 1.00 57.97 351 TRP A CA 1
ATOM 2768 C C . TRP A 1 351 ? -15.765 11.957 26.348 1.00 57.97 351 TRP A C 1
ATOM 2770 O O . TRP A 1 351 ? -15.839 13.162 26.090 1.00 57.97 351 TRP A O 1
ATOM 2780 N N . ASP A 1 352 ? -16.840 11.162 26.372 1.00 50.53 352 ASP A N 1
ATOM 2781 C CA . ASP A 1 352 ? -18.197 11.711 26.381 1.00 50.53 352 ASP A CA 1
ATOM 2782 C C . ASP A 1 352 ? -18.598 11.997 27.835 1.00 50.53 352 ASP A C 1
ATOM 2784 O O . ASP A 1 352 ? -18.730 11.096 28.663 1.00 50.53 352 ASP A O 1
ATOM 2788 N N . PHE A 1 353 ? -18.694 13.282 28.175 1.00 44.81 353 PHE A N 1
ATOM 2789 C CA . PHE A 1 353 ? -18.897 13.754 29.548 1.00 44.81 353 PHE A CA 1
ATOM 2790 C C . PHE A 1 353 ? -20.341 13.597 30.055 1.00 44.81 353 PHE A C 1
ATOM 2792 O O . PHE A 1 353 ? -20.591 13.883 31.225 1.00 44.81 353 PHE A O 1
ATOM 2799 N N . ASP A 1 354 ? -21.285 13.162 29.215 1.00 41.09 354 ASP A N 1
ATOM 2800 C CA . ASP A 1 354 ? -22.718 13.165 29.553 1.00 41.09 354 ASP A CA 1
ATOM 2801 C C . ASP A 1 354 ? -23.175 11.995 30.444 1.00 41.09 354 ASP A C 1
ATOM 2803 O O . ASP A 1 354 ? -24.257 12.057 31.026 1.00 41.09 35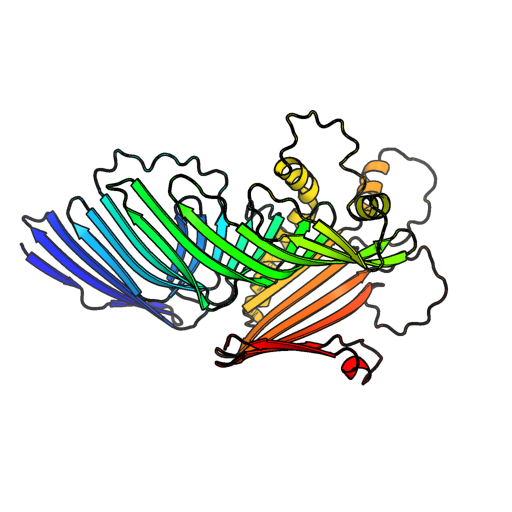4 ASP A O 1
ATOM 2807 N N . THR A 1 355 ? -22.363 10.952 30.635 1.00 40.41 355 THR A N 1
ATOM 2808 C CA . THR A 1 355 ? -22.728 9.796 31.476 1.00 40.41 355 THR A CA 1
ATOM 2809 C C . THR A 1 355 ? -21.598 9.437 32.433 1.00 40.41 355 THR A C 1
ATOM 2811 O O . THR A 1 355 ? -20.856 8.479 32.218 1.00 40.41 355 THR A O 1
ATOM 2814 N N . PHE A 1 356 ? -21.440 10.225 33.494 1.00 40.12 356 PHE A N 1
ATOM 2815 C CA . PHE A 1 356 ? -20.536 9.888 34.592 1.00 40.12 356 PHE A CA 1
ATOM 2816 C C . PHE A 1 356 ? -21.271 8.999 35.608 1.00 40.12 356 PHE A C 1
ATOM 2818 O O . PHE A 1 356 ? -21.839 9.487 36.582 1.00 40.12 356 PHE A O 1
ATOM 2825 N N . GLU A 1 357 ? -21.234 7.682 35.397 1.00 35.19 357 GLU A N 1
ATOM 2826 C CA . GLU A 1 357 ? -21.108 6.764 36.531 1.00 35.19 357 GLU A CA 1
ATOM 2827 C C . GLU A 1 357 ? -19.619 6.501 36.750 1.00 35.19 357 GLU A C 1
ATOM 2829 O O . GLU A 1 357 ? -18.846 6.236 35.830 1.00 35.19 357 GLU A O 1
ATOM 2834 N N . TYR A 1 358 ? -19.226 6.690 37.999 1.00 37.75 358 TYR A N 1
ATOM 2835 C CA . TYR A 1 358 ? -17.874 6.827 38.510 1.00 37.75 358 TYR A CA 1
ATOM 2836 C C . TYR A 1 358 ? -17.064 5.531 38.329 1.00 37.75 358 TYR A C 1
ATOM 2838 O O . TYR A 1 358 ? -16.935 4.738 39.256 1.00 37.75 358 TYR A O 1
ATOM 2846 N N . TYR A 1 359 ? -16.508 5.294 37.140 1.00 38.28 359 TYR A N 1
ATOM 2847 C CA . TYR A 1 359 ? -15.488 4.264 36.957 1.00 38.28 359 TYR A CA 1
ATOM 2848 C C . TYR A 1 359 ? -14.102 4.883 37.102 1.00 38.28 359 TYR A C 1
ATOM 2850 O O . TYR A 1 359 ? -13.572 5.548 36.214 1.00 38.28 359 TYR A O 1
ATOM 2858 N N . GLU A 1 360 ? -13.532 4.634 38.274 1.00 36.94 360 GLU A N 1
ATOM 2859 C CA . GLU A 1 360 ? -12.178 4.955 38.708 1.00 36.94 360 GLU A CA 1
ATOM 2860 C C . GLU A 1 360 ? -11.146 4.158 37.883 1.00 36.94 360 GLU A C 1
ATOM 2862 O O . GLU A 1 360 ? -10.532 3.198 38.340 1.00 36.94 360 GLU A O 1
ATOM 2867 N N . TYR A 1 361 ? -10.978 4.512 36.609 1.00 40.59 361 TYR A N 1
ATOM 2868 C CA . TYR A 1 361 ? -9.874 4.021 35.789 1.00 40.59 361 TYR A CA 1
ATOM 2869 C C . TYR A 1 361 ? -8.789 5.098 35.723 1.00 40.59 361 TYR A C 1
ATOM 2871 O O . TYR A 1 361 ? -8.929 6.097 35.023 1.00 40.59 361 TYR A O 1
ATOM 2879 N N . ASN A 1 362 ? -7.687 4.861 36.442 1.00 43.09 362 ASN A N 1
ATOM 2880 C CA . ASN A 1 362 ? -6.417 5.597 36.361 1.00 43.09 362 ASN A CA 1
ATOM 2881 C C . ASN A 1 362 ? -5.756 5.401 34.977 1.00 43.09 362 ASN A C 1
ATOM 2883 O O . ASN A 1 362 ? -4.703 4.779 34.852 1.00 43.09 362 ASN A O 1
ATOM 2887 N N . MET A 1 363 ? -6.399 5.881 33.914 1.00 47.84 363 MET A N 1
ATOM 2888 C CA . MET A 1 363 ? -5.818 5.935 32.572 1.00 47.84 363 MET A CA 1
ATOM 2889 C C . MET A 1 363 ? -5.202 7.325 32.373 1.00 47.84 363 MET A C 1
ATOM 2891 O O . MET A 1 363 ? -5.821 8.316 32.764 1.00 47.84 363 MET A O 1
ATOM 2895 N N . PRO A 1 364 ? -4.005 7.447 31.774 1.00 47.50 364 PRO A N 1
ATOM 2896 C CA . PRO A 1 364 ? -3.418 8.749 31.499 1.00 47.50 364 PRO A CA 1
ATOM 2897 C C . PRO A 1 364 ? -4.315 9.528 30.538 1.00 47.50 364 PRO A C 1
ATOM 2899 O O . PRO A 1 364 ? -4.549 9.107 29.404 1.00 47.50 364 PRO A O 1
ATOM 2902 N N . THR A 1 365 ? -4.817 10.665 31.006 1.00 49.97 365 THR A N 1
ATOM 2903 C CA . THR A 1 365 ? -5.626 11.587 30.214 1.00 49.97 365 THR A CA 1
ATOM 2904 C C . THR A 1 365 ? -4.746 12.685 29.631 1.00 49.97 365 THR A C 1
ATOM 2906 O O . THR A 1 365 ? -4.064 13.388 30.380 1.00 49.97 365 THR A O 1
ATOM 2909 N N . PHE A 1 366 ? -4.798 12.892 28.317 1.00 48.75 366 PHE A N 1
ATOM 2910 C CA . PHE A 1 366 ? -4.266 14.093 27.667 1.00 48.75 366 PHE A CA 1
ATOM 2911 C C . PHE A 1 366 ? -5.452 14.897 27.135 1.00 48.75 366 PHE A C 1
ATOM 2913 O O . PHE A 1 366 ? -6.196 14.386 26.306 1.00 48.75 366 PHE A O 1
ATOM 2920 N N . TYR A 1 367 ? -5.679 16.116 27.638 1.00 54.44 367 TYR A N 1
ATOM 2921 C CA . TYR A 1 367 ? -6.807 16.971 27.218 1.00 54.44 367 TYR A CA 1
ATOM 2922 C C . TYR A 1 367 ? -8.176 16.251 27.187 1.00 54.44 367 TYR A C 1
ATOM 2924 O O . TYR A 1 367 ? -8.920 16.364 26.217 1.00 54.44 367 TYR A O 1
ATOM 2932 N N . ASN A 1 368 ? -8.525 15.503 28.242 1.00 58.44 368 ASN A N 1
ATOM 2933 C CA . ASN A 1 368 ? -9.784 14.740 28.330 1.00 58.44 368 ASN A CA 1
ATOM 2934 C C . ASN A 1 368 ? -9.956 13.644 27.259 1.00 58.44 368 ASN A C 1
ATOM 2936 O O . ASN A 1 368 ? -11.076 13.224 26.963 1.00 58.44 368 ASN A O 1
ATOM 2940 N N . MET A 1 369 ? -8.852 13.172 26.680 1.00 64.94 369 MET A N 1
ATOM 2941 C CA . MET A 1 369 ? -8.812 11.982 25.838 1.00 64.94 369 MET A CA 1
ATOM 2942 C C . MET A 1 369 ? -8.097 10.854 26.583 1.00 64.94 369 MET A C 1
ATOM 2944 O O . MET A 1 369 ? -7.075 11.100 27.231 1.00 64.94 369 MET A O 1
ATOM 2948 N N . TYR A 1 370 ? -8.607 9.623 26.492 1.00 69.25 370 TYR A N 1
ATOM 2949 C CA . TYR A 1 370 ? -7.860 8.447 26.941 1.00 69.25 370 TYR A CA 1
ATOM 2950 C C . TYR A 1 370 ? -6.936 7.945 25.830 1.00 69.25 370 TYR A C 1
ATOM 2952 O O . TYR A 1 370 ? -7.234 8.096 24.642 1.00 69.25 370 TYR A O 1
ATOM 2960 N N . LEU A 1 371 ? -5.822 7.335 26.237 1.00 72.62 371 LEU A N 1
ATOM 2961 C CA . LEU A 1 371 ? -4.816 6.774 25.344 1.00 72.62 371 LEU A CA 1
ATOM 2962 C C . LEU A 1 371 ? -4.929 5.244 25.291 1.00 72.62 371 LEU A C 1
ATOM 2964 O O . LEU A 1 371 ? -4.922 4.577 26.326 1.00 72.62 371 LEU A O 1
ATOM 2968 N N . GLU A 1 372 ? -5.007 4.700 24.083 1.00 75.81 372 GLU A N 1
ATOM 2969 C CA . GLU A 1 372 ? -4.871 3.275 23.775 1.00 75.81 372 GLU A CA 1
ATOM 2970 C C . GLU A 1 372 ? -3.635 3.080 22.892 1.00 75.81 372 GLU A C 1
ATOM 2972 O O . GLU A 1 372 ? -3.338 3.909 22.033 1.00 75.81 372 GLU A O 1
ATOM 2977 N N . SER A 1 373 ? -2.893 1.997 23.102 1.00 78.88 373 SER A N 1
ATOM 2978 C CA . SER A 1 373 ? -1.709 1.682 22.304 1.00 78.88 373 SER A CA 1
ATOM 2979 C C . SER A 1 373 ? -1.667 0.207 21.947 1.00 78.88 373 SER A C 1
ATOM 2981 O O . SER A 1 373 ? -2.008 -0.645 22.765 1.00 78.88 373 SER A O 1
ATOM 2983 N N . GLU A 1 374 ? -1.214 -0.070 20.734 1.00 82.75 374 GLU A N 1
ATOM 2984 C CA . GLU A 1 374 ? -1.007 -1.399 20.174 1.00 82.75 374 GLU A CA 1
ATOM 2985 C C . GLU A 1 374 ? 0.372 -1.420 19.516 1.00 82.75 374 GLU A C 1
ATOM 2987 O O . GLU A 1 374 ? 0.732 -0.478 18.811 1.00 82.75 374 GLU A O 1
ATOM 2992 N N . ILE A 1 375 ? 1.156 -2.461 19.776 1.00 84.69 375 ILE A N 1
ATOM 2993 C CA . ILE A 1 375 ? 2.489 -2.655 19.203 1.00 84.69 375 ILE A CA 1
ATOM 2994 C C . ILE A 1 375 ? 2.526 -4.057 18.617 1.00 84.69 375 ILE A C 1
ATOM 2996 O O . ILE A 1 375 ? 2.333 -5.015 19.361 1.00 84.69 375 ILE A O 1
ATOM 3000 N N . ASN A 1 376 ? 2.826 -4.186 17.331 1.00 84.50 376 ASN A N 1
ATOM 3001 C CA . ASN A 1 376 ? 2.974 -5.474 16.675 1.00 84.50 376 ASN A CA 1
ATOM 3002 C C . ASN A 1 376 ? 4.384 -5.634 16.105 1.00 84.50 376 ASN A C 1
ATOM 3004 O O . ASN A 1 376 ? 4.975 -4.712 15.542 1.00 84.50 376 ASN A O 1
ATOM 3008 N N . LEU A 1 377 ? 4.933 -6.833 16.270 1.00 86.81 377 LEU A N 1
ATOM 3009 C CA . LEU A 1 377 ? 6.190 -7.257 15.680 1.00 86.81 377 LEU A CA 1
ATOM 3010 C C . LEU A 1 377 ? 5.930 -8.465 14.788 1.00 86.81 377 LEU A C 1
ATOM 3012 O O . LEU A 1 377 ? 5.598 -9.548 15.271 1.00 86.81 377 LEU A O 1
ATOM 3016 N N . GLU A 1 378 ? 6.164 -8.292 13.497 1.00 86.94 378 GLU A N 1
ATOM 3017 C CA . GLU A 1 378 ? 6.157 -9.373 12.527 1.00 86.94 378 GLU A CA 1
ATOM 3018 C C . GLU A 1 378 ? 7.590 -9.833 12.235 1.00 86.94 378 GLU A C 1
ATOM 3020 O O . GLU A 1 378 ? 8.485 -9.033 11.939 1.00 86.94 378 GLU A O 1
ATOM 3025 N N . VAL A 1 379 ? 7.793 -11.146 12.293 1.00 86.62 379 VAL A N 1
ATOM 3026 C CA . VAL A 1 379 ? 9.029 -11.827 11.922 1.00 86.62 379 VAL A CA 1
ATOM 3027 C C . VAL A 1 379 ? 8.724 -12.777 10.773 1.00 86.62 379 VAL A C 1
ATOM 3029 O O . VAL A 1 379 ? 8.113 -13.831 10.951 1.00 86.62 379 VAL A O 1
ATOM 3032 N N . ASN A 1 380 ? 9.168 -12.403 9.583 1.00 82.88 380 ASN A N 1
ATOM 3033 C CA . ASN A 1 380 ? 9.097 -13.233 8.397 1.00 82.88 380 ASN A CA 1
ATOM 3034 C C . ASN A 1 380 ? 10.330 -14.139 8.358 1.00 82.88 380 ASN A C 1
ATOM 3036 O O . ASN A 1 380 ? 11.447 -13.663 8.181 1.00 82.88 380 ASN A O 1
ATOM 3040 N N . THR A 1 381 ? 10.146 -15.442 8.542 1.00 81.12 381 THR A N 1
ATOM 3041 C CA . THR A 1 381 ? 11.219 -16.433 8.398 1.00 81.12 381 THR A CA 1
ATOM 3042 C C . THR A 1 381 ? 10.963 -17.299 7.163 1.00 81.12 381 THR A C 1
ATOM 3044 O O . THR A 1 381 ? 9.825 -17.390 6.705 1.00 81.12 381 THR A O 1
ATOM 3047 N N . PRO A 1 382 ? 11.976 -18.011 6.633 1.00 78.62 382 PRO A N 1
ATOM 3048 C CA . PRO A 1 382 ? 11.771 -18.916 5.499 1.00 78.62 382 PRO A CA 1
ATOM 3049 C C . PRO A 1 382 ? 10.718 -20.014 5.731 1.00 78.62 382 PRO A C 1
ATOM 3051 O O . PRO A 1 382 ? 10.199 -20.567 4.766 1.00 78.62 382 PRO A O 1
ATOM 3054 N N . LEU A 1 383 ? 10.422 -20.358 6.991 1.00 77.81 383 LEU A N 1
ATOM 3055 C CA . LEU A 1 383 ? 9.529 -21.466 7.346 1.00 77.81 383 LEU A CA 1
ATOM 3056 C C . LEU A 1 383 ? 8.132 -20.999 7.772 1.00 77.81 383 LEU A C 1
ATOM 3058 O O . LEU A 1 383 ? 7.135 -21.672 7.498 1.00 77.81 383 LEU A O 1
ATOM 3062 N N . CYS A 1 384 ? 8.059 -19.864 8.462 1.00 77.62 384 CYS A N 1
ATOM 3063 C CA . CYS A 1 384 ? 6.827 -19.328 9.021 1.00 77.62 384 CYS A CA 1
ATOM 3064 C C . CYS A 1 384 ? 6.888 -17.807 9.190 1.00 77.62 384 CYS A C 1
ATOM 3066 O O . CYS A 1 384 ? 7.959 -17.206 9.294 1.00 77.62 384 CYS A O 1
ATOM 3068 N N . ILE A 1 385 ? 5.712 -17.199 9.265 1.00 81.06 385 ILE A N 1
ATOM 3069 C CA . ILE A 1 385 ? 5.520 -15.818 9.687 1.00 81.06 385 ILE A CA 1
ATOM 3070 C C . ILE A 1 385 ? 5.051 -15.863 11.138 1.00 81.06 385 ILE A C 1
ATOM 3072 O O . ILE A 1 385 ? 4.046 -16.502 11.457 1.00 81.06 385 ILE A O 1
ATOM 3076 N N . LEU A 1 386 ? 5.792 -15.197 12.015 1.00 82.38 386 LEU A N 1
ATOM 3077 C CA . LEU A 1 386 ? 5.426 -15.004 13.410 1.00 82.38 386 LEU A CA 1
ATOM 3078 C C . LEU A 1 386 ? 4.944 -13.568 13.588 1.00 82.38 386 LEU A C 1
ATOM 3080 O O . LEU A 1 386 ? 5.609 -12.640 13.142 1.00 82.38 386 LEU A O 1
ATOM 3084 N N . ASN A 1 387 ? 3.810 -13.387 14.252 1.00 82.81 387 ASN A N 1
ATOM 3085 C CA . ASN A 1 387 ? 3.285 -12.080 14.617 1.00 82.81 387 ASN A CA 1
ATOM 3086 C C . ASN A 1 387 ? 3.108 -12.020 16.137 1.00 82.81 387 ASN A C 1
ATOM 3088 O O . ASN A 1 387 ? 2.480 -12.896 16.730 1.00 82.81 387 ASN A O 1
ATOM 3092 N N . LEU A 1 388 ? 3.687 -11.013 16.772 1.00 82.25 388 LEU A N 1
ATOM 3093 C CA . LEU A 1 388 ? 3.577 -10.757 18.200 1.00 82.25 388 LEU A CA 1
ATOM 3094 C C . LEU A 1 388 ? 2.910 -9.398 18.397 1.00 82.25 388 LEU A C 1
ATOM 3096 O O . LEU A 1 388 ? 3.548 -8.376 18.169 1.00 82.25 388 LEU A O 1
ATOM 3100 N N . GLY A 1 389 ? 1.663 -9.393 18.858 1.00 81.81 389 GLY A N 1
ATOM 3101 C CA . GLY A 1 389 ? 0.915 -8.180 19.180 1.00 81.81 389 GLY A CA 1
ATOM 3102 C C . GLY A 1 389 ? 0.818 -7.946 20.683 1.00 81.81 389 GLY A C 1
ATOM 3103 O O . GLY A 1 389 ? 0.498 -8.862 21.439 1.00 81.81 389 GLY A O 1
ATOM 3104 N N . LEU A 1 390 ? 1.077 -6.720 21.119 1.00 81.12 390 LEU A N 1
ATOM 3105 C CA . LEU A 1 390 ? 1.047 -6.270 22.508 1.00 81.12 390 LEU A CA 1
ATOM 3106 C C . LEU A 1 390 ? 0.069 -5.102 22.645 1.00 81.12 390 LEU A C 1
ATOM 3108 O O . LEU A 1 390 ? 0.144 -4.137 21.885 1.00 81.12 390 LEU A O 1
ATOM 3112 N N . TYR A 1 391 ? -0.782 -5.139 23.672 1.00 78.88 391 TYR A N 1
ATOM 3113 C CA . TYR A 1 391 ? -1.764 -4.084 23.953 1.00 78.88 391 TYR A CA 1
ATOM 3114 C C . TYR A 1 391 ? -1.490 -3.411 25.308 1.00 78.88 391 TYR A C 1
ATOM 3116 O O . TYR A 1 391 ? -2.202 -3.651 26.288 1.00 78.88 391 TYR A O 1
ATOM 3124 N N . PRO A 1 392 ? -0.433 -2.583 25.421 1.00 67.81 392 PRO A N 1
ATOM 3125 C CA . PRO A 1 392 ? -0.059 -2.000 26.699 1.00 67.81 392 PRO A CA 1
ATOM 3126 C C . PRO A 1 392 ? -1.116 -1.021 27.225 1.00 67.81 392 PRO A C 1
ATOM 3128 O O . PRO A 1 392 ? -1.499 -0.061 26.556 1.00 67.81 392 PRO A O 1
ATOM 3131 N N . LYS A 1 393 ? -1.538 -1.236 28.477 1.00 65.19 393 LYS A N 1
ATOM 3132 C CA . LYS A 1 393 ? -2.378 -0.313 29.254 1.00 65.19 393 LYS A CA 1
ATOM 3133 C C . LYS A 1 393 ? -1.484 0.549 30.144 1.00 65.19 393 LYS A C 1
ATOM 3135 O O . LYS A 1 393 ? -0.926 0.073 31.136 1.00 65.19 393 LYS A O 1
ATOM 3140 N N . LEU A 1 394 ? -1.328 1.823 29.787 1.00 56.69 394 LEU A N 1
ATOM 3141 C CA . LEU A 1 394 ? -0.563 2.777 30.591 1.00 56.69 394 LEU A CA 1
ATOM 3142 C C . LEU A 1 394 ? -1.181 2.891 31.999 1.00 56.69 394 LEU A C 1
ATOM 3144 O O . LEU A 1 394 ? -2.378 3.119 32.132 1.00 56.69 394 LEU A O 1
ATOM 3148 N N . GLY A 1 395 ? -0.365 2.715 33.043 1.00 55.06 395 GLY A N 1
ATOM 3149 C CA . GLY A 1 395 ? -0.797 2.762 34.451 1.00 55.06 395 GLY A CA 1
ATOM 3150 C C . GLY A 1 395 ? -0.961 1.400 35.140 1.00 55.06 395 GLY A C 1
ATOM 3151 O O . GLY A 1 395 ? -1.059 1.363 36.363 1.00 55.06 395 GLY A O 1
ATOM 3152 N N . LYS A 1 396 ? -0.920 0.283 34.398 1.00 54.88 396 LYS A N 1
ATOM 3153 C CA . LYS A 1 396 ? -0.959 -1.090 34.944 1.00 54.88 396 LYS A CA 1
ATOM 3154 C C . LYS A 1 396 ? 0.223 -1.928 34.445 1.00 54.88 396 LYS A C 1
ATOM 3156 O O . LYS A 1 396 ? 0.066 -2.902 33.718 1.00 54.88 396 LYS A O 1
ATOM 3161 N N . MET A 1 397 ? 1.439 -1.512 34.799 1.00 50.75 397 MET A N 1
ATOM 3162 C CA . MET A 1 397 ? 2.650 -2.322 34.598 1.00 50.75 397 MET A CA 1
ATOM 3163 C C . MET A 1 397 ? 2.785 -3.317 35.768 1.00 50.75 397 MET A C 1
ATOM 3165 O O . MET A 1 397 ? 2.772 -2.849 36.908 1.00 50.75 397 MET A O 1
ATOM 3169 N N . PRO A 1 398 ? 2.918 -4.644 35.540 1.00 57.56 398 PRO A N 1
ATOM 3170 C CA . PRO A 1 398 ? 3.261 -5.332 34.288 1.00 57.56 398 PRO A CA 1
ATOM 3171 C C . PRO A 1 398 ? 2.090 -6.102 33.630 1.00 57.56 398 PRO A C 1
ATOM 3173 O O . PRO A 1 398 ? 2.334 -7.022 32.851 1.00 57.56 398 PRO A O 1
ATOM 3176 N N . ASP A 1 399 ? 0.832 -5.751 33.910 1.00 59.00 399 ASP A N 1
ATOM 3177 C CA . ASP A 1 399 ? -0.354 -6.508 33.462 1.00 59.00 399 ASP A CA 1
ATOM 3178 C C . ASP A 1 399 ? -0.496 -6.600 31.928 1.00 59.00 399 ASP A C 1
ATOM 3180 O O . ASP A 1 399 ? -1.212 -7.464 31.430 1.00 59.00 399 ASP A O 1
ATOM 3184 N N . PHE A 1 400 ? 0.225 -5.773 31.159 1.00 56.91 400 PHE A N 1
ATOM 3185 C CA . PHE A 1 400 ? 0.236 -5.827 29.691 1.00 56.91 400 PHE A CA 1
ATOM 3186 C C . PHE A 1 400 ? 0.710 -7.174 29.121 1.00 56.91 400 PHE A C 1
ATOM 3188 O O . PHE A 1 400 ? 0.332 -7.517 28.006 1.00 56.91 400 PHE A O 1
ATOM 3195 N N . LEU A 1 401 ? 1.511 -7.949 29.867 1.00 56.19 401 LEU A N 1
ATOM 3196 C CA . LEU A 1 401 ? 1.943 -9.283 29.432 1.00 56.19 401 LEU A CA 1
ATOM 3197 C C . LEU A 1 401 ? 0.752 -10.240 29.253 1.00 56.19 401 LEU A C 1
ATOM 3199 O O . LEU A 1 401 ? 0.828 -11.146 28.426 1.00 56.19 401 LEU A O 1
ATOM 3203 N N . MET A 1 402 ? -0.351 -10.016 29.978 1.00 52.34 402 MET A N 1
ATOM 3204 C CA . MET A 1 402 ? -1.587 -10.803 29.872 1.00 52.34 402 MET A CA 1
ATOM 3205 C C . MET A 1 402 ? -2.429 -10.430 28.641 1.00 52.34 402 MET A C 1
ATOM 3207 O O . MET A 1 402 ? -3.228 -11.243 28.190 1.00 52.34 402 MET A O 1
ATOM 3211 N N . ASP A 1 403 ? -2.208 -9.246 28.060 1.00 62.78 403 ASP A N 1
ATOM 3212 C CA . ASP A 1 403 ? -2.858 -8.769 26.834 1.00 62.78 403 ASP A CA 1
ATOM 3213 C C . ASP A 1 403 ? -1.895 -8.905 25.631 1.00 62.78 403 ASP A C 1
ATOM 3215 O O . ASP A 1 403 ? -1.701 -7.975 24.843 1.00 62.78 403 ASP A O 1
ATOM 3219 N N . THR A 1 404 ? -1.242 -10.070 25.519 1.00 66.44 404 THR A N 1
ATOM 3220 C CA . THR A 1 404 ? -0.329 -10.419 24.419 1.00 66.44 404 THR A CA 1
ATOM 3221 C C . THR A 1 404 ? -1.002 -11.402 23.470 1.00 66.44 404 THR A C 1
ATOM 3223 O O . THR A 1 404 ? -1.530 -12.431 23.888 1.00 66.44 404 THR A O 1
ATOM 3226 N N . THR A 1 405 ? -0.932 -11.122 22.176 1.00 71.50 405 THR A N 1
ATOM 3227 C CA . THR A 1 405 ? -1.374 -12.020 21.108 1.00 71.50 405 THR A CA 1
ATOM 3228 C C . THR A 1 405 ? -0.165 -12.563 20.361 1.00 71.50 405 THR A C 1
ATOM 3230 O O . THR A 1 405 ? 0.739 -11.810 20.009 1.00 71.50 405 THR A O 1
ATOM 3233 N N . ILE A 1 406 ? -0.137 -13.874 20.127 1.00 75.06 406 ILE A N 1
ATOM 3234 C CA . ILE A 1 406 ? 0.890 -14.531 19.317 1.00 75.06 406 ILE A CA 1
ATOM 3235 C C . ILE A 1 406 ? 0.178 -15.224 18.161 1.00 75.06 406 ILE A C 1
ATOM 3237 O O . ILE A 1 406 ? -0.621 -16.134 18.374 1.00 75.06 406 ILE A O 1
ATOM 3241 N N . GLY A 1 407 ? 0.465 -14.777 16.945 1.00 71.00 407 GLY A N 1
ATOM 3242 C CA . GLY A 1 407 ? 0.045 -15.400 15.701 1.00 71.00 407 GLY A CA 1
ATOM 3243 C C . GLY A 1 407 ? 1.201 -16.165 15.068 1.00 71.00 407 GLY A C 1
ATOM 3244 O O . GLY A 1 407 ? 2.331 -15.681 15.016 1.00 71.00 407 GLY A O 1
ATOM 3245 N N . LEU A 1 408 ? 0.915 -17.358 14.559 1.00 74.50 408 LEU A N 1
ATOM 3246 C CA . LEU A 1 408 ? 1.850 -18.153 13.771 1.00 74.50 408 LEU A CA 1
ATOM 3247 C C . LEU A 1 408 ? 1.152 -18.567 12.478 1.00 74.50 408 LEU A C 1
ATOM 3249 O O . LEU A 1 408 ? 0.081 -19.165 12.522 1.00 74.50 408 LEU A O 1
ATOM 3253 N N . SER A 1 409 ? 1.774 -18.271 11.341 1.00 72.69 409 SER A N 1
ATOM 3254 C CA . SER A 1 409 ? 1.322 -18.703 10.019 1.00 72.69 409 SER A CA 1
ATOM 3255 C C . SER A 1 409 ? 2.445 -19.461 9.316 1.00 72.69 409 SER A C 1
ATOM 3257 O O . SER A 1 409 ? 3.593 -19.019 9.320 1.00 72.69 409 SER A O 1
ATOM 3259 N N . TRP A 1 410 ? 2.150 -20.621 8.730 1.00 72.06 410 TRP A N 1
ATOM 3260 C CA . TRP A 1 410 ? 3.127 -21.457 8.025 1.00 72.06 410 TRP A CA 1
ATOM 3261 C C . TRP A 1 410 ? 2.692 -21.703 6.581 1.00 72.06 410 TRP A C 1
ATOM 3263 O O . TRP A 1 410 ? 1.505 -21.761 6.274 1.00 72.06 410 TRP A O 1
ATOM 3273 N N . ARG A 1 411 ? 3.667 -21.867 5.680 1.00 50.97 411 ARG A N 1
ATOM 3274 C CA . ARG A 1 411 ? 3.422 -22.065 4.239 1.00 50.97 411 ARG A CA 1
ATOM 3275 C C . ARG A 1 411 ? 3.443 -23.525 3.775 1.00 50.97 411 ARG A C 1
ATOM 3277 O O . ARG A 1 411 ? 3.140 -23.776 2.615 1.00 50.97 411 ARG A O 1
ATOM 3284 N N . PHE A 1 412 ? 3.782 -24.484 4.637 1.00 51.44 412 PHE A N 1
ATOM 3285 C CA . PHE A 1 412 ? 3.847 -25.896 4.247 1.00 51.44 412 PHE A CA 1
ATOM 3286 C C . PHE A 1 412 ? 2.486 -26.586 4.378 1.00 51.44 412 PHE A C 1
ATOM 3288 O O . PHE A 1 412 ? 1.889 -26.610 5.453 1.00 51.44 412 PHE A O 1
ATOM 3295 N N . THR A 1 413 ? 2.021 -27.170 3.278 1.00 43.81 413 THR A N 1
ATOM 3296 C CA . THR A 1 413 ? 0.971 -28.196 3.238 1.00 43.81 413 THR A CA 1
ATOM 3297 C C . THR A 1 413 ? 1.665 -29.520 2.917 1.00 43.81 413 THR A C 1
ATOM 3299 O O . THR A 1 413 ? 2.473 -29.561 1.989 1.00 43.81 413 THR A O 1
ATOM 3302 N N . PHE A 1 414 ? 1.433 -30.553 3.732 1.00 37.12 414 PHE A N 1
ATOM 3303 C CA . PHE A 1 414 ? 1.985 -31.900 3.535 1.00 37.12 414 PHE A CA 1
ATOM 3304 C C . PHE A 1 414 ? 1.053 -32.764 2.696 1.00 37.12 414 PHE A C 1
ATOM 3306 O O . PHE A 1 414 ? -0.178 -32.642 2.901 1.00 37.12 414 PHE A O 1
#